Protein AF-G0MUY0-F1 (afdb_monomer_lite)

Sequence (432 aa):
MSSDSTSLAKKDTTTLPPHDIIVNINGTDFYCQRFKLFSHSRYFQQEFKLPWHLIDRTPVLSLDKVDILHRIFVTPEMFKLFLDFINGNDVINDSNVQVLLSISRQLKSDKLREACEKHFLNGSRIPLKTQLQLTEDYYLPDLMTHVRKNIAAIKDVQELAEAVPKDLKHSSSDIKDLLLQKSLELLGIRKPPASPQVEDFEPKPEHEFEGMMNEFLDQVEVQNQQGLILADQATLLHNQVMIEKCLFKELPSARVMAQEDPRMKALGEELRSVNTPVERNAVRAQIQVIQLKNVYSSITENQGPEDLTDPRASIVTAMLFFLVPIIKQGRAKPSTLGGKPIDEIYRKIVAETREVPALQIIGNQPLWMEKLKTVHESCQNLLLVREALDGGQTENPGIPDGVRQVADGANFKTLNDFVQIAREAFYGKEDH

Secondary structure (DSSP, 8-state):
-----------------S-SEEEEETTEEEEE-HHHHHHH-HHHHHHH---GGGTTTS--SS-EEEE-TTT----HHHHHHHHHHHTT-----TTTHHHHHHHHHHTT-HHHHHHHHHHHHTT--S-HHHHHHHHHHHT-HHHHHHHHHHHHH--SHHHHHHHS-S--TTS-HHHHHHHHHHHHHHTTSSPPP------SS---HHHHHHHHHHHHHHHHHTT-S-HHHHHHHHHHHHHHHIIIIIIHHH-HHHHHHHHT-HHHHHHHHHHHH--SHHHHHHHHHHHHHHHHHHHHHHHHHHH-TT-TT-HHHHHHHHHHHHHHHHHHHTTPPP-----SHHHHHHHHHHHH-PPPPTT-EETTEEHHHHHHHHHHHHHHHHHHHHHHHTTT--------TTPPPPPGGG--HHHHHHHHHHHHHHHS----

Organism: Caenorhabditis brenneri (NCBI:txid135651)

Foldseek 3Di:
DDDDDDDDPPDDPPPDDQFLAWEDEPNDTDGHQLLLLCVFFVLSVVVVVDDNVCRSVPPSPDHYYHYPPDQFDAHPVLVVLVRCVSVPHPRDALVCLVSQLSSCVRRVGPPSLVVSLVRVVVDHPPDLLVLCVCCQVRVRQSSPVVSLVVLLPDQDPVSLVSNDDPDCPPPDPVVVVSSVLSVCCNVVVDPRDPDPPPDPDDCDLVNVLLVLLVVLLVCLVVVDPQLVLNLLSLLLLLLSLCLPVPQCVVPVVLVVVLVPPPVLVVLVVVLVRDDDSLLNSLSSLLSSLSSLVSSLVSVCVVPPPPCPVPVSNVVSLVSLLSSLQSNVSNVHDRPLDDDDPSSVSSVVSNVPDDHDPSADDDPPHGPSVVSLVVSLVVLVVLVVVVCVVVVNPFPFPPQDPPRDARDPVSDDPSVRSSSVSSSSSRRTDDDD

InterPro domains:
  IPR000210 BTB/POZ domain [PF00651] (19-121)
  IPR000210 BTB/POZ domain [PS50097] (19-95)
  IPR000210 BTB/POZ domain [SM00225] (19-124)
  IPR011333 SKP1/BTB/POZ domain superfamily [G3DSA:3.30.710.10] (6-121)
  IPR011333 SKP1/BTB/POZ domain superfamily [SSF54695] (19-122)
  IPR052664 BTB and MATH domain-containing protein [PTHR22743] (19-186)

pLDDT: mean 82.34, std 15.94, range [32.44, 97.38]

Structure (mmCIF, N/CA/C/O backbone):
data_AF-G0MUY0-F1
#
_entry.id   AF-G0MUY0-F1
#
loop_
_atom_site.group_PDB
_atom_site.id
_atom_site.type_symbol
_atom_site.label_atom_id
_atom_site.label_alt_id
_atom_site.label_comp_id
_atom_site.label_asym_id
_atom_site.label_entity_id
_atom_site.label_seq_id
_atom_site.pdbx_PDB_ins_code
_atom_site.Cartn_x
_atom_site.Cartn_y
_atom_site.Cartn_z
_atom_site.occupancy
_atom_site.B_iso_or_equiv
_atom_site.auth_seq_id
_atom_site.auth_comp_id
_atom_site.auth_asym_id
_atom_site.auth_atom_id
_atom_site.pdbx_PDB_model_num
ATOM 1 N N . MET A 1 1 ? 25.031 42.666 58.700 1.00 43.16 1 MET A N 1
ATOM 2 C CA . MET A 1 1 ? 24.780 41.735 57.582 1.00 43.16 1 MET A CA 1
ATOM 3 C C . MET A 1 1 ? 24.701 40.334 58.157 1.00 43.16 1 MET A C 1
ATOM 5 O O . MET A 1 1 ? 25.727 39.718 58.384 1.00 43.16 1 MET A O 1
ATOM 9 N N . SER A 1 2 ? 23.498 39.882 58.487 1.00 33.28 2 SER A N 1
ATOM 10 C CA . SER A 1 2 ? 23.198 38.464 58.673 1.00 33.28 2 SER A CA 1
ATOM 11 C C . SER A 1 2 ? 21.714 38.328 58.379 1.00 33.28 2 SER A C 1
ATOM 13 O O . SER A 1 2 ? 20.895 39.013 58.986 1.00 33.28 2 SER A O 1
ATOM 15 N N . SER A 1 3 ? 21.427 37.613 57.306 1.00 34.62 3 SER A N 1
ATOM 16 C CA . SER A 1 3 ? 20.145 37.539 56.623 1.00 34.62 3 SER A CA 1
ATOM 17 C C . SER A 1 3 ? 19.247 36.490 57.266 1.00 34.62 3 SER A C 1
ATOM 19 O O . SER A 1 3 ? 19.556 35.298 57.212 1.00 34.62 3 SER A O 1
ATOM 21 N N . ASP A 1 4 ? 18.116 36.952 57.797 1.00 33.62 4 ASP A N 1
ATOM 22 C CA . ASP A 1 4 ? 16.925 36.145 58.050 1.00 33.62 4 ASP A CA 1
ATOM 23 C C . ASP A 1 4 ? 16.512 35.413 56.770 1.00 33.62 4 ASP A C 1
ATOM 25 O O . ASP A 1 4 ? 16.274 36.023 55.726 1.00 33.62 4 ASP A O 1
ATOM 29 N N . SER A 1 5 ? 16.439 34.087 56.850 1.00 33.44 5 SER A N 1
ATOM 30 C CA . SER A 1 5 ? 15.904 33.222 55.797 1.00 33.44 5 SER A CA 1
ATOM 31 C C . SER A 1 5 ? 14.578 32.650 56.280 1.00 33.44 5 SER A C 1
ATOM 33 O O . SER A 1 5 ? 14.508 31.590 56.897 1.00 33.44 5 SER A O 1
ATOM 35 N N . THR A 1 6 ? 13.508 33.386 55.996 1.00 35.22 6 THR A N 1
ATOM 36 C CA . THR A 1 6 ? 12.132 32.932 56.180 1.00 35.22 6 THR A CA 1
ATOM 37 C C . THR A 1 6 ? 11.629 32.313 54.878 1.00 35.22 6 THR A C 1
ATOM 39 O O . THR A 1 6 ? 11.689 32.944 53.829 1.00 35.22 6 THR A O 1
ATOM 42 N N . SER A 1 7 ? 11.033 31.122 54.991 1.00 34.84 7 SER A N 1
ATOM 43 C CA . SER A 1 7 ? 9.998 30.580 54.097 1.00 34.84 7 SER A CA 1
ATOM 44 C C . SER A 1 7 ? 10.387 30.227 52.650 1.00 34.84 7 SER A C 1
ATOM 46 O O . SER A 1 7 ? 10.446 31.090 51.781 1.00 34.84 7 SER A O 1
ATOM 48 N N . LEU A 1 8 ? 10.377 28.922 52.346 1.00 32.78 8 LEU A N 1
ATOM 49 C CA . LEU A 1 8 ? 9.540 28.411 51.251 1.00 32.78 8 LEU A CA 1
ATOM 50 C C . LEU A 1 8 ? 9.255 26.909 51.440 1.00 32.78 8 LEU A C 1
ATOM 52 O O . LEU A 1 8 ? 9.928 26.040 50.889 1.00 32.78 8 LEU A O 1
ATOM 56 N N . ALA A 1 9 ? 8.226 26.585 52.224 1.00 38.22 9 ALA A N 1
ATOM 57 C CA . ALA A 1 9 ? 7.621 25.259 52.174 1.00 38.22 9 ALA A CA 1
ATOM 58 C C . ALA A 1 9 ? 6.789 25.157 50.883 1.00 38.22 9 ALA A C 1
ATOM 60 O O . ALA A 1 9 ? 5.617 25.521 50.860 1.00 38.22 9 ALA A O 1
ATOM 61 N N . LYS A 1 10 ? 7.393 24.676 49.790 1.00 38.03 10 LYS A N 1
ATOM 62 C CA . LYS A 1 10 ? 6.637 24.181 48.632 1.00 38.03 10 LYS A CA 1
ATOM 63 C C . LYS A 1 10 ? 6.046 22.824 48.999 1.00 38.03 10 LYS A C 1
ATOM 65 O O . LYS A 1 10 ? 6.725 21.805 48.914 1.00 38.03 10 LYS A O 1
ATOM 70 N N . LYS A 1 11 ? 4.784 22.819 49.414 1.00 42.06 11 LYS A N 1
ATOM 71 C CA . LYS A 1 11 ? 3.979 21.604 49.532 1.00 42.06 11 LYS A CA 1
ATOM 72 C C . LYS A 1 11 ? 2.779 21.732 48.602 1.00 42.06 11 LYS A C 1
ATOM 74 O O . LYS A 1 11 ? 1.680 22.003 49.053 1.00 42.06 11 LYS A O 1
ATOM 79 N N . ASP A 1 12 ? 3.027 21.529 47.312 1.00 42.22 12 ASP A N 1
ATOM 80 C CA . ASP A 1 12 ? 1.985 21.274 46.318 1.00 42.22 12 ASP A CA 1
ATOM 81 C C . ASP A 1 12 ? 2.283 19.932 45.652 1.00 42.22 12 ASP A C 1
ATOM 83 O O . ASP A 1 12 ? 3.062 19.819 44.710 1.00 42.22 12 ASP A O 1
ATOM 87 N N . THR A 1 13 ? 1.676 18.887 46.203 1.00 36.56 13 THR A N 1
ATOM 88 C CA . THR A 1 13 ? 1.358 17.660 45.470 1.00 36.56 13 THR A CA 1
ATOM 89 C C . THR A 1 13 ? -0.139 17.469 45.646 1.00 36.56 13 THR A C 1
ATOM 91 O O . THR A 1 13 ? -0.607 16.801 46.565 1.00 36.56 13 THR A O 1
ATOM 94 N N . THR A 1 14 ? -0.898 18.169 44.807 1.00 40.97 14 THR A N 1
ATOM 95 C CA . THR A 1 14 ? -2.334 17.988 44.605 1.00 40.97 14 THR A CA 1
ATOM 96 C C . THR A 1 14 ? -2.570 16.547 44.165 1.00 40.97 14 THR A C 1
ATOM 98 O O . THR A 1 14 ? -2.535 16.204 42.987 1.00 40.97 14 THR A O 1
ATOM 101 N N . THR A 1 15 ? -2.759 15.665 45.141 1.00 46.75 15 THR A N 1
ATOM 102 C CA . THR A 1 15 ? -3.353 14.355 44.910 1.00 46.75 15 THR A CA 1
ATOM 103 C C . THR A 1 15 ? -4.796 14.622 44.507 1.00 46.75 15 THR A C 1
ATOM 105 O O . THR A 1 15 ? -5.590 15.120 45.304 1.00 46.75 15 THR A O 1
ATOM 108 N N . LEU A 1 16 ? -5.110 14.385 43.230 1.00 50.56 16 LEU A N 1
ATOM 109 C CA . LEU A 1 16 ? -6.491 14.382 42.753 1.00 50.56 16 LEU A CA 1
ATOM 110 C C . LEU A 1 16 ? -7.327 13.503 43.700 1.00 50.56 16 LEU A C 1
ATOM 112 O O . LEU A 1 16 ? -6.834 12.447 44.120 1.00 50.56 16 LEU A O 1
ATOM 116 N N . PRO A 1 17 ? -8.560 13.909 44.055 1.00 56.41 17 PRO A N 1
ATOM 117 C CA . PRO A 1 17 ? -9.439 13.055 44.839 1.00 56.41 17 PRO A CA 1
ATOM 118 C C . PRO A 1 17 ? -9.537 11.673 44.168 1.00 56.41 17 PRO A C 1
ATOM 120 O O . PRO A 1 17 ? -9.525 11.582 42.935 1.00 56.41 17 PRO A O 1
ATOM 123 N N . PRO A 1 18 ? -9.595 10.578 44.950 1.00 69.00 18 PRO A N 1
ATOM 124 C CA . PRO A 1 18 ? -9.521 9.226 44.398 1.00 69.00 18 PRO A CA 1
ATOM 125 C C . PRO A 1 18 ? -10.638 8.963 43.379 1.00 69.00 18 PRO A C 1
ATOM 127 O O . PRO A 1 18 ? -10.430 8.207 42.434 1.00 69.00 18 PRO A O 1
ATOM 130 N N . HIS A 1 19 ? -11.777 9.647 43.529 1.00 80.50 19 HIS A N 1
ATOM 131 C CA . HIS A 1 19 ? -12.911 9.604 42.616 1.00 80.50 19 HIS A CA 1
ATOM 132 C C . HIS A 1 19 ? -13.578 10.988 42.548 1.00 80.50 19 HIS A C 1
ATOM 134 O O . HIS A 1 19 ? -13.722 11.650 43.576 1.00 80.50 19 HIS A O 1
ATOM 140 N N . ASP A 1 20 ? -13.994 11.413 41.358 1.00 82.94 20 ASP A N 1
ATOM 141 C CA . ASP A 1 20 ? -14.612 12.721 41.064 1.00 82.94 20 ASP A CA 1
ATOM 142 C C . ASP A 1 20 ? -15.958 12.594 40.313 1.00 82.94 20 ASP A C 1
ATOM 144 O O . ASP A 1 20 ? -16.605 13.593 39.989 1.00 82.94 20 ASP A O 1
ATOM 148 N N . ILE A 1 21 ? -16.393 11.361 40.035 1.00 84.25 21 ILE A N 1
ATOM 149 C CA . ILE A 1 21 ? -17.641 11.057 39.335 1.00 84.25 21 ILE A CA 1
ATOM 150 C C . ILE A 1 21 ? -18.204 9.706 39.792 1.00 84.25 21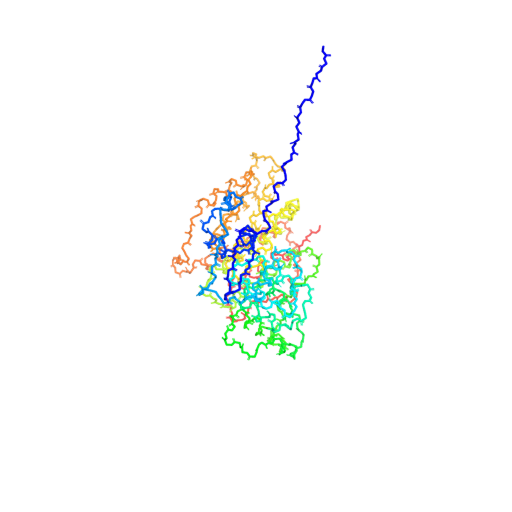 ILE A C 1
ATOM 152 O O . ILE A 1 21 ? -17.448 8.769 40.069 1.00 84.25 21 ILE A O 1
ATOM 156 N N . ILE A 1 22 ? -19.534 9.601 39.855 1.00 84.75 22 ILE A N 1
ATOM 157 C CA . ILE A 1 22 ? -20.245 8.332 40.040 1.00 84.75 22 ILE A CA 1
ATOM 158 C C . ILE A 1 22 ? -20.885 7.952 38.708 1.00 84.75 22 ILE A C 1
ATOM 160 O O . ILE A 1 22 ? -21.679 8.701 38.144 1.00 84.75 22 ILE A O 1
ATOM 164 N N . VAL A 1 23 ? -20.562 6.766 38.213 1.00 84.88 23 VAL A N 1
ATOM 165 C CA . VAL A 1 23 ? -21.194 6.189 37.028 1.00 84.88 23 VAL A CA 1
ATOM 166 C C . VAL A 1 23 ? -22.170 5.112 37.482 1.00 84.88 23 VAL A C 1
ATOM 168 O O . VAL A 1 23 ? -21.749 4.138 38.099 1.00 84.88 23 VAL A O 1
ATOM 171 N N . ASN A 1 24 ? -23.458 5.267 37.183 1.00 84.06 24 ASN A N 1
ATOM 172 C CA . ASN A 1 24 ? -24.457 4.241 37.464 1.00 84.06 24 ASN A CA 1
ATOM 173 C C . ASN A 1 24 ? -24.718 3.389 36.229 1.00 84.06 24 ASN A C 1
ATOM 175 O O . ASN A 1 24 ? -25.003 3.902 35.141 1.00 84.06 24 ASN A O 1
ATOM 179 N N . ILE A 1 25 ? -24.651 2.075 36.414 1.00 83.19 25 ILE A N 1
ATOM 180 C CA . ILE A 1 25 ? -24.933 1.090 35.376 1.00 83.19 25 ILE A CA 1
ATOM 181 C C . ILE A 1 25 ? -25.930 0.100 35.942 1.00 83.19 25 ILE A C 1
ATOM 183 O O . ILE A 1 25 ? -25.606 -0.654 36.856 1.00 83.19 25 ILE A O 1
ATOM 187 N N . ASN A 1 26 ? -27.146 0.108 35.396 1.00 80.75 26 ASN A N 1
ATOM 188 C CA . ASN A 1 26 ? -28.232 -0.785 35.805 1.00 80.75 26 ASN A CA 1
ATOM 189 C C . ASN A 1 26 ? -28.459 -0.812 37.328 1.00 80.75 26 ASN A C 1
ATOM 191 O O . ASN A 1 26 ? -28.704 -1.870 37.900 1.00 80.75 26 ASN A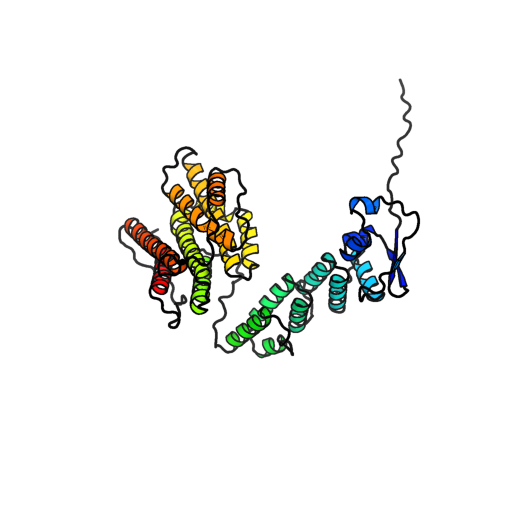 O 1
ATOM 195 N N . GLY A 1 27 ? -28.366 0.346 37.991 1.00 80.50 27 GLY A N 1
ATOM 196 C CA . GLY A 1 27 ? -28.556 0.462 39.438 1.00 80.50 27 GLY A CA 1
ATOM 197 C C . GLY A 1 27 ? -27.287 0.269 40.274 1.00 80.50 27 GLY A C 1
ATOM 198 O O . GLY A 1 27 ? -27.318 0.578 41.461 1.00 80.50 27 GLY A O 1
ATOM 199 N N . THR A 1 28 ? -26.166 -0.141 39.676 1.00 84.69 28 THR A N 1
ATOM 200 C CA . THR A 1 28 ? -24.874 -0.280 40.366 1.00 84.69 28 THR A CA 1
ATOM 201 C C . THR A 1 28 ? -24.038 0.986 40.211 1.00 84.69 28 THR A C 1
ATOM 203 O O . THR A 1 28 ? -23.737 1.395 39.090 1.00 84.69 28 THR A O 1
ATOM 206 N N . ASP A 1 29 ? -23.642 1.594 41.332 1.00 88.12 29 ASP A N 1
ATOM 207 C CA . ASP A 1 29 ? -22.811 2.802 41.364 1.00 88.12 29 ASP A CA 1
ATOM 208 C C . ASP A 1 29 ? -21.308 2.462 41.332 1.00 88.12 29 ASP A C 1
ATOM 210 O O . ASP A 1 29 ? -20.810 1.672 42.135 1.00 88.12 29 ASP A O 1
ATOM 214 N N . PHE A 1 30 ? -20.572 3.107 40.424 1.00 87.00 30 PHE A N 1
ATOM 215 C CA . PHE A 1 30 ? -19.121 3.006 40.285 1.00 87.00 30 PHE A CA 1
ATOM 216 C C . PHE A 1 30 ? -18.456 4.358 40.529 1.00 87.00 30 PHE A C 1
ATOM 218 O O . PHE A 1 30 ? -18.653 5.310 39.772 1.00 87.00 30 PHE A O 1
ATOM 225 N N . TYR A 1 31 ? -17.604 4.427 41.547 1.00 89.19 31 TYR A N 1
ATOM 226 C CA . TYR A 1 31 ? -16.794 5.606 41.842 1.00 89.19 31 TYR A CA 1
ATOM 227 C C . TYR A 1 31 ? -15.566 5.616 40.932 1.00 89.19 31 TYR A C 1
ATOM 229 O O . TYR A 1 31 ? -14.760 4.687 40.959 1.00 89.19 31 TYR A O 1
ATOM 237 N N . CYS A 1 32 ? -15.442 6.641 40.093 1.00 88.69 32 CYS A N 1
ATOM 238 C CA . CYS A 1 32 ? -14.459 6.684 39.013 1.00 88.69 32 CYS A CA 1
ATOM 239 C C . CYS A 1 32 ? -13.690 8.010 38.991 1.00 88.69 32 CYS A C 1
ATOM 241 O O . CYS A 1 32 ? -14.043 8.964 39.681 1.00 88.69 32 CYS A O 1
ATOM 243 N N . GLN A 1 33 ? -12.654 8.059 38.149 1.00 87.38 33 GLN A N 1
ATOM 244 C CA . GLN A 1 33 ? -11.963 9.291 37.770 1.00 87.38 33 GLN A CA 1
ATOM 245 C C . GLN A 1 33 ? -12.395 9.704 36.357 1.00 87.38 33 GLN A C 1
ATOM 247 O O . GLN A 1 33 ? -12.153 8.977 35.387 1.00 87.38 33 GLN A O 1
ATOM 252 N N . ARG A 1 34 ? -13.002 10.881 36.227 1.00 86.06 34 ARG A N 1
ATOM 253 C CA . ARG A 1 34 ? -13.528 11.474 34.996 1.00 86.06 34 ARG A CA 1
ATOM 254 C C . ARG A 1 34 ? -12.439 11.576 33.944 1.00 86.06 34 ARG A C 1
ATOM 256 O O . ARG A 1 34 ? -12.650 11.172 32.803 1.00 86.06 34 ARG A O 1
ATOM 263 N N . PHE A 1 35 ? -11.246 12.006 34.351 1.00 86.94 35 PHE A N 1
ATOM 264 C CA . PHE A 1 35 ? -10.075 12.056 33.483 1.00 86.94 35 PHE A CA 1
ATOM 265 C C . PHE A 1 35 ? -9.722 10.694 32.869 1.00 86.94 35 PHE A C 1
ATOM 267 O O . PHE A 1 35 ? -9.472 10.603 31.664 1.00 86.94 35 PHE A O 1
ATOM 274 N N . LYS A 1 36 ? -9.729 9.614 33.665 1.00 89.88 36 LYS A N 1
ATOM 275 C CA . LYS A 1 36 ? -9.406 8.267 33.169 1.00 89.88 36 LYS A CA 1
ATOM 276 C C . LYS A 1 36 ? -10.450 7.770 32.181 1.00 89.88 36 LYS A C 1
ATOM 278 O O . LYS A 1 36 ? -10.069 7.285 31.117 1.00 89.88 36 LYS A O 1
ATOM 283 N N . LEU A 1 37 ? -11.733 7.933 32.507 1.00 90.94 37 LEU A N 1
ATOM 284 C CA . LEU A 1 37 ? -12.840 7.574 31.617 1.00 90.94 37 LEU A CA 1
ATOM 285 C C . LEU A 1 37 ? -12.746 8.340 30.290 1.00 90.94 37 LEU A C 1
ATOM 287 O O . LEU A 1 37 ? -12.765 7.730 29.223 1.00 90.94 37 LEU A O 1
ATOM 291 N N . PHE A 1 38 ? -12.536 9.658 30.351 1.00 89.50 38 PHE A N 1
ATOM 292 C CA . PHE A 1 38 ? -12.368 10.515 29.177 1.00 89.50 38 PHE A CA 1
ATOM 293 C C . PHE A 1 38 ? -11.169 10.097 28.312 1.00 89.50 38 PHE A C 1
ATOM 295 O O . PHE A 1 38 ? -11.271 9.978 27.091 1.00 89.50 38 PHE A O 1
ATOM 302 N N . SER A 1 39 ? -10.023 9.827 28.937 1.00 89.19 39 SER A N 1
ATOM 303 C CA . SER A 1 39 ? -8.768 9.505 28.241 1.00 89.19 39 SER A CA 1
ATOM 304 C C . SER A 1 39 ? -8.747 8.119 27.586 1.00 89.19 39 SER A C 1
ATOM 306 O O . SER A 1 39 ? -7.822 7.811 26.824 1.00 89.19 39 SER A O 1
ATOM 308 N N . HIS A 1 40 ? -9.723 7.264 27.902 1.00 92.88 40 HIS A N 1
ATOM 309 C CA . HIS A 1 40 ? -9.786 5.880 27.428 1.00 92.88 40 HIS A CA 1
ATOM 310 C C . HIS A 1 40 ? -11.053 5.556 26.639 1.00 92.88 40 HIS A C 1
ATOM 312 O O . HIS A 1 40 ? -11.153 4.454 26.108 1.00 92.88 40 HIS A O 1
ATOM 318 N N . SER A 1 41 ? -12.012 6.474 26.529 1.00 92.50 41 SER A N 1
ATOM 319 C CA . SER A 1 41 ? -13.285 6.200 25.866 1.00 92.50 41 SER A CA 1
ATOM 320 C C . SER A 1 41 ? -13.861 7.458 25.235 1.00 92.50 41 SER A C 1
ATOM 322 O O . SER A 1 41 ? -14.190 8.429 25.917 1.00 92.50 41 SER A O 1
ATOM 324 N N . ARG A 1 42 ? -14.059 7.415 23.911 1.00 89.06 42 ARG A N 1
ATOM 325 C CA . ARG A 1 42 ? -14.705 8.518 23.185 1.00 89.06 42 ARG A CA 1
ATOM 326 C C . ARG A 1 42 ? -16.174 8.679 23.574 1.00 89.06 42 ARG A C 1
ATOM 328 O O . ARG A 1 42 ? -16.709 9.771 23.433 1.00 89.06 42 ARG A O 1
ATOM 335 N N . TYR A 1 43 ? -16.820 7.620 24.068 1.00 89.62 43 TYR A N 1
ATOM 336 C CA . TYR A 1 43 ? -18.161 7.719 24.643 1.00 89.62 43 TYR A CA 1
ATOM 337 C C . TYR A 1 43 ? -18.174 8.723 25.803 1.00 89.62 43 TYR A C 1
ATOM 339 O O . TYR A 1 43 ? -18.899 9.710 25.745 1.00 89.62 43 TYR A O 1
ATOM 347 N N . PHE A 1 44 ? -17.288 8.563 26.789 1.00 87.88 44 PHE A N 1
ATOM 348 C CA . PHE A 1 44 ? -17.210 9.503 27.911 1.00 87.88 44 PHE A CA 1
ATOM 349 C C . PHE A 1 44 ? -16.738 10.902 27.497 1.00 87.88 44 PHE A C 1
ATOM 351 O O . PHE A 1 44 ? -17.177 11.888 28.081 1.00 87.88 44 PHE A O 1
ATOM 358 N N . GLN A 1 45 ? -15.921 11.020 26.443 1.00 86.00 45 GLN A N 1
ATOM 359 C CA . GLN A 1 45 ? -15.600 12.330 25.859 1.00 86.00 45 GLN A CA 1
ATOM 360 C C . GLN A 1 45 ? -16.847 13.062 25.352 1.00 86.00 45 GLN A C 1
ATOM 362 O O . GLN A 1 45 ? -16.988 14.266 25.563 1.00 86.00 45 GLN A O 1
ATOM 367 N N . GLN A 1 46 ? -17.753 12.333 24.700 1.00 84.75 46 GLN A N 1
ATOM 368 C CA . GLN A 1 46 ? -19.010 12.873 24.184 1.00 84.75 46 GLN A CA 1
ATOM 369 C C . GLN A 1 46 ? -19.991 13.192 25.315 1.00 84.75 46 GLN A C 1
ATOM 371 O O . GLN A 1 46 ? -20.614 14.253 25.294 1.00 84.75 46 GLN A O 1
ATOM 376 N N . GLU A 1 47 ? -20.089 12.316 26.316 1.00 83.00 47 GLU A N 1
ATOM 377 C CA . GLU A 1 47 ? -21.010 12.494 27.441 1.00 83.00 47 GLU A CA 1
ATOM 378 C C . GLU A 1 47 ? -20.616 13.662 28.349 1.00 83.00 47 GLU A C 1
ATOM 380 O O . GLU A 1 47 ? -21.478 14.441 28.753 1.00 83.00 47 GLU A O 1
ATOM 385 N N . PHE A 1 48 ? -19.322 13.857 28.627 1.00 82.31 48 PHE A N 1
ATOM 386 C CA . PHE A 1 48 ? -18.894 14.945 29.510 1.00 82.31 48 PHE A CA 1
ATOM 387 C C . PHE A 1 48 ? -19.032 16.331 28.876 1.00 82.31 48 PHE A C 1
ATOM 389 O O . PHE A 1 48 ? -19.056 17.310 29.613 1.00 82.31 48 PHE A O 1
ATOM 396 N N . LYS A 1 49 ? -19.140 16.443 27.540 1.00 74.31 49 LYS A N 1
ATOM 397 C CA . LYS A 1 49 ? -19.304 17.715 26.797 1.00 74.31 49 LYS A CA 1
ATOM 398 C C . LYS A 1 49 ? -18.304 18.819 27.191 1.00 74.31 49 LYS A C 1
ATOM 400 O O . LYS A 1 49 ? -18.567 20.002 26.980 1.00 74.31 49 LYS A O 1
ATOM 405 N N . LEU A 1 50 ? -17.154 18.445 27.752 1.00 68.25 50 LEU A N 1
ATOM 406 C CA . LEU A 1 50 ? -16.132 19.358 28.257 1.00 68.25 50 LEU A CA 1
ATOM 407 C C . LEU A 1 50 ? -14.861 19.265 27.400 1.00 68.25 50 LEU A C 1
ATOM 409 O O . LEU A 1 50 ? -14.426 18.160 27.063 1.00 68.25 50 LEU A O 1
ATOM 413 N N . PRO A 1 51 ? -14.220 20.402 27.071 1.00 65.56 51 PRO A N 1
ATOM 414 C CA . PRO A 1 51 ? -12.879 20.412 26.502 1.00 65.56 51 PRO A CA 1
ATOM 415 C C . PRO A 1 51 ? -11.880 19.707 27.427 1.00 65.56 51 PRO A C 1
ATOM 417 O O . PRO A 1 51 ? -11.866 19.955 28.631 1.00 65.56 51 PRO A O 1
ATOM 420 N N . TRP A 1 52 ? -10.999 18.880 26.855 1.00 64.75 52 TRP A N 1
ATOM 421 C CA . TRP A 1 52 ? -10.059 18.025 27.598 1.00 64.75 52 TRP A CA 1
ATOM 422 C C . TRP A 1 52 ? -9.234 18.768 28.669 1.00 64.75 52 TRP A C 1
ATOM 424 O O . TRP A 1 52 ? -8.989 18.234 29.744 1.00 64.75 52 TRP A O 1
ATOM 434 N N . HIS A 1 53 ? -8.852 20.021 28.405 1.00 67.56 53 HIS A N 1
ATOM 435 C CA . HIS A 1 53 ? -8.023 20.849 29.289 1.00 67.56 53 HIS A CA 1
ATOM 436 C C . HIS A 1 53 ? -8.780 21.424 30.500 1.00 67.56 53 HIS A C 1
ATOM 438 O O . HIS A 1 53 ? -8.164 22.022 31.383 1.00 67.56 53 HIS A O 1
ATOM 444 N N . LEU A 1 54 ? -10.108 21.272 30.539 1.00 64.38 54 LEU A N 1
ATOM 445 C CA . LEU A 1 54 ? -10.963 21.741 31.631 1.00 64.38 54 LEU A CA 1
ATOM 446 C C . LEU A 1 54 ? -11.390 20.619 32.583 1.00 64.38 54 LEU A C 1
ATOM 448 O O . LEU A 1 54 ? -11.957 20.920 33.630 1.00 64.38 54 LEU A O 1
ATOM 452 N N . ILE A 1 55 ? -11.100 19.355 32.257 1.00 66.25 55 ILE A N 1
ATOM 453 C CA . ILE A 1 55 ? -11.577 18.184 33.012 1.00 66.25 55 ILE A CA 1
ATOM 454 C C . ILE A 1 55 ? -10.944 18.115 34.402 1.00 66.25 55 ILE A C 1
ATOM 456 O O . ILE A 1 55 ? -11.666 17.993 35.383 1.00 66.25 55 ILE A O 1
ATOM 460 N N . ASP A 1 56 ? -9.629 18.306 34.502 1.00 61.62 56 ASP A N 1
ATOM 461 C CA . ASP A 1 56 ? -8.913 18.286 35.791 1.00 61.62 56 ASP A CA 1
ATOM 462 C C . ASP A 1 56 ? -9.044 19.606 36.569 1.00 61.62 56 ASP A C 1
ATOM 464 O O . ASP A 1 56 ? -8.576 19.732 37.699 1.00 61.62 56 ASP A O 1
ATOM 468 N N . ARG A 1 57 ? -9.635 20.628 35.936 1.00 57.25 57 ARG A N 1
ATOM 469 C CA . ARG A 1 57 ? -9.739 21.996 36.466 1.00 57.25 57 ARG A CA 1
ATOM 470 C C . ARG A 1 57 ? -11.153 22.370 36.880 1.00 57.25 57 ARG A C 1
ATOM 472 O O . ARG A 1 57 ? -11.341 23.457 37.420 1.00 57.25 57 ARG A O 1
ATOM 479 N N . THR A 1 58 ? -12.142 21.520 36.610 1.00 56.41 58 THR A N 1
ATOM 480 C CA . THR A 1 58 ? -13.516 21.773 37.040 1.00 56.41 58 THR A CA 1
ATOM 481 C C . THR A 1 58 ? -13.628 21.403 38.520 1.00 56.41 58 THR A C 1
ATOM 483 O O . THR A 1 58 ? -13.483 20.227 38.853 1.00 56.41 58 THR A O 1
ATOM 486 N N . PRO A 1 59 ? -13.850 22.368 39.434 1.00 48.84 59 PRO A N 1
ATOM 487 C CA . PRO A 1 59 ? -14.031 22.052 40.842 1.00 48.84 59 PRO A CA 1
ATOM 488 C C . PRO A 1 59 ? -15.269 21.165 41.003 1.00 48.84 59 PRO A C 1
ATOM 490 O O . PRO A 1 59 ? -16.376 21.540 40.616 1.00 48.84 59 PRO A O 1
ATOM 493 N N . VAL A 1 60 ? -15.068 19.974 41.562 1.00 53.84 60 VAL A N 1
ATOM 494 C CA . VAL A 1 60 ? -16.135 19.016 41.863 1.00 53.84 60 VAL A CA 1
ATOM 495 C C . VAL A 1 60 ? -16.859 19.525 43.106 1.00 53.84 60 VAL A C 1
ATOM 497 O O . VAL A 1 60 ? -16.443 19.272 44.233 1.00 53.84 60 VAL A O 1
ATOM 500 N N . LEU A 1 61 ? -17.912 20.316 42.904 1.00 37.00 61 LEU A N 1
ATOM 501 C CA . LEU A 1 61 ? -18.751 20.834 43.992 1.00 37.00 61 LEU A CA 1
ATOM 502 C C . LEU A 1 61 ? -19.705 19.752 44.543 1.00 37.00 61 LEU A C 1
ATOM 504 O O . LEU A 1 61 ? -20.214 19.888 45.652 1.00 37.00 61 LEU A O 1
ATOM 508 N N . SER A 1 62 ? -19.930 18.681 43.773 1.00 47.31 62 SER A N 1
ATOM 509 C CA . SER A 1 62 ? -20.771 17.517 44.071 1.00 47.31 62 SER A CA 1
ATOM 510 C C . SER A 1 62 ? -20.330 16.343 43.186 1.00 47.31 62 SER A C 1
ATOM 512 O O . SER A 1 62 ? -19.872 16.572 42.068 1.00 47.31 62 SER A O 1
ATOM 514 N N . LEU A 1 63 ? -20.474 15.095 43.650 1.00 51.47 63 LEU A N 1
ATOM 515 C CA . LEU A 1 63 ? -20.286 13.923 42.786 1.00 51.47 63 LEU A CA 1
ATOM 516 C C . LEU A 1 63 ? -21.387 13.921 41.720 1.00 51.47 63 LEU A C 1
ATOM 518 O O . LEU A 1 63 ? -22.559 13.717 42.036 1.00 51.47 63 LEU A O 1
ATOM 522 N N . ASP A 1 64 ? -21.009 14.165 40.467 1.00 56.12 64 ASP A N 1
ATOM 523 C CA . ASP A 1 64 ? -21.934 14.062 39.341 1.00 56.12 64 ASP A CA 1
ATOM 524 C C . ASP A 1 64 ? -22.288 12.585 39.132 1.00 56.12 64 ASP A C 1
ATOM 526 O O . ASP A 1 64 ? -21.397 11.742 38.984 1.00 56.12 64 ASP A O 1
ATOM 530 N N . LYS A 1 65 ? -23.588 12.268 39.145 1.00 60.19 65 LYS A N 1
ATOM 531 C CA . LYS A 1 65 ? -24.099 10.933 38.825 1.00 60.19 65 LYS A CA 1
ATOM 532 C C . LYS A 1 65 ? -24.444 10.881 37.341 1.00 60.19 65 LYS A C 1
ATOM 534 O O . LYS A 1 65 ? -25.330 11.600 36.886 1.00 60.19 65 LYS A O 1
ATOM 539 N N . VAL A 1 66 ? -23.732 10.045 36.592 1.00 63.34 66 VAL A N 1
ATOM 540 C CA . VAL A 1 66 ? -24.028 9.768 35.183 1.00 63.34 66 VAL A CA 1
ATOM 541 C C . VAL A 1 66 ? -24.687 8.403 35.096 1.00 63.34 66 VAL A C 1
ATOM 543 O O . VAL A 1 66 ? -24.034 7.381 35.310 1.00 63.34 66 VAL A O 1
ATOM 546 N N . ASP A 1 67 ? -25.974 8.387 34.765 1.00 63.50 67 ASP A N 1
ATOM 547 C CA . ASP A 1 67 ? -26.677 7.154 34.434 1.00 63.50 67 ASP A CA 1
ATOM 548 C C . ASP A 1 67 ? -26.349 6.781 32.982 1.00 63.50 67 ASP A C 1
ATOM 550 O O . ASP A 1 67 ? -26.675 7.508 32.045 1.00 63.50 67 ASP A O 1
ATOM 554 N N . ILE A 1 68 ? -25.716 5.625 32.771 1.00 63.56 68 ILE A N 1
ATOM 555 C CA . ILE A 1 68 ? -25.418 5.090 31.424 1.00 63.56 68 ILE A CA 1
ATOM 556 C C . ILE A 1 68 ? -26.662 4.436 30.774 1.00 63.56 68 ILE A C 1
ATOM 558 O O . ILE A 1 68 ? -26.625 3.864 29.682 1.00 63.56 68 ILE A O 1
ATOM 562 N N . LEU A 1 69 ? -27.818 4.546 31.423 1.00 49.50 69 LEU A N 1
ATOM 563 C CA . LEU A 1 69 ? -29.018 3.801 31.076 1.00 49.50 69 LEU A CA 1
ATOM 564 C C . LEU A 1 69 ? -29.651 4.237 29.739 1.00 49.50 69 LEU A C 1
ATOM 566 O O . LEU A 1 69 ? -29.834 5.417 29.453 1.00 49.50 69 LEU A O 1
ATOM 570 N N . HIS A 1 70 ? -30.034 3.217 28.958 1.00 53.72 70 HIS A N 1
ATOM 571 C CA . HIS A 1 70 ? -30.775 3.210 27.683 1.00 53.72 70 HIS A CA 1
ATOM 572 C C . HIS A 1 70 ? -30.030 3.389 26.351 1.00 53.72 70 HIS A C 1
ATOM 574 O O . HIS A 1 70 ? -30.671 3.216 25.313 1.00 53.72 70 HIS A O 1
ATOM 580 N N . ARG A 1 71 ? -28.718 3.659 26.314 1.00 56.75 71 ARG A N 1
ATOM 581 C CA . ARG A 1 71 ? -28.008 3.838 25.022 1.00 56.75 71 ARG A CA 1
ATOM 582 C C . ARG A 1 71 ? -26.943 2.798 24.686 1.00 56.75 71 ARG A C 1
ATOM 584 O O . ARG A 1 71 ? -26.638 2.645 23.505 1.00 56.75 71 ARG A O 1
ATOM 591 N N . ILE A 1 72 ? -26.412 2.070 25.669 1.00 69.88 72 ILE A N 1
ATOM 592 C CA . ILE A 1 72 ? -25.400 1.024 25.453 1.00 69.88 72 ILE A CA 1
ATOM 593 C C . ILE A 1 72 ? -25.709 -0.241 26.267 1.00 69.88 72 ILE A C 1
ATOM 595 O O . ILE A 1 72 ? -26.292 -0.174 27.346 1.00 69.88 72 ILE A O 1
ATOM 599 N N . PHE A 1 73 ? -25.323 -1.400 25.737 1.00 79.88 73 PHE A N 1
ATOM 600 C CA . PHE A 1 73 ? -25.528 -2.731 26.321 1.00 79.88 73 PHE A CA 1
ATOM 601 C C . PHE A 1 73 ? -24.328 -3.152 27.191 1.00 79.88 73 PHE A C 1
ATOM 603 O O . PHE A 1 73 ? -23.684 -4.172 26.930 1.00 79.88 73 PHE A O 1
ATOM 610 N N . VAL A 1 74 ? -23.998 -2.343 28.203 1.00 85.62 74 VAL A N 1
ATOM 611 C CA . VAL A 1 74 ? -22.900 -2.614 29.149 1.00 85.62 74 VAL A CA 1
ATOM 612 C C . VAL A 1 74 ? -23.487 -3.027 30.498 1.00 85.62 74 VAL A C 1
ATOM 614 O O . VAL A 1 74 ? -24.252 -2.272 31.093 1.00 85.62 74 VAL A O 1
ATOM 617 N N . THR A 1 75 ? -23.137 -4.219 30.990 1.00 89.62 75 THR A N 1
ATOM 618 C CA . THR A 1 75 ? -23.517 -4.678 32.339 1.00 89.62 75 THR A CA 1
ATOM 619 C C . THR A 1 75 ? -22.526 -4.178 33.401 1.00 89.62 75 THR A C 1
ATOM 621 O O . THR A 1 75 ? -21.410 -3.772 33.056 1.00 89.62 75 THR A O 1
ATOM 624 N N . PRO A 1 76 ? -22.876 -4.217 34.700 1.00 89.94 76 PRO A N 1
ATOM 625 C CA . PRO A 1 76 ? -21.940 -3.879 35.773 1.00 89.94 76 PRO A CA 1
ATOM 626 C C . PRO A 1 76 ? -20.629 -4.682 35.719 1.00 89.94 76 PRO A C 1
ATOM 628 O O . PRO A 1 76 ? -19.552 -4.122 35.911 1.00 89.94 76 PRO A O 1
ATOM 631 N N . GLU A 1 77 ? -20.692 -5.973 35.394 1.00 92.81 77 GLU A N 1
ATOM 632 C CA . GLU A 1 77 ? -19.526 -6.863 35.305 1.00 92.81 77 GLU A CA 1
ATOM 633 C C . GLU A 1 77 ? -18.620 -6.466 34.135 1.00 92.81 77 GLU A C 1
ATOM 635 O O . GLU A 1 77 ? -17.400 -6.379 34.276 1.00 92.81 77 GLU A O 1
ATOM 640 N N . MET A 1 78 ? -19.226 -6.154 32.986 1.00 92.81 78 MET A N 1
ATOM 641 C CA . MET A 1 78 ? -18.515 -5.646 31.816 1.00 92.81 78 MET A CA 1
ATOM 642 C C . MET A 1 78 ? -17.816 -4.319 32.114 1.00 92.81 78 MET A C 1
ATOM 644 O O . MET A 1 78 ? -16.654 -4.119 31.757 1.00 92.81 78 MET A O 1
ATOM 648 N N . PHE A 1 79 ? -18.503 -3.403 32.792 1.00 93.00 79 PHE A N 1
ATOM 649 C CA . PHE A 1 79 ? -17.904 -2.124 33.142 1.00 93.00 79 PHE A CA 1
ATOM 650 C C . PHE A 1 79 ? -16.790 -2.268 34.170 1.00 93.00 79 PHE A C 1
ATOM 652 O O . PHE A 1 79 ? -15.778 -1.579 34.073 1.00 93.00 79 PHE A O 1
ATOM 659 N N . LYS A 1 80 ? -16.922 -3.198 35.117 1.00 94.88 80 LYS A N 1
ATOM 660 C CA . LYS A 1 80 ? -15.856 -3.491 36.071 1.00 94.88 80 LYS A CA 1
ATOM 661 C C . LYS A 1 80 ? -14.574 -3.937 35.359 1.00 94.88 80 LYS A C 1
ATOM 663 O O . LYS A 1 80 ? -13.516 -3.397 35.666 1.00 94.88 80 LYS A O 1
ATOM 668 N N . LEU A 1 81 ? -14.676 -4.805 34.347 1.00 95.75 81 LEU A N 1
ATOM 669 C CA . LEU A 1 81 ? -13.532 -5.187 33.505 1.00 95.75 81 LEU A CA 1
ATOM 670 C C . LEU A 1 81 ? -12.896 -3.982 32.795 1.00 95.75 81 LEU A C 1
ATOM 672 O O . LEU A 1 81 ? -11.672 -3.866 32.749 1.00 95.75 81 LEU A O 1
ATOM 676 N N . PHE A 1 82 ? -13.712 -3.058 32.277 1.00 95.56 82 PHE A N 1
ATOM 677 C CA . PHE A 1 82 ? -13.211 -1.816 31.684 1.00 95.56 82 PHE A CA 1
ATOM 678 C C . PHE A 1 82 ? -12.459 -0.954 32.701 1.00 95.56 82 PHE A C 1
ATOM 680 O O . PHE A 1 82 ? -11.378 -0.449 32.403 1.00 95.56 82 PHE A O 1
ATOM 687 N N . LEU A 1 83 ? -13.011 -0.798 33.907 1.00 94.62 83 LEU A N 1
ATOM 688 C CA . LEU A 1 83 ? -12.374 -0.038 34.978 1.00 94.62 83 LEU A CA 1
ATOM 689 C C . LEU A 1 83 ? -11.045 -0.659 35.399 1.00 94.62 83 LEU A C 1
ATOM 691 O O . LEU A 1 83 ? -10.072 0.060 35.614 1.00 94.62 83 LEU A O 1
ATOM 695 N N . ASP A 1 84 ? -10.992 -1.981 35.511 1.00 95.44 84 ASP A N 1
ATOM 696 C CA . ASP A 1 84 ? -9.765 -2.678 35.873 1.00 95.44 84 ASP A CA 1
ATOM 697 C C . ASP A 1 84 ? -8.695 -2.485 34.785 1.00 95.44 84 ASP A C 1
ATOM 699 O O . ASP A 1 84 ? -7.562 -2.127 35.110 1.00 95.44 84 ASP A O 1
ATOM 703 N N . PHE A 1 85 ? -9.075 -2.559 33.504 1.00 95.81 85 PHE A N 1
ATOM 704 C CA . PHE A 1 85 ? -8.187 -2.245 32.382 1.00 95.81 85 PHE A CA 1
ATOM 705 C C . PHE A 1 85 ? -7.639 -0.807 32.427 1.00 95.81 85 PHE A C 1
ATOM 707 O O . PHE A 1 85 ? -6.427 -0.609 32.382 1.00 95.81 85 PHE A O 1
ATOM 714 N N . ILE A 1 86 ? -8.493 0.221 32.548 1.00 94.62 86 ILE A N 1
ATOM 715 C CA . ILE A 1 86 ? -8.026 1.628 32.541 1.00 94.62 86 ILE A CA 1
ATOM 716 C C . ILE A 1 86 ? -7.230 2.004 33.799 1.00 94.62 86 ILE A C 1
ATOM 718 O O . ILE A 1 86 ? -6.550 3.031 33.821 1.00 94.62 86 ILE A O 1
ATOM 722 N N . ASN A 1 87 ? -7.330 1.196 34.856 1.00 92.69 87 ASN A N 1
ATOM 723 C CA . ASN A 1 87 ? -6.504 1.313 36.052 1.00 92.69 87 ASN A CA 1
ATOM 724 C C . ASN A 1 87 ? -5.165 0.568 35.932 1.00 92.69 87 ASN A C 1
ATOM 726 O O . ASN A 1 87 ? -4.363 0.647 36.859 1.00 92.69 87 ASN A O 1
ATOM 730 N N . GLY A 1 88 ? -4.899 -0.084 34.796 1.00 91.38 88 GLY A N 1
ATOM 731 C CA . GLY A 1 88 ? -3.636 -0.758 34.506 1.00 91.38 88 GLY A CA 1
ATOM 732 C C . GLY A 1 88 ? -3.560 -2.198 35.009 1.00 91.38 88 GLY A C 1
ATOM 733 O O . GLY A 1 88 ? -2.467 -2.758 35.034 1.00 91.38 88 GLY A O 1
ATOM 734 N N . ASN A 1 89 ? -4.682 -2.804 35.408 1.00 91.75 89 ASN A N 1
ATOM 735 C CA . ASN A 1 89 ? -4.700 -4.218 35.762 1.00 91.75 89 ASN A CA 1
ATOM 736 C C . ASN A 1 89 ? -4.623 -5.069 34.489 1.00 91.75 89 ASN A C 1
ATOM 738 O O . ASN A 1 89 ? -5.307 -4.788 33.500 1.00 91.75 89 ASN A O 1
ATOM 742 N N . ASP A 1 90 ? -3.831 -6.138 34.537 1.00 89.19 90 ASP A N 1
ATOM 743 C CA . ASP A 1 90 ? -3.784 -7.120 33.459 1.00 89.19 90 ASP A CA 1
ATOM 744 C C . ASP A 1 90 ? -5.026 -8.014 33.521 1.00 89.19 90 ASP A C 1
ATOM 746 O O . ASP A 1 90 ? -5.123 -8.941 34.328 1.00 89.19 90 ASP A O 1
ATOM 750 N N . VAL A 1 91 ? -6.028 -7.657 32.721 1.00 93.94 91 VAL A N 1
ATOM 751 C CA . VAL A 1 91 ? -7.329 -8.330 32.712 1.00 93.94 91 VAL A CA 1
ATOM 752 C C . VAL A 1 91 ? -7.594 -9.103 31.433 1.00 93.94 91 VAL A C 1
ATOM 754 O O . VAL A 1 91 ? -8.588 -9.815 31.387 1.00 93.94 91 VAL A O 1
ATOM 757 N N . ILE A 1 92 ? -6.767 -8.978 30.394 1.00 95.25 92 ILE A N 1
ATOM 758 C CA . ILE A 1 92 ? -7.078 -9.534 29.071 1.00 95.25 92 ILE A CA 1
ATOM 759 C C . ILE A 1 92 ? -6.598 -10.980 28.994 1.00 95.25 92 ILE A C 1
ATOM 761 O O . ILE A 1 92 ? -5.431 -11.271 29.222 1.00 95.25 92 ILE A O 1
ATOM 765 N N . ASN A 1 93 ? -7.500 -11.903 28.667 1.00 95.19 93 ASN A N 1
ATOM 766 C CA . ASN A 1 93 ? -7.159 -13.303 28.437 1.00 95.19 93 ASN A CA 1
ATOM 767 C C . ASN A 1 93 ? -8.150 -13.974 27.472 1.00 95.19 93 ASN A C 1
ATOM 769 O O . ASN A 1 93 ? -9.196 -13.417 27.136 1.00 95.19 93 ASN A O 1
ATOM 773 N N . ASP A 1 94 ? -7.852 -15.211 27.064 1.00 95.00 94 ASP A N 1
ATOM 774 C CA . ASP A 1 94 ? -8.668 -15.960 26.095 1.00 95.00 94 ASP A CA 1
ATOM 775 C C . ASP A 1 94 ? -10.136 -16.135 26.528 1.00 95.00 94 ASP A C 1
ATOM 777 O O . ASP A 1 94 ? -11.015 -16.243 25.676 1.00 95.00 94 ASP A O 1
ATOM 781 N N . SER A 1 95 ? -10.427 -16.134 27.835 1.00 94.94 95 SER A N 1
ATOM 782 C CA . SER A 1 95 ? -11.791 -16.327 28.345 1.00 94.94 95 SER A CA 1
ATOM 783 C C . SER A 1 95 ? -12.657 -15.065 28.297 1.00 94.94 95 SER A C 1
ATOM 785 O O . SER A 1 95 ? -13.882 -15.172 28.289 1.00 94.94 95 SER A O 1
ATOM 787 N N . ASN A 1 96 ? -12.052 -13.873 28.252 1.00 94.75 96 ASN A N 1
ATOM 788 C CA . ASN A 1 96 ? -12.787 -12.608 28.336 1.00 94.75 96 ASN A CA 1
ATOM 789 C C . ASN A 1 96 ? -12.485 -11.610 27.210 1.00 94.75 96 ASN A C 1
ATOM 791 O O . ASN A 1 96 ? -13.191 -10.607 27.099 1.00 94.75 96 ASN A O 1
ATOM 795 N N . VAL A 1 97 ? -11.511 -11.880 26.338 1.00 95.50 97 VAL A N 1
ATOM 796 C CA . VAL A 1 97 ? -11.122 -10.967 25.252 1.00 95.50 97 VAL A CA 1
ATOM 797 C C . VAL A 1 97 ? -12.291 -10.620 24.324 1.00 95.50 97 VAL A C 1
ATOM 799 O O . VAL A 1 97 ? -12.433 -9.472 23.915 1.00 95.50 97 VAL A O 1
ATOM 802 N N . GLN A 1 98 ? -13.207 -11.556 24.056 1.00 94.38 98 GLN A N 1
ATOM 803 C CA . GLN A 1 98 ? -14.399 -11.281 23.245 1.00 94.38 98 GLN A CA 1
ATOM 804 C C . GLN A 1 98 ? -15.377 -10.323 23.949 1.00 94.38 98 GLN A C 1
ATOM 806 O O . GLN A 1 98 ? -15.971 -9.450 23.313 1.00 94.38 98 GLN A O 1
ATOM 811 N N . VAL A 1 99 ? -15.522 -10.452 25.270 1.00 94.75 99 VAL A N 1
ATOM 812 C CA . VAL A 1 99 ? -16.330 -9.538 26.088 1.00 94.75 99 VAL A CA 1
ATOM 813 C C . VAL A 1 99 ? -15.692 -8.148 26.091 1.00 94.75 99 VAL A C 1
ATOM 815 O O . VAL A 1 99 ? -16.382 -7.156 25.869 1.00 94.75 99 VAL A O 1
ATOM 818 N N . LEU A 1 100 ? -14.370 -8.073 26.254 1.00 95.88 100 LEU A N 1
ATOM 819 C CA . LEU A 1 100 ? -13.601 -6.828 26.209 1.00 95.88 100 LEU A CA 1
ATOM 820 C C . LEU A 1 100 ? -13.658 -6.139 24.839 1.00 95.88 100 LEU A C 1
ATOM 822 O O . LEU A 1 100 ? -13.788 -4.918 24.783 1.00 95.88 100 LEU A O 1
ATOM 826 N N . LEU A 1 101 ? -13.653 -6.894 23.740 1.00 95.62 101 LEU A N 1
ATOM 827 C CA . LEU A 1 101 ? -13.891 -6.366 22.395 1.00 95.62 101 LEU A CA 1
ATOM 828 C C . LEU A 1 101 ? -15.307 -5.783 22.244 1.00 95.62 101 LEU A C 1
ATOM 830 O O . LEU A 1 101 ? -15.484 -4.713 21.659 1.00 95.62 101 LEU A O 1
ATOM 834 N N . SER A 1 102 ? -16.329 -6.436 22.808 1.00 94.06 102 SER A N 1
ATOM 835 C CA . SER A 1 102 ? -17.690 -5.876 22.855 1.00 94.06 102 SER 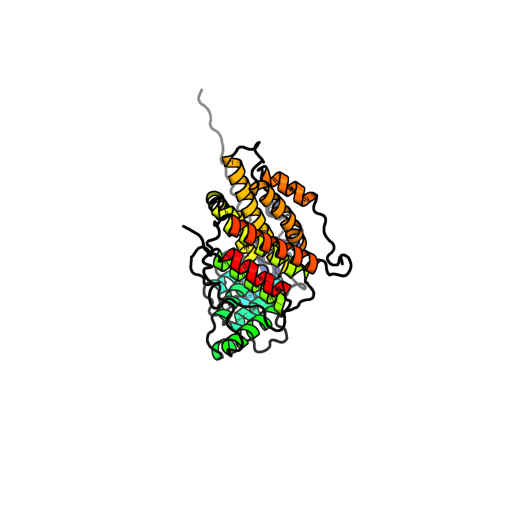A CA 1
ATOM 836 C C . SER A 1 102 ? -17.723 -4.555 23.622 1.00 94.06 102 SER A C 1
ATOM 838 O O . SER A 1 102 ? -18.253 -3.558 23.127 1.00 94.06 102 SER A O 1
ATOM 840 N N . ILE A 1 103 ? -17.078 -4.514 24.788 1.00 93.69 103 ILE A N 1
ATOM 841 C CA . ILE A 1 103 ? -16.964 -3.309 25.613 1.00 93.69 103 ILE A CA 1
ATOM 842 C C . ILE A 1 103 ? -16.232 -2.191 24.864 1.00 93.69 103 ILE A C 1
ATOM 844 O O . ILE A 1 103 ? -16.694 -1.049 24.873 1.00 93.69 103 ILE A O 1
ATOM 848 N N . SER A 1 104 ? -15.123 -2.501 24.188 1.00 94.81 104 SER A N 1
ATOM 849 C CA . SER A 1 104 ? -14.330 -1.512 23.455 1.00 94.81 104 SER A CA 1
ATOM 850 C C . SER A 1 104 ? -15.140 -0.862 22.336 1.00 94.81 104 SER A C 1
ATOM 852 O O . SER A 1 104 ? -15.089 0.360 22.188 1.00 94.81 104 SER A O 1
ATOM 854 N N . ARG A 1 105 ? -15.969 -1.632 21.617 1.00 92.12 105 ARG A N 1
ATOM 855 C CA . ARG A 1 105 ? -16.892 -1.089 20.612 1.00 92.12 105 ARG A CA 1
ATOM 856 C C . ARG A 1 105 ? -17.940 -0.177 21.248 1.00 92.12 105 ARG A C 1
ATOM 858 O O . ARG A 1 105 ? -18.149 0.938 20.774 1.00 92.12 105 ARG A O 1
ATOM 865 N N . GLN A 1 106 ? -18.588 -0.630 22.319 1.00 90.19 106 GLN A N 1
ATOM 866 C CA . GLN A 1 106 ? -19.681 0.108 22.959 1.00 90.19 106 GLN A CA 1
ATOM 867 C C . GLN A 1 106 ? -19.214 1.417 23.604 1.00 90.19 106 GLN A C 1
ATOM 869 O O . GLN A 1 106 ? -19.828 2.465 23.410 1.00 90.19 106 GLN A O 1
ATOM 874 N N . LEU A 1 107 ? -18.088 1.375 24.316 1.00 91.69 107 LEU A N 1
ATOM 875 C CA . LEU A 1 107 ? -17.480 2.542 24.953 1.00 91.69 107 LEU A CA 1
ATOM 876 C C . LEU A 1 107 ? -16.568 3.327 24.000 1.00 91.69 107 LEU A C 1
ATOM 878 O O . LEU A 1 107 ? -15.988 4.334 24.409 1.00 91.69 107 LEU A O 1
ATOM 882 N N . LYS A 1 108 ? -16.434 2.911 22.734 1.00 91.62 108 LYS A N 1
ATOM 883 C CA . LYS A 1 108 ? -15.548 3.530 21.733 1.00 91.62 108 LYS A CA 1
ATOM 884 C C . LYS A 1 108 ? -14.125 3.730 22.281 1.00 91.62 108 LYS A C 1
ATOM 886 O O . LYS A 1 108 ? -13.610 4.852 22.322 1.00 91.62 108 LYS A O 1
ATOM 891 N N . SER A 1 109 ? -13.537 2.649 22.791 1.00 94.88 109 SER A N 1
ATOM 892 C CA . SER A 1 109 ? -12.203 2.613 23.394 1.00 94.88 109 SER A CA 1
ATOM 893 C C . SER A 1 109 ? -11.192 1.972 22.444 1.00 94.88 109 SER A C 1
ATOM 895 O O . SER A 1 109 ? -11.038 0.751 22.418 1.00 94.88 109 SER A O 1
ATOM 897 N N . ASP A 1 110 ? -10.468 2.800 21.688 1.00 92.75 110 ASP A N 1
ATOM 898 C CA . ASP A 1 110 ? -9.437 2.315 20.758 1.00 92.75 110 ASP A CA 1
ATOM 899 C C . ASP A 1 110 ? -8.299 1.604 21.501 1.00 92.75 110 ASP A C 1
ATOM 901 O O . ASP A 1 110 ? -7.868 0.532 21.092 1.00 92.75 110 ASP A O 1
ATOM 905 N N . LYS A 1 111 ? -7.893 2.136 22.662 1.00 94.00 111 LYS A N 1
ATOM 906 C CA . LYS A 1 111 ? -6.849 1.539 23.509 1.00 94.00 111 LYS A CA 1
ATOM 907 C C . LYS A 1 111 ? -7.200 0.124 23.971 1.00 94.00 111 LYS A C 1
ATOM 909 O O . LYS A 1 111 ? -6.337 -0.747 23.959 1.00 94.00 111 LYS A O 1
ATOM 914 N N . LEU A 1 112 ? -8.451 -0.116 24.386 1.00 95.75 112 LEU A N 1
ATOM 915 C CA . LEU A 1 112 ? -8.878 -1.461 24.783 1.00 95.75 112 LEU A CA 1
ATOM 916 C C . LEU A 1 112 ? -8.933 -2.399 23.573 1.00 95.75 112 LEU A C 1
ATOM 918 O O . LEU A 1 112 ? -8.519 -3.551 23.680 1.00 95.75 112 LEU A O 1
ATOM 922 N N . ARG A 1 113 ? -9.407 -1.908 22.420 1.00 95.50 113 ARG A N 1
ATOM 923 C CA . ARG A 1 113 ? -9.419 -2.669 21.163 1.00 95.50 113 ARG A CA 1
ATOM 924 C C . ARG A 1 113 ? -8.005 -3.112 20.771 1.00 95.50 113 ARG A C 1
ATOM 926 O O . ARG A 1 113 ? -7.797 -4.299 20.556 1.00 95.50 113 ARG A O 1
ATOM 933 N N . GLU A 1 114 ? -7.042 -2.193 20.758 1.00 93.81 114 GLU A N 1
ATOM 934 C CA . GLU A 1 114 ? -5.629 -2.472 20.451 1.00 93.81 114 GLU A CA 1
ATOM 935 C C . GLU A 1 114 ? -4.996 -3.449 21.449 1.00 93.81 114 GLU A C 1
ATOM 937 O O . GLU A 1 114 ? -4.222 -4.324 21.065 1.00 93.81 114 GLU A O 1
ATOM 942 N N . ALA A 1 115 ? -5.325 -3.335 22.738 1.00 94.69 115 ALA A N 1
ATOM 943 C CA . ALA A 1 115 ? -4.829 -4.261 23.751 1.00 94.69 115 ALA A CA 1
ATOM 944 C C . ALA A 1 115 ? -5.392 -5.682 23.559 1.00 94.69 115 ALA A C 1
ATOM 946 O O . ALA A 1 115 ? -4.649 -6.656 23.669 1.00 94.69 115 ALA A O 1
ATOM 947 N N . CYS A 1 116 ? -6.677 -5.805 23.206 1.00 96.12 116 CYS A N 1
ATOM 948 C CA . CYS A 1 116 ? -7.276 -7.088 22.834 1.00 96.12 116 CYS A CA 1
ATOM 949 C C . CYS A 1 116 ? -6.623 -7.665 21.572 1.00 96.12 116 CYS A C 1
ATOM 951 O O . CYS A 1 116 ? -6.331 -8.852 21.521 1.00 96.12 116 CYS A O 1
ATOM 953 N N . GLU A 1 117 ? -6.362 -6.830 20.567 1.00 94.19 117 GLU A N 1
ATOM 954 C CA . GLU A 1 117 ? -5.701 -7.228 19.321 1.00 94.19 117 GLU A CA 1
ATOM 955 C C . GLU A 1 117 ? -4.286 -7.774 19.576 1.00 94.19 117 GLU A C 1
ATOM 957 O O . GLU A 1 117 ? -3.955 -8.870 19.126 1.00 94.19 117 GLU A O 1
ATOM 962 N N . LYS A 1 118 ? -3.492 -7.091 20.412 1.00 93.50 118 LYS A N 1
ATOM 963 C CA . LYS A 1 118 ? -2.170 -7.570 20.857 1.00 93.50 118 LYS A CA 1
ATOM 964 C C . LYS A 1 118 ? -2.225 -8.915 21.577 1.00 93.50 118 LYS A C 1
ATOM 966 O O . LYS A 1 118 ? -1.318 -9.723 21.403 1.00 93.50 118 LYS A O 1
ATOM 971 N N . HIS A 1 119 ? -3.270 -9.169 22.366 1.00 94.75 119 HIS A N 1
ATOM 972 C CA . HIS A 1 119 ? -3.448 -10.458 23.041 1.00 94.75 119 HIS A CA 1
ATOM 973 C C . HIS A 1 119 ? -3.529 -11.620 22.041 1.00 94.75 119 HIS A C 1
ATOM 975 O O . HIS A 1 119 ? -2.883 -12.647 22.242 1.00 94.75 119 HIS A O 1
ATOM 981 N N . PHE A 1 120 ? -4.237 -11.446 20.921 1.00 93.38 120 PHE A N 1
ATOM 982 C CA . PHE A 1 120 ? -4.272 -12.470 19.873 1.00 93.38 120 PHE A CA 1
ATOM 983 C C . PHE A 1 120 ? -2.898 -12.708 19.240 1.00 93.38 120 PHE A C 1
ATOM 985 O O . PHE A 1 120 ? -2.493 -13.858 19.074 1.00 93.38 120 PHE A O 1
ATOM 992 N N . LEU A 1 121 ? -2.165 -11.631 18.944 1.00 90.06 121 LEU A N 1
ATOM 993 C CA . LEU A 1 121 ? -0.847 -11.696 18.302 1.00 90.06 121 LEU A CA 1
ATOM 994 C C . LEU A 1 121 ? 0.232 -12.336 19.191 1.00 90.06 121 LEU A C 1
ATOM 996 O O . LEU A 1 121 ? 1.171 -12.937 18.677 1.00 90.06 121 LEU A O 1
ATOM 1000 N N . ASN A 1 122 ? 0.088 -12.248 20.515 1.00 90.00 122 ASN A N 1
ATOM 1001 C CA . ASN A 1 122 ? 1.064 -12.747 21.489 1.00 90.00 122 ASN A CA 1
ATOM 1002 C C . ASN A 1 122 ? 0.870 -14.228 21.875 1.00 90.00 122 ASN A C 1
ATOM 1004 O O . ASN A 1 122 ? 1.394 -14.672 22.896 1.00 90.00 122 ASN A O 1
ATOM 1008 N N . GLY A 1 123 ? 0.144 -15.005 21.065 1.00 80.31 123 GLY A N 1
ATOM 1009 C CA . GLY A 1 123 ? -0.002 -16.453 21.258 1.00 80.31 123 GLY A CA 1
ATOM 1010 C C . GLY A 1 123 ? -1.289 -16.877 21.967 1.00 80.31 123 GLY A C 1
ATOM 1011 O O . GLY A 1 123 ? -1.273 -17.817 22.765 1.00 80.31 123 GLY A O 1
ATOM 1012 N N . SER A 1 124 ? -2.407 -16.204 21.674 1.00 89.50 124 SER A N 1
ATOM 1013 C CA . SER A 1 124 ? -3.739 -16.664 22.087 1.00 89.50 124 SER A CA 1
ATOM 1014 C C . SER A 1 124 ? -4.008 -18.096 21.612 1.00 89.50 124 SER A C 1
ATOM 1016 O O . SER A 1 124 ? -3.637 -18.482 20.503 1.00 89.50 124 SER A O 1
ATOM 1018 N N . ARG A 1 125 ? -4.704 -18.887 22.438 1.00 92.81 125 ARG A N 1
ATOM 1019 C CA . ARG A 1 125 ? -5.131 -20.254 22.094 1.00 92.81 125 ARG A CA 1
ATOM 1020 C C . ARG A 1 125 ? -6.499 -20.290 21.417 1.00 92.81 125 ARG A C 1
ATOM 1022 O O . ARG A 1 125 ? -7.049 -21.368 21.197 1.00 92.81 125 ARG A O 1
ATOM 1029 N N . ILE A 1 126 ? -7.075 -19.128 21.113 1.00 93.06 126 ILE A N 1
ATOM 1030 C CA . ILE A 1 126 ? -8.362 -19.036 20.429 1.00 93.06 126 ILE A CA 1
ATOM 1031 C C . ILE A 1 126 ? -8.213 -19.618 19.013 1.00 93.06 126 ILE A C 1
ATOM 1033 O O . ILE A 1 126 ? -7.310 -19.197 18.288 1.00 93.06 126 ILE A O 1
ATOM 1037 N N . PRO A 1 127 ? -9.081 -20.557 18.587 1.00 92.88 127 PRO A N 1
ATOM 1038 C CA . PRO A 1 127 ? -8.971 -21.192 17.276 1.00 92.88 127 PRO A CA 1
ATOM 1039 C C . PRO A 1 127 ? -9.004 -20.192 16.117 1.00 92.88 127 PRO A C 1
ATOM 1041 O O . PRO A 1 127 ? -9.745 -19.208 16.166 1.00 92.88 127 PRO A O 1
ATOM 1044 N N . LEU A 1 128 ? -8.277 -20.492 15.035 1.00 92.25 128 LEU A N 1
ATOM 1045 C CA . LEU A 1 128 ? -8.155 -19.630 13.851 1.00 92.25 128 LEU A CA 1
ATOM 1046 C C . LEU A 1 128 ? -9.514 -19.210 13.273 1.00 92.25 128 LEU A C 1
ATOM 1048 O O . LEU A 1 128 ? -9.721 -18.044 12.954 1.00 92.25 128 LEU A O 1
ATOM 1052 N N . LYS A 1 129 ? -10.471 -20.139 13.223 1.00 92.38 129 LYS A N 1
ATOM 1053 C CA . LYS A 1 129 ? -11.862 -19.882 12.823 1.00 92.38 129 LYS A CA 1
ATOM 1054 C C . LYS A 1 129 ? -12.532 -18.784 13.649 1.00 92.38 129 LYS A C 1
ATOM 1056 O O . LYS A 1 129 ? -13.225 -17.927 13.108 1.00 92.38 129 LYS A O 1
ATOM 1061 N N . THR A 1 130 ? -12.338 -18.819 14.965 1.00 91.81 130 THR A N 1
ATOM 1062 C CA . THR A 1 130 ? -12.890 -17.816 15.877 1.00 91.81 130 THR A CA 1
ATOM 1063 C C . THR A 1 130 ? -12.161 -16.489 15.706 1.00 91.81 130 THR A C 1
ATOM 1065 O O . THR A 1 130 ? -12.812 -15.452 15.671 1.00 91.81 130 THR A O 1
ATOM 1068 N N . GLN A 1 131 ? -10.835 -16.503 15.537 1.00 92.88 131 GLN A N 1
ATOM 1069 C CA . GLN A 1 131 ? -10.071 -15.285 15.245 1.00 92.88 131 GLN A CA 1
ATOM 1070 C C . GLN A 1 131 ? -10.560 -14.615 13.952 1.00 92.88 131 GLN A C 1
ATOM 1072 O O . GLN A 1 131 ? -10.833 -13.419 13.958 1.00 92.88 131 GLN A O 1
ATOM 1077 N N . LEU A 1 132 ? -10.759 -15.389 12.881 1.00 91.38 132 LEU A N 1
ATOM 1078 C CA . LEU A 1 132 ? -11.302 -14.914 11.606 1.00 91.38 132 LEU A CA 1
ATOM 1079 C C . LEU A 1 132 ? -12.664 -14.231 11.800 1.00 91.38 132 LEU A C 1
ATOM 1081 O O . LEU A 1 132 ? -12.856 -13.099 11.365 1.00 91.38 132 LEU A O 1
ATOM 1085 N N . GLN A 1 133 ? -13.580 -14.862 12.534 1.00 89.88 133 GLN A N 1
ATOM 1086 C CA . GLN A 1 133 ? -14.886 -14.268 12.820 1.00 89.88 133 GLN A CA 1
ATOM 1087 C C . GLN A 1 133 ? -14.776 -12.965 13.629 1.00 89.88 133 GLN A C 1
ATOM 1089 O O . GLN A 1 133 ? -15.429 -11.973 13.312 1.00 89.88 133 GLN A O 1
ATOM 1094 N N . LEU A 1 134 ? -13.900 -12.926 14.637 1.00 91.44 134 LEU A N 1
ATOM 1095 C CA . LEU A 1 134 ? -13.683 -11.721 15.438 1.00 91.44 134 LEU A CA 1
ATOM 1096 C C . LEU A 1 134 ? -13.100 -10.570 14.612 1.00 91.44 134 LEU A C 1
ATOM 1098 O O . LEU A 1 134 ? -13.452 -9.416 14.861 1.00 91.44 134 LEU A O 1
ATOM 1102 N N . THR A 1 135 ? -12.245 -10.857 13.626 1.00 89.94 135 THR A N 1
ATOM 1103 C CA . THR A 1 135 ? -11.715 -9.817 12.731 1.00 89.94 135 THR A CA 1
ATOM 1104 C C . THR A 1 135 ? -12.798 -9.171 11.876 1.00 89.94 135 THR A C 1
ATOM 1106 O O . THR A 1 135 ? -12.744 -7.955 11.690 1.00 89.94 135 THR A O 1
ATOM 1109 N N . GLU A 1 136 ? -13.802 -9.934 11.424 1.00 85.62 136 GLU A N 1
ATOM 1110 C CA . GLU A 1 136 ? -14.963 -9.384 10.707 1.00 85.62 136 GLU A CA 1
ATOM 1111 C C . GLU A 1 136 ? -15.840 -8.558 11.625 1.00 85.62 136 GLU A C 1
ATOM 1113 O O . GLU A 1 136 ? -16.145 -7.406 11.322 1.00 85.62 136 GLU A O 1
ATOM 1118 N N . ASP A 1 137 ? -16.219 -9.140 12.763 1.00 88.56 137 ASP A N 1
ATOM 1119 C CA . ASP A 1 137 ? -17.154 -8.502 13.669 1.00 88.56 137 ASP A CA 1
ATOM 1120 C C . ASP A 1 137 ? -16.573 -7.165 14.147 1.00 88.56 137 ASP A C 1
ATOM 1122 O O . ASP A 1 137 ? -17.243 -6.130 14.095 1.00 88.56 137 ASP A O 1
ATOM 1126 N N . TYR A 1 138 ? -15.326 -7.165 14.631 1.00 88.12 138 TYR A N 1
ATOM 1127 C CA . TYR A 1 138 ? -14.709 -6.045 15.354 1.00 88.12 138 TYR A CA 1
ATOM 1128 C C . TYR A 1 138 ? -13.774 -5.163 14.526 1.00 88.12 138 TYR A C 1
ATOM 1130 O O . TYR A 1 138 ? -13.281 -4.177 15.073 1.00 88.12 138 TYR A O 1
ATOM 1138 N N . TYR A 1 139 ? -13.571 -5.467 13.240 1.00 86.56 139 TYR A N 1
ATOM 1139 C CA . TYR A 1 139 ? -12.658 -4.746 12.348 1.00 86.56 139 TYR A CA 1
ATOM 1140 C C . TYR A 1 139 ? -11.256 -4.595 12.965 1.00 86.56 139 TYR A C 1
ATOM 1142 O O . TYR A 1 139 ? -10.822 -3.506 13.349 1.00 86.56 139 TYR A O 1
ATOM 1150 N N . LEU A 1 140 ? -10.576 -5.733 13.122 1.00 89.50 140 LEU A N 1
ATOM 1151 C CA . LEU A 1 140 ? -9.250 -5.845 13.743 1.00 89.50 140 LEU A CA 1
ATOM 1152 C C . LEU A 1 140 ? -8.184 -6.054 12.649 1.00 89.50 140 LEU A C 1
ATOM 1154 O O . LEU A 1 140 ? -8.007 -7.191 12.203 1.00 89.50 140 LEU A O 1
ATOM 1158 N N . PRO A 1 141 ? -7.541 -4.987 12.137 1.00 85.00 141 PRO A N 1
ATOM 1159 C CA . PRO A 1 141 ? -6.692 -5.058 10.945 1.00 85.00 141 PRO A CA 1
ATOM 1160 C C . PRO A 1 141 ? -5.388 -5.845 11.150 1.00 85.00 141 PRO A C 1
ATOM 1162 O O . PRO A 1 141 ? -4.967 -6.584 10.252 1.00 85.00 141 PRO A O 1
ATOM 1165 N N . ASP A 1 142 ? -4.759 -5.741 12.320 1.00 86.75 142 ASP A N 1
ATOM 1166 C CA . ASP A 1 142 ? -3.514 -6.450 12.615 1.00 86.75 142 ASP A CA 1
ATOM 1167 C C . ASP A 1 142 ? -3.804 -7.938 12.827 1.00 86.75 142 ASP A C 1
ATOM 1169 O O . ASP A 1 142 ? -3.100 -8.800 12.289 1.00 86.75 142 ASP A O 1
ATOM 1173 N N . LEU A 1 143 ? -4.902 -8.256 13.526 1.00 90.38 143 LEU A N 1
ATOM 1174 C CA . LEU A 1 143 ? -5.362 -9.638 13.654 1.00 90.38 143 LEU A CA 1
ATOM 1175 C C . LEU A 1 143 ? -5.789 -10.215 12.298 1.00 90.38 143 LEU A C 1
ATOM 1177 O O . LEU A 1 143 ? -5.450 -11.357 12.003 1.00 90.38 143 LEU A O 1
ATOM 1181 N N . MET A 1 144 ? -6.457 -9.442 11.436 1.00 89.00 144 MET A N 1
ATOM 1182 C CA . MET A 1 144 ? -6.807 -9.876 10.076 1.00 89.00 144 MET A CA 1
ATOM 1183 C C . MET A 1 144 ? -5.552 -10.229 9.274 1.00 89.00 144 MET A C 1
ATOM 1185 O O . MET A 1 144 ? -5.505 -11.255 8.596 1.00 89.00 144 MET A O 1
ATOM 1189 N N . THR A 1 145 ? -4.501 -9.417 9.385 1.00 87.50 145 THR A N 1
ATOM 1190 C CA . THR A 1 145 ? -3.210 -9.687 8.743 1.00 87.50 145 THR A CA 1
ATOM 1191 C C . THR A 1 145 ? -2.582 -10.980 9.267 1.00 87.50 145 THR A C 1
ATOM 1193 O O . THR A 1 145 ? -2.082 -11.790 8.484 1.00 87.50 145 THR A O 1
ATOM 1196 N N . HIS A 1 146 ? -2.634 -11.212 10.580 1.00 88.31 146 HIS A N 1
ATOM 1197 C CA . HIS A 1 146 ? -2.152 -12.448 11.195 1.00 88.31 146 HIS A CA 1
ATOM 1198 C C . HIS A 1 146 ? -2.954 -13.678 10.740 1.00 88.31 146 HIS A C 1
ATOM 1200 O O . HIS A 1 146 ? -2.376 -14.671 10.301 1.00 88.31 146 HIS A O 1
ATOM 1206 N N . VAL A 1 147 ? -4.284 -13.589 10.752 1.00 90.75 147 VAL A N 1
ATOM 1207 C CA . VAL A 1 147 ? -5.189 -14.648 10.290 1.00 90.75 147 VAL A CA 1
ATOM 1208 C C . VAL A 1 147 ? -4.949 -14.977 8.813 1.00 90.75 147 VAL A C 1
ATOM 1210 O O . VAL A 1 147 ? -4.867 -16.153 8.464 1.00 90.75 147 VAL A O 1
ATOM 1213 N N . ARG A 1 148 ? -4.749 -13.968 7.952 1.00 89.62 148 ARG A N 1
ATOM 1214 C CA . ARG A 1 148 ? -4.376 -14.158 6.537 1.00 89.62 148 ARG A CA 1
ATOM 1215 C C . ARG A 1 148 ? -3.088 -14.964 6.388 1.00 89.62 148 ARG A C 1
ATOM 1217 O O . ARG A 1 148 ? -3.058 -15.909 5.604 1.00 89.62 148 ARG A O 1
ATOM 1224 N N . LYS A 1 149 ? -2.046 -14.628 7.155 1.00 88.62 149 LYS A N 1
ATOM 1225 C CA . LYS A 1 149 ? -0.778 -15.378 7.154 1.00 88.62 149 LYS A CA 1
ATOM 1226 C C . LYS A 1 149 ? -0.980 -16.828 7.589 1.00 88.62 149 LYS A C 1
ATOM 1228 O O . LYS A 1 149 ? -0.461 -17.726 6.935 1.00 88.62 149 LYS A O 1
ATOM 1233 N N . ASN A 1 150 ? -1.767 -17.055 8.639 1.00 89.94 150 ASN A N 1
ATOM 1234 C CA . ASN A 1 150 ? -2.048 -18.404 9.124 1.00 89.94 150 ASN A CA 1
ATOM 1235 C C . ASN A 1 150 ? -2.819 -19.227 8.084 1.00 89.94 150 ASN A C 1
ATOM 1237 O O . ASN A 1 150 ? -2.429 -20.355 7.817 1.00 89.94 150 ASN A O 1
ATOM 1241 N N . ILE A 1 151 ? -3.837 -18.654 7.428 1.00 91.69 151 ILE A N 1
ATOM 1242 C CA . ILE A 1 151 ? -4.572 -19.328 6.342 1.00 91.69 151 ILE A CA 1
ATOM 1243 C C . ILE A 1 151 ? -3.651 -19.633 5.153 1.00 91.69 151 ILE A C 1
ATOM 1245 O O . ILE A 1 151 ? -3.700 -20.730 4.600 1.00 91.69 151 ILE A O 1
ATOM 1249 N N . ALA A 1 152 ? -2.777 -18.699 4.773 1.00 86.94 152 ALA A N 1
ATOM 1250 C CA . ALA A 1 152 ? -1.812 -18.914 3.698 1.00 86.94 152 ALA A CA 1
ATOM 1251 C C . ALA A 1 152 ? -0.820 -20.050 4.013 1.00 86.94 152 ALA A C 1
ATOM 1253 O O . ALA A 1 152 ? -0.408 -20.767 3.102 1.00 86.94 152 ALA A O 1
ATOM 1254 N N . ALA A 1 153 ? -0.476 -20.248 5.288 1.00 88.56 153 ALA A N 1
ATOM 1255 C CA . ALA A 1 153 ? 0.442 -21.292 5.738 1.00 88.56 153 ALA A CA 1
ATOM 1256 C C . ALA A 1 153 ? -0.177 -22.701 5.800 1.00 88.56 153 ALA A C 1
ATOM 1258 O O . ALA A 1 153 ? 0.576 -23.670 5.903 1.00 88.56 153 ALA A O 1
ATOM 1259 N N . ILE A 1 154 ? -1.507 -22.827 5.708 1.00 92.69 154 ILE A N 1
ATOM 1260 C CA . ILE A 1 154 ? -2.205 -24.119 5.723 1.00 92.69 154 ILE A CA 1
ATOM 1261 C C . ILE A 1 154 ? -1.716 -24.988 4.561 1.00 92.69 154 ILE A C 1
ATOM 1263 O O . ILE A 1 154 ? -1.662 -24.542 3.414 1.00 92.69 154 ILE A O 1
ATOM 1267 N N . LYS A 1 155 ? -1.363 -26.243 4.839 1.00 89.88 155 LYS A N 1
ATOM 1268 C CA . LYS A 1 155 ? -0.874 -27.187 3.810 1.00 89.88 155 LYS A CA 1
ATOM 1269 C C . LYS A 1 155 ? -1.841 -28.324 3.527 1.00 89.88 155 LYS A C 1
ATOM 1271 O O . LYS A 1 155 ? -1.631 -29.075 2.579 1.00 89.88 155 LYS A O 1
ATOM 1276 N N . ASP A 1 156 ? -2.875 -28.443 4.346 1.00 91.62 156 ASP A N 1
ATOM 1277 C CA . ASP A 1 156 ? -3.779 -29.575 4.344 1.00 91.62 156 ASP A CA 1
ATOM 1278 C C . ASP A 1 156 ? -5.247 -29.129 4.269 1.00 91.62 156 ASP A C 1
ATOM 1280 O O . ASP A 1 156 ? -5.653 -28.109 4.831 1.00 91.62 156 ASP A O 1
ATOM 1284 N N . VAL A 1 157 ? -6.056 -29.901 3.539 1.00 91.56 157 VAL A N 1
ATOM 1285 C CA . VAL A 1 157 ? -7.473 -29.587 3.305 1.00 91.56 157 VAL A CA 1
ATOM 1286 C C . VAL A 1 157 ? -8.291 -29.706 4.593 1.00 91.56 157 VAL A C 1
ATOM 1288 O O . VAL A 1 157 ? -9.240 -28.943 4.778 1.00 91.56 157 VAL A O 1
ATOM 1291 N N . GLN A 1 158 ? -7.936 -30.625 5.494 1.00 91.25 158 GLN A N 1
ATOM 1292 C CA . GLN A 1 158 ? -8.620 -30.787 6.774 1.00 91.25 158 GLN A CA 1
ATOM 1293 C C . GLN A 1 158 ? -8.365 -29.581 7.683 1.00 91.25 158 GLN A C 1
ATOM 1295 O O . GLN A 1 158 ? -9.308 -29.048 8.265 1.00 91.25 158 GLN A O 1
ATOM 1300 N N . GLU A 1 159 ? -7.126 -29.092 7.738 1.00 91.69 159 GLU A N 1
ATOM 1301 C CA . GLU A 1 159 ? -6.774 -27.880 8.488 1.00 91.69 159 GLU A CA 1
ATOM 1302 C C . GLU A 1 159 ? -7.530 -26.647 7.954 1.00 91.69 159 GLU A C 1
ATOM 1304 O O . GLU A 1 159 ? -8.076 -25.857 8.731 1.00 91.69 159 GLU A O 1
ATOM 1309 N N . LEU A 1 160 ? -7.667 -26.519 6.626 1.00 93.25 160 LEU A N 1
ATOM 1310 C CA . LEU A 1 160 ? -8.501 -25.467 6.035 1.00 93.25 160 LEU A CA 1
ATOM 1311 C C . LEU A 1 160 ? -9.972 -25.624 6.442 1.00 93.25 160 LEU A C 1
ATOM 1313 O O . LEU A 1 160 ? -10.612 -24.644 6.819 1.00 93.25 160 LEU A O 1
ATOM 1317 N N . ALA A 1 161 ? -10.514 -26.842 6.402 1.00 90.75 161 ALA A N 1
ATOM 1318 C CA . ALA A 1 161 ? -11.899 -27.103 6.786 1.00 90.75 161 ALA A CA 1
ATOM 1319 C C . ALA A 1 161 ? -12.184 -26.736 8.255 1.00 90.75 161 ALA A C 1
ATOM 1321 O O . ALA A 1 161 ? -13.273 -26.248 8.569 1.00 90.75 161 ALA A O 1
ATOM 1322 N N . GLU A 1 162 ? -11.210 -26.917 9.150 1.00 91.25 162 GLU A N 1
ATOM 1323 C CA . GLU A 1 162 ? -11.306 -26.500 10.553 1.00 91.25 162 GLU A CA 1
ATOM 1324 C C . GLU A 1 162 ? -11.269 -24.972 10.717 1.00 91.25 162 GLU A C 1
ATOM 1326 O O . GLU A 1 162 ? -11.979 -24.423 11.569 1.00 91.25 162 GLU A O 1
ATOM 1331 N N . ALA A 1 163 ? -10.500 -24.275 9.876 1.00 90.31 163 ALA A N 1
ATOM 1332 C CA . ALA A 1 163 ? -10.412 -22.817 9.859 1.00 90.31 163 ALA A CA 1
ATOM 1333 C C . ALA A 1 163 ? -11.662 -22.133 9.270 1.00 90.31 163 ALA A C 1
ATOM 1335 O O . ALA A 1 163 ? -11.979 -21.002 9.645 1.00 90.31 163 ALA A O 1
ATOM 1336 N N . VAL A 1 164 ? -12.395 -22.803 8.375 1.00 89.31 164 VAL A N 1
ATOM 1337 C CA . VAL A 1 164 ? -13.558 -22.233 7.676 1.00 89.31 164 VAL A CA 1
ATOM 1338 C C . VAL A 1 164 ? -14.770 -22.085 8.620 1.00 89.31 164 VAL A C 1
ATOM 1340 O O . VAL A 1 164 ? -15.212 -23.056 9.254 1.00 89.31 164 VAL A O 1
ATOM 1343 N N . PRO A 1 165 ? -15.374 -20.886 8.736 1.00 84.44 165 PRO A N 1
ATOM 1344 C CA . PRO A 1 165 ? -16.640 -20.676 9.437 1.00 84.44 165 PRO A CA 1
ATOM 1345 C C . PRO A 1 165 ? -17.770 -21.558 8.889 1.00 84.44 165 PRO A C 1
ATOM 1347 O O . PRO A 1 165 ? -17.837 -21.829 7.697 1.00 84.44 165 PRO A O 1
ATOM 1350 N N . LYS A 1 166 ? -18.685 -22.020 9.759 1.00 80.69 166 LYS A N 1
ATOM 1351 C CA . LYS A 1 166 ? -19.804 -22.887 9.321 1.00 80.69 166 LYS A CA 1
ATOM 1352 C C . LYS A 1 166 ? -20.756 -22.168 8.363 1.00 80.69 166 LYS A C 1
ATOM 1354 O O . LYS A 1 166 ? -21.382 -22.814 7.532 1.00 80.69 166 LYS A O 1
ATOM 1359 N N . ASP A 1 167 ? -20.877 -20.857 8.524 1.00 79.88 167 ASP A N 1
ATOM 1360 C CA . ASP A 1 167 ? -21.681 -20.000 7.673 1.00 79.88 167 ASP A CA 1
ATOM 1361 C C . ASP A 1 167 ? -20.794 -18.875 7.146 1.00 79.88 167 ASP A C 1
ATOM 1363 O O . ASP A 1 167 ? -20.218 -18.117 7.922 1.00 79.88 167 ASP A O 1
ATOM 1367 N N . LEU A 1 168 ? -20.678 -18.801 5.823 1.00 82.12 168 LEU A N 1
ATOM 1368 C CA . LEU A 1 168 ? -19.959 -17.747 5.113 1.00 82.12 168 LEU A CA 1
ATOM 1369 C C . LEU A 1 168 ? -20.916 -16.720 4.510 1.00 82.12 168 LEU A C 1
ATOM 1371 O O . LEU A 1 168 ? -20.466 -15.756 3.899 1.00 82.12 168 LEU A O 1
ATOM 1375 N N . LYS A 1 169 ? -22.239 -16.895 4.627 1.00 82.19 169 LYS A N 1
ATOM 1376 C CA . LYS A 1 169 ? -23.229 -16.051 3.944 1.00 82.19 169 LYS A CA 1
ATOM 1377 C C . LYS A 1 169 ? -22.997 -14.571 4.230 1.00 82.19 169 LYS A C 1
ATOM 1379 O O . LYS A 1 169 ? -23.015 -13.758 3.304 1.00 82.19 169 LYS A O 1
ATOM 1384 N N . HIS A 1 170 ? -22.709 -14.260 5.487 1.00 78.62 170 HIS A N 1
ATOM 1385 C CA . HIS A 1 170 ? -22.520 -12.904 5.987 1.00 78.62 170 HIS A CA 1
ATOM 1386 C C . HIS A 1 170 ? -21.061 -12.436 6.017 1.00 78.62 170 HIS A C 1
ATOM 1388 O O . HIS A 1 170 ? -20.828 -11.271 6.323 1.00 78.62 170 HIS A O 1
ATOM 1394 N N . SER A 1 171 ? -20.105 -13.293 5.650 1.00 82.38 171 SER A N 1
ATOM 1395 C CA . SER A 1 171 ? -18.704 -12.893 5.555 1.00 82.38 171 SER A CA 1
ATOM 1396 C C . SER A 1 171 ? -18.471 -11.933 4.390 1.00 82.38 171 SER A C 1
ATOM 1398 O O . SER A 1 171 ? -19.140 -11.992 3.347 1.00 82.38 171 SER A O 1
ATOM 1400 N N . SER A 1 172 ? -17.499 -11.053 4.580 1.00 81.00 172 SER A N 1
ATOM 1401 C CA . SER A 1 172 ? -16.943 -10.143 3.587 1.00 81.00 172 SER A CA 1
ATOM 1402 C C . SER A 1 172 ? -16.467 -10.883 2.333 1.00 81.00 172 SER A C 1
ATOM 1404 O O . SER A 1 172 ? -16.142 -12.076 2.371 1.00 81.00 172 SER A O 1
ATOM 1406 N N . SER A 1 173 ? -16.430 -10.168 1.204 1.00 81.75 173 SER A N 1
ATOM 1407 C CA . SER A 1 173 ? -15.802 -10.660 -0.030 1.00 81.75 173 SER A CA 1
ATOM 1408 C C . SER A 1 173 ? -14.367 -11.098 0.235 1.00 81.75 173 SER A C 1
ATOM 1410 O O . SER A 1 173 ? -13.989 -12.191 -0.154 1.00 81.75 173 SER A O 1
ATOM 1412 N N . ASP A 1 174 ? -13.621 -10.311 1.008 1.00 80.31 174 ASP A N 1
ATOM 1413 C CA . ASP A 1 174 ? -12.205 -10.536 1.286 1.00 80.31 174 ASP A CA 1
ATOM 1414 C C . ASP A 1 174 ? -11.926 -11.909 1.907 1.00 80.31 174 ASP A C 1
ATOM 1416 O O . ASP A 1 174 ? -10.974 -12.586 1.524 1.00 80.31 174 ASP A O 1
ATOM 1420 N N . ILE A 1 175 ? -12.754 -12.345 2.860 1.00 84.62 175 ILE A N 1
ATOM 1421 C CA . ILE A 1 175 ? -12.573 -13.649 3.510 1.00 84.62 175 ILE A CA 1
ATOM 1422 C C . ILE A 1 175 ? -13.023 -14.784 2.605 1.00 84.62 175 ILE A C 1
ATOM 1424 O O . ILE A 1 175 ? -12.362 -15.822 2.551 1.00 84.62 175 ILE A O 1
ATOM 1428 N N . LYS A 1 176 ? -14.125 -14.593 1.875 1.00 88.38 176 LYS A N 1
ATOM 1429 C CA . LYS A 1 176 ? -14.578 -15.568 0.878 1.00 88.38 176 LYS A CA 1
ATOM 1430 C C . LYS A 1 176 ? -13.502 -15.792 -0.175 1.00 88.38 176 LYS A C 1
ATOM 1432 O O . LYS A 1 176 ? -13.183 -16.940 -0.463 1.00 88.38 176 LYS A O 1
ATOM 1437 N N . ASP A 1 177 ? -12.909 -14.715 -0.674 1.00 87.06 177 ASP A N 1
ATOM 1438 C CA . ASP A 1 177 ? -11.847 -14.747 -1.669 1.00 87.06 177 ASP A CA 1
ATOM 1439 C C . ASP A 1 177 ? -10.597 -15.418 -1.105 1.00 87.06 177 ASP A C 1
ATOM 1441 O O . ASP A 1 177 ? -10.048 -16.305 -1.750 1.00 87.06 177 ASP A O 1
ATOM 1445 N N . LEU A 1 178 ? -10.185 -15.077 0.119 1.00 87.69 178 LEU A N 1
ATOM 1446 C CA . LEU A 1 178 ? -9.046 -15.706 0.791 1.00 87.69 178 LEU A CA 1
ATOM 1447 C C . LEU A 1 178 ? -9.227 -17.226 0.946 1.00 87.69 178 LEU A C 1
ATOM 1449 O O . LEU A 1 178 ? -8.344 -18.001 0.575 1.00 87.69 178 LEU A O 1
ATOM 1453 N N . LEU A 1 179 ? -10.371 -17.660 1.484 1.00 91.56 179 LEU A N 1
ATOM 1454 C CA . LEU A 1 179 ? -10.671 -19.078 1.699 1.00 91.56 179 LEU A CA 1
ATOM 1455 C C . LEU A 1 179 ? -10.811 -19.825 0.368 1.00 91.56 179 LEU A C 1
ATOM 1457 O O . LEU A 1 179 ? -10.303 -20.938 0.230 1.00 91.56 179 LEU A O 1
ATOM 1461 N N . LEU A 1 180 ? -11.453 -19.206 -0.627 1.00 91.06 180 LEU A N 1
ATOM 1462 C CA . LEU A 1 180 ? -11.596 -19.769 -1.965 1.00 91.06 180 LEU A CA 1
ATOM 1463 C C . LEU A 1 180 ? -10.232 -19.927 -2.636 1.00 91.06 180 LEU A C 1
ATOM 1465 O O . LEU A 1 180 ? -9.912 -21.017 -3.102 1.00 91.06 180 LEU A O 1
ATOM 1469 N N . GLN A 1 181 ? -9.405 -18.882 -2.642 1.00 89.25 181 GLN A N 1
ATOM 1470 C CA . GLN A 1 181 ? -8.052 -18.932 -3.193 1.00 89.25 181 GLN A CA 1
ATOM 1471 C C . GLN A 1 181 ? -7.243 -20.060 -2.564 1.00 89.25 181 GLN A C 1
ATOM 1473 O O . GLN A 1 181 ? -6.661 -20.864 -3.294 1.00 89.25 181 GLN A O 1
ATOM 1478 N N . LYS A 1 182 ? -7.274 -20.175 -1.231 1.00 91.44 182 LYS A N 1
ATOM 1479 C CA . LYS A 1 182 ? -6.551 -21.240 -0.542 1.00 91.44 182 LYS A CA 1
ATOM 1480 C C . LYS A 1 182 ? -7.106 -22.628 -0.864 1.00 91.44 182 LYS A C 1
ATOM 1482 O O . LYS A 1 182 ? -6.336 -23.564 -1.051 1.00 91.44 182 LYS A O 1
ATOM 1487 N N . SER A 1 183 ? -8.425 -22.770 -0.998 1.00 93.00 183 SER A N 1
ATOM 1488 C CA . SER A 1 183 ? -9.035 -24.042 -1.403 1.00 93.00 183 SER A CA 1
ATOM 1489 C C . SER A 1 183 ? -8.614 -24.468 -2.815 1.00 93.00 183 SER A C 1
ATOM 1491 O O . SER A 1 183 ? -8.274 -25.628 -3.027 1.00 93.00 183 SER A O 1
ATOM 1493 N N . LEU A 1 184 ? -8.555 -23.532 -3.768 1.00 91.38 184 LEU A N 1
ATOM 1494 C CA . LEU A 1 184 ? -8.113 -23.800 -5.140 1.00 91.38 184 LEU A CA 1
ATOM 1495 C C . LEU A 1 184 ? -6.627 -24.171 -5.199 1.00 91.38 184 LEU A C 1
ATOM 1497 O O . LEU A 1 184 ? -6.240 -25.008 -6.013 1.00 91.38 184 LEU A O 1
ATOM 1501 N N . GLU A 1 185 ? -5.812 -23.565 -4.335 1.00 88.31 185 GLU A N 1
ATOM 1502 C CA . GLU A 1 185 ? -4.397 -23.901 -4.177 1.00 88.31 185 GLU A CA 1
ATOM 1503 C C . GLU A 1 185 ? -4.210 -25.335 -3.672 1.00 88.31 185 GLU A C 1
ATOM 1505 O O . GLU A 1 185 ? -3.497 -26.119 -4.295 1.00 88.31 185 GLU A O 1
ATOM 1510 N N . LEU A 1 186 ? -4.900 -25.710 -2.589 1.00 91.00 186 LEU A N 1
ATOM 1511 C CA . LEU A 1 186 ? -4.808 -27.058 -2.015 1.00 91.00 186 LEU A CA 1
ATOM 1512 C C . LEU A 1 186 ? -5.355 -28.144 -2.954 1.00 91.00 186 LEU A C 1
ATOM 1514 O O . LEU A 1 186 ? -4.900 -29.284 -2.910 1.00 91.00 186 LEU A O 1
ATOM 1518 N N . LEU A 1 187 ? -6.303 -27.793 -3.826 1.00 90.94 187 LEU A N 1
ATOM 1519 C CA . LEU A 1 187 ? -6.814 -28.678 -4.877 1.00 90.94 187 LEU A CA 1
ATOM 1520 C C . LEU A 1 187 ? -5.899 -28.754 -6.114 1.00 90.94 187 LEU A C 1
ATOM 1522 O O . LEU A 1 187 ? -6.210 -29.486 -7.051 1.00 90.94 187 LEU A O 1
ATOM 1526 N N . GLY A 1 188 ? -4.798 -27.995 -6.154 1.00 86.19 188 GLY A N 1
ATOM 1527 C CA . GLY A 1 188 ? -3.875 -27.950 -7.292 1.00 86.19 188 GLY A CA 1
ATOM 1528 C C . GLY A 1 188 ? -4.436 -27.255 -8.538 1.00 86.19 188 GLY A C 1
ATOM 1529 O O . GLY A 1 188 ? -3.836 -27.340 -9.607 1.00 86.19 188 GLY A O 1
ATOM 1530 N N . ILE A 1 189 ? -5.575 -26.563 -8.418 1.00 85.75 189 ILE A N 1
ATOM 1531 C CA . ILE A 1 189 ? -6.218 -25.818 -9.514 1.00 85.75 189 ILE A CA 1
ATOM 1532 C C . ILE A 1 189 ? -5.471 -24.504 -9.773 1.00 85.75 189 ILE A C 1
ATOM 1534 O O . ILE A 1 189 ? -5.398 -24.034 -10.908 1.00 85.75 189 ILE A O 1
ATOM 1538 N N . ARG A 1 190 ? -4.891 -23.911 -8.724 1.00 73.31 190 ARG A N 1
ATOM 1539 C CA . ARG A 1 190 ? -4.097 -22.681 -8.789 1.00 73.31 190 ARG A CA 1
ATOM 1540 C C . ARG A 1 190 ? -2.736 -22.916 -8.136 1.00 73.31 190 ARG A C 1
ATOM 1542 O O . ARG A 1 190 ? -2.659 -23.565 -7.099 1.00 73.31 190 ARG A O 1
ATOM 1549 N N . LYS A 1 191 ? -1.654 -22.375 -8.706 1.00 64.44 191 LYS A N 1
ATOM 1550 C CA . LYS A 1 191 ? -0.370 -22.307 -7.988 1.00 64.44 191 LYS A CA 1
ATOM 1551 C C . LYS A 1 191 ? -0.481 -21.283 -6.849 1.00 64.44 191 LYS A C 1
ATOM 1553 O O . LYS A 1 191 ? -1.154 -20.268 -7.053 1.00 64.44 191 LYS A O 1
ATOM 1558 N N . PRO A 1 192 ? 0.165 -21.514 -5.689 1.00 57.25 192 PRO A N 1
ATOM 1559 C CA . PRO A 1 192 ? 0.202 -20.524 -4.622 1.00 57.25 192 PRO A CA 1
ATOM 1560 C C . PRO A 1 192 ? 0.647 -19.175 -5.200 1.00 57.25 192 PRO A C 1
ATOM 1562 O O . PRO A 1 192 ? 1.579 -19.166 -6.016 1.00 57.25 192 PRO A O 1
ATOM 1565 N N . PRO A 1 193 ? 0.020 -18.043 -4.826 1.00 53.25 193 PRO A N 1
ATOM 1566 C CA . PRO A 1 193 ? 0.641 -16.752 -5.084 1.00 53.25 193 PRO A CA 1
ATOM 1567 C C . PRO A 1 193 ? 2.051 -16.827 -4.499 1.00 53.25 193 PRO A C 1
ATOM 1569 O O . PRO A 1 193 ? 2.203 -17.305 -3.370 1.00 53.25 193 PRO A O 1
ATOM 1572 N N . ALA A 1 194 ? 3.065 -16.458 -5.291 1.00 44.47 194 ALA A N 1
ATOM 1573 C CA . ALA A 1 194 ? 4.457 -16.491 -4.858 1.00 44.47 194 ALA A CA 1
ATOM 1574 C C . ALA A 1 194 ? 4.513 -15.854 -3.471 1.00 44.47 194 ALA A C 1
ATOM 1576 O O . ALA A 1 194 ? 4.181 -14.678 -3.311 1.00 44.47 194 ALA A O 1
ATOM 1577 N N . SER A 1 195 ? 4.770 -16.674 -2.449 1.00 40.84 195 SER A N 1
ATOM 1578 C CA . SER A 1 195 ? 4.729 -16.189 -1.080 1.00 40.84 195 SER A CA 1
ATOM 1579 C C . SER A 1 195 ? 5.720 -15.032 -0.994 1.00 40.84 195 SER A C 1
ATOM 1581 O O . SER A 1 195 ? 6.817 -15.169 -1.543 1.00 40.84 195 SER A O 1
ATOM 1583 N N . PRO A 1 196 ? 5.397 -13.916 -0.321 1.00 37.66 196 PRO A N 1
ATOM 1584 C CA . PRO A 1 196 ? 6.440 -13.020 0.131 1.00 37.66 196 PRO A CA 1
ATOM 1585 C C . PRO A 1 196 ? 7.268 -13.843 1.114 1.00 37.66 196 PRO A C 1
ATOM 1587 O O . PRO A 1 196 ? 6.882 -14.022 2.271 1.00 37.66 196 PRO A O 1
ATOM 1590 N N . GLN A 1 197 ? 8.336 -14.463 0.614 1.00 32.44 197 GLN A N 1
ATOM 1591 C CA . GLN A 1 197 ? 9.313 -15.114 1.456 1.00 32.44 197 GLN A CA 1
ATOM 1592 C C . GLN A 1 197 ? 9.830 -14.023 2.381 1.00 32.44 197 GLN A C 1
ATOM 1594 O O . GLN A 1 197 ? 10.462 -13.063 1.950 1.00 32.44 197 GLN A O 1
ATOM 1599 N N . VAL A 1 198 ? 9.473 -14.146 3.656 1.00 39.94 198 VAL A N 1
ATOM 1600 C CA . VAL A 1 198 ? 10.150 -13.445 4.738 1.00 39.94 198 VAL A CA 1
ATOM 1601 C C . VAL A 1 198 ? 11.475 -14.176 4.911 1.00 39.94 198 VAL A C 1
ATOM 1603 O O . VAL A 1 198 ? 11.650 -14.978 5.820 1.00 39.94 198 VAL A O 1
ATOM 1606 N N . GLU A 1 199 ? 12.369 -13.979 3.954 1.00 35.19 199 GLU A N 1
ATOM 1607 C CA . GLU A 1 199 ? 13.789 -14.031 4.232 1.00 35.19 199 GLU A CA 1
ATOM 1608 C C . GLU A 1 199 ? 14.213 -12.570 4.406 1.00 35.19 199 GLU A C 1
ATOM 1610 O O . GLU A 1 199 ? 13.802 -11.712 3.626 1.00 35.19 199 GLU A O 1
ATOM 1615 N N . ASP A 1 200 ? 14.980 -12.280 5.457 1.00 34.62 200 ASP A N 1
ATOM 1616 C CA . ASP A 1 200 ? 15.591 -10.976 5.759 1.00 34.62 200 ASP A CA 1
ATOM 1617 C C . ASP A 1 200 ? 16.652 -10.577 4.706 1.00 34.62 200 ASP A C 1
ATOM 1619 O O . ASP A 1 200 ? 17.769 -10.176 5.025 1.00 34.62 200 ASP A O 1
ATOM 1623 N N . PHE A 1 201 ? 16.324 -10.711 3.425 1.00 39.72 201 PHE A N 1
ATOM 1624 C CA . PHE A 1 201 ? 17.103 -10.199 2.317 1.00 39.72 201 PHE A CA 1
ATOM 1625 C C . PHE A 1 201 ? 16.434 -8.919 1.851 1.00 39.72 201 PHE A C 1
ATOM 1627 O O . PHE A 1 201 ? 15.218 -8.873 1.653 1.00 39.72 201 PHE A O 1
ATOM 1634 N N . GLU A 1 202 ? 17.232 -7.868 1.672 1.00 51.25 202 GLU A N 1
ATOM 1635 C CA . GLU A 1 202 ? 16.814 -6.723 0.872 1.00 51.25 202 GLU A CA 1
ATOM 1636 C C . GLU A 1 202 ? 16.078 -7.232 -0.377 1.00 51.25 202 GLU A C 1
ATOM 1638 O O . GLU A 1 202 ? 16.605 -8.119 -1.062 1.00 51.25 202 GLU A O 1
ATOM 1643 N N . PRO A 1 203 ? 14.858 -6.741 -0.660 1.00 57.62 203 PRO A N 1
ATOM 1644 C CA . PRO A 1 203 ? 14.124 -7.176 -1.834 1.00 57.62 203 PRO A CA 1
ATOM 1645 C C . PRO A 1 203 ? 14.991 -6.880 -3.052 1.00 57.62 203 PRO A C 1
ATOM 1647 O O . PRO A 1 203 ? 15.253 -5.720 -3.371 1.00 57.62 203 PRO A O 1
ATOM 1650 N N . LYS A 1 204 ? 15.490 -7.937 -3.700 1.00 81.38 204 LYS A N 1
ATOM 1651 C CA . LYS A 1 204 ? 16.297 -7.758 -4.902 1.00 81.38 204 LYS A CA 1
ATOM 1652 C C . LYS A 1 204 ? 15.433 -7.069 -5.968 1.00 81.38 204 LYS A C 1
ATOM 1654 O O . LYS A 1 204 ? 14.244 -7.404 -6.059 1.00 81.38 204 LYS A O 1
ATOM 1659 N N . PRO A 1 205 ? 15.989 -6.153 -6.779 1.00 86.06 205 PRO A N 1
ATOM 1660 C CA . PRO A 1 205 ? 15.233 -5.432 -7.804 1.00 86.06 205 PRO A CA 1
ATOM 1661 C C . PRO A 1 205 ? 14.410 -6.349 -8.721 1.00 86.06 205 PRO A C 1
ATOM 1663 O O . PRO A 1 205 ? 13.319 -5.982 -9.150 1.00 86.06 205 PRO A O 1
ATOM 1666 N N . GLU A 1 206 ? 14.891 -7.570 -8.983 1.00 89.19 206 GLU A N 1
ATOM 1667 C CA . GLU A 1 206 ? 14.196 -8.578 -9.788 1.00 89.19 206 GLU A CA 1
ATOM 1668 C C . GLU A 1 206 ? 12.874 -9.029 -9.157 1.00 89.19 206 GLU A C 1
ATOM 1670 O O . GLU A 1 206 ? 11.888 -9.232 -9.865 1.00 89.19 206 GLU A O 1
ATOM 1675 N N . HIS A 1 207 ? 12.831 -9.181 -7.830 1.00 88.69 207 HIS A N 1
ATOM 1676 C CA . HIS A 1 207 ? 11.619 -9.594 -7.123 1.00 88.69 207 HIS A CA 1
ATOM 1677 C C . HIS A 1 207 ? 10.566 -8.489 -7.126 1.00 88.69 207 HIS A C 1
ATOM 1679 O O . HIS A 1 207 ? 9.380 -8.777 -7.286 1.00 88.69 207 HIS A O 1
ATOM 1685 N N . GLU A 1 208 ? 10.986 -7.232 -6.975 1.00 90.31 208 GLU A N 1
ATOM 1686 C CA . GLU A 1 208 ? 10.077 -6.091 -7.073 1.00 90.31 208 GLU A CA 1
ATOM 1687 C C . GLU A 1 208 ? 9.512 -5.965 -8.492 1.00 90.31 208 GLU A C 1
ATOM 1689 O O . GLU A 1 208 ? 8.294 -5.865 -8.664 1.00 90.31 208 GLU A O 1
ATOM 1694 N N . PHE A 1 209 ? 10.378 -6.056 -9.505 1.00 94.31 209 PHE A N 1
ATOM 1695 C CA . PHE A 1 209 ? 9.980 -6.000 -10.907 1.00 94.31 209 PHE A CA 1
ATOM 1696 C C . PHE A 1 209 ? 8.996 -7.118 -11.278 1.00 94.31 209 PHE A C 1
ATOM 1698 O O . PHE A 1 209 ? 7.919 -6.831 -11.802 1.00 94.31 209 PHE A O 1
ATOM 1705 N N . GLU A 1 210 ? 9.295 -8.382 -10.959 1.00 93.88 210 GLU A N 1
ATOM 1706 C CA . GLU A 1 210 ? 8.368 -9.482 -11.260 1.00 93.88 210 GLU A CA 1
ATOM 1707 C C . GLU A 1 210 ? 7.108 -9.438 -10.390 1.00 93.88 210 GLU A C 1
ATOM 1709 O O . GLU A 1 210 ? 6.036 -9.836 -10.843 1.00 93.88 210 GLU A O 1
ATOM 1714 N N . GLY A 1 211 ? 7.177 -8.904 -9.168 1.00 91.88 211 GLY A N 1
ATOM 1715 C CA . GLY A 1 211 ? 5.987 -8.614 -8.367 1.00 91.88 211 GLY A CA 1
ATOM 1716 C C . GLY A 1 211 ? 5.049 -7.640 -9.086 1.00 91.88 211 GLY A C 1
ATOM 1717 O O . GLY A 1 211 ? 3.860 -7.919 -9.248 1.00 91.88 211 GLY A O 1
ATOM 1718 N N . MET A 1 212 ? 5.593 -6.533 -9.599 1.00 94.56 212 MET A N 1
ATOM 1719 C CA . MET A 1 212 ? 4.843 -5.564 -10.405 1.00 94.56 212 MET A CA 1
ATOM 1720 C C . MET A 1 212 ? 4.323 -6.170 -11.715 1.00 94.56 212 MET A C 1
ATOM 1722 O O . MET A 1 212 ? 3.186 -5.901 -12.101 1.00 94.56 212 MET A O 1
ATOM 1726 N N . MET A 1 213 ? 5.126 -7.004 -12.381 1.00 95.56 213 MET A N 1
ATOM 1727 C CA . MET A 1 213 ? 4.748 -7.664 -13.631 1.00 95.56 213 MET A CA 1
ATOM 1728 C C . MET A 1 213 ? 3.593 -8.643 -13.417 1.00 95.56 213 MET A C 1
ATOM 1730 O O . MET A 1 213 ? 2.632 -8.653 -14.181 1.00 95.56 213 MET A O 1
ATOM 1734 N N . ASN A 1 214 ? 3.633 -9.434 -12.347 1.00 93.12 214 ASN A N 1
ATOM 1735 C CA . ASN A 1 214 ? 2.553 -10.359 -12.023 1.00 93.12 214 ASN A CA 1
ATOM 1736 C C . ASN A 1 214 ? 1.247 -9.629 -11.701 1.00 93.12 214 ASN A C 1
ATOM 1738 O O . ASN A 1 214 ? 0.191 -10.064 -12.152 1.00 93.12 214 ASN A O 1
ATOM 1742 N N . GLU A 1 215 ? 1.312 -8.497 -10.998 1.00 91.25 215 GLU A N 1
ATOM 1743 C CA . GLU A 1 215 ? 0.130 -7.665 -10.760 1.00 91.25 215 GLU A CA 1
ATOM 1744 C C . GLU A 1 215 ? -0.424 -7.032 -12.039 1.00 91.25 215 GLU A C 1
ATOM 1746 O O . GLU A 1 215 ? -1.640 -6.889 -12.174 1.00 91.25 215 GLU A O 1
ATOM 1751 N N . PHE A 1 216 ? 0.447 -6.646 -12.973 1.00 92.94 216 PHE A N 1
ATOM 1752 C CA . PHE A 1 216 ? 0.035 -6.193 -14.298 1.00 92.94 216 PHE A CA 1
ATOM 1753 C C . PHE A 1 216 ? -0.692 -7.316 -15.048 1.00 92.94 216 PHE A C 1
ATOM 1755 O O . PHE A 1 216 ? -1.799 -7.110 -15.537 1.00 92.94 216 PHE A O 1
ATOM 1762 N N . LEU A 1 217 ? -0.125 -8.526 -15.063 1.00 91.69 217 LEU A N 1
ATOM 1763 C CA . LEU A 1 217 ? -0.732 -9.702 -15.696 1.00 91.69 217 LEU A CA 1
ATOM 1764 C C . LEU A 1 217 ? -2.074 -10.087 -15.053 1.00 91.69 217 LEU A C 1
ATOM 1766 O O . LEU A 1 217 ? -3.019 -10.407 -15.771 1.00 91.69 217 LEU A O 1
ATOM 1770 N N . ASP A 1 218 ? -2.200 -9.979 -13.728 1.00 89.00 218 ASP A N 1
ATOM 1771 C CA . ASP A 1 218 ? -3.481 -10.164 -13.037 1.00 89.00 218 ASP A CA 1
ATOM 1772 C C . ASP A 1 218 ? -4.539 -9.164 -13.529 1.00 89.00 218 ASP A C 1
ATOM 1774 O O . ASP A 1 218 ? -5.683 -9.546 -13.775 1.00 89.00 218 ASP A O 1
ATOM 1778 N N . GLN A 1 219 ? -4.178 -7.890 -13.725 1.00 87.75 219 GLN A N 1
ATOM 1779 C CA . GLN A 1 219 ? -5.117 -6.895 -14.259 1.00 87.75 219 GLN A CA 1
ATOM 1780 C C . GLN A 1 219 ? -5.476 -7.144 -15.728 1.00 87.75 219 GLN A C 1
ATOM 1782 O O . GLN A 1 219 ? -6.624 -6.917 -16.116 1.00 87.75 219 GLN A O 1
ATOM 1787 N N . VAL A 1 220 ? -4.530 -7.638 -16.534 1.00 86.69 220 VAL A N 1
ATOM 1788 C CA . VAL A 1 220 ? -4.787 -8.054 -17.923 1.00 86.69 220 VAL A CA 1
ATOM 1789 C C . VAL A 1 220 ? -5.825 -9.178 -17.973 1.00 86.69 220 VAL A C 1
ATOM 1791 O O . VAL A 1 220 ? -6.772 -9.111 -18.757 1.00 86.69 220 VAL A O 1
ATOM 1794 N N . GLU A 1 221 ? -5.679 -10.195 -17.122 1.00 83.06 221 GLU A N 1
ATOM 1795 C CA . GLU A 1 221 ? -6.552 -11.375 -17.107 1.00 83.06 221 GLU A CA 1
ATOM 1796 C C . GLU A 1 221 ? -7.959 -11.080 -16.592 1.00 83.06 221 GLU A C 1
ATOM 1798 O O . GLU A 1 221 ? -8.934 -11.620 -17.114 1.00 83.06 221 GLU A O 1
ATOM 1803 N N . VAL A 1 222 ? -8.089 -10.197 -15.599 1.00 77.00 222 VAL A N 1
ATOM 1804 C CA . VAL A 1 222 ? -9.400 -9.830 -15.043 1.00 77.00 222 VAL A CA 1
ATOM 1805 C C . VAL A 1 222 ? -10.206 -8.957 -16.026 1.00 77.00 222 VAL A C 1
ATOM 1807 O O . VAL A 1 222 ? -11.389 -8.723 -15.787 1.00 77.00 222 VAL A O 1
ATOM 1810 N N . GLN A 1 223 ? -9.606 -8.515 -17.151 1.00 59.66 223 GLN A N 1
ATOM 1811 C CA . GLN A 1 223 ? -10.226 -7.709 -18.223 1.00 59.66 223 GLN A CA 1
ATOM 1812 C C . GLN A 1 223 ? -11.136 -6.599 -17.683 1.00 59.66 223 GLN A C 1
ATOM 1814 O O . GLN A 1 223 ? -12.194 -6.292 -18.243 1.00 59.66 223 GLN A O 1
ATOM 1819 N N . ASN A 1 224 ? -10.767 -6.019 -16.540 1.00 51.47 224 ASN A N 1
ATOM 1820 C CA . ASN A 1 224 ? -11.683 -5.127 -15.866 1.00 51.47 224 ASN A CA 1
ATOM 1821 C C . ASN A 1 224 ? -11.792 -3.844 -16.690 1.00 51.47 224 ASN A C 1
ATOM 1823 O O . ASN A 1 224 ? -10.825 -3.403 -17.312 1.00 51.47 224 ASN A O 1
ATOM 1827 N N . GLN A 1 225 ? -12.965 -3.219 -16.678 1.00 54.16 225 GLN A N 1
ATOM 1828 C CA . GLN A 1 225 ? -13.330 -2.026 -17.460 1.00 54.16 225 GLN A CA 1
ATOM 1829 C C . GLN A 1 225 ? -12.503 -0.761 -17.103 1.00 54.16 225 GLN A C 1
ATOM 1831 O O . GLN A 1 225 ? -12.896 0.365 -17.397 1.00 54.16 225 GLN A O 1
ATOM 1836 N N . GLN A 1 226 ? -11.351 -0.932 -16.454 1.00 72.31 226 GLN A N 1
ATOM 1837 C CA . GLN A 1 226 ? -10.475 0.067 -15.864 1.00 72.31 226 GLN A CA 1
ATOM 1838 C C . GLN A 1 226 ? -9.124 0.104 -16.590 1.00 72.31 226 GLN A C 1
ATOM 1840 O O . GLN A 1 226 ? -8.073 0.094 -15.955 1.00 72.31 226 GLN A O 1
ATOM 1845 N N . GLY A 1 227 ? -9.132 0.177 -17.925 1.00 85.19 227 GLY A N 1
ATOM 1846 C CA . GLY A 1 227 ? -7.900 0.190 -18.727 1.00 85.19 227 GLY A CA 1
ATOM 1847 C C . GLY A 1 227 ? -6.882 1.266 -18.312 1.00 85.19 227 GLY A C 1
ATOM 1848 O O . GLY A 1 227 ? -5.685 1.088 -18.507 1.00 85.19 227 GLY A O 1
ATOM 1849 N N . LEU A 1 228 ? -7.321 2.352 -17.660 1.00 87.38 228 LEU A N 1
ATOM 1850 C CA . LEU A 1 228 ? -6.423 3.358 -17.079 1.00 87.38 228 LEU A CA 1
ATOM 1851 C C . LEU A 1 228 ? -5.506 2.799 -15.983 1.00 87.38 228 LEU A C 1
ATOM 1853 O O . LEU A 1 228 ? -4.339 3.169 -15.953 1.00 87.38 228 LEU A O 1
ATOM 1857 N N . ILE A 1 229 ? -5.988 1.882 -15.138 1.00 90.25 229 ILE A N 1
ATOM 1858 C CA . ILE A 1 229 ? -5.155 1.225 -14.117 1.00 90.25 229 ILE A CA 1
ATOM 1859 C C . ILE A 1 229 ? -4.049 0.423 -14.792 1.00 90.25 229 ILE A C 1
ATOM 1861 O O . ILE A 1 229 ? -2.902 0.479 -14.355 1.00 90.25 229 ILE A O 1
ATOM 1865 N N . LEU A 1 230 ? -4.389 -0.278 -15.875 1.00 91.19 230 LEU A N 1
ATOM 1866 C CA . LEU A 1 230 ? -3.440 -1.069 -16.647 1.00 91.19 230 LEU A CA 1
ATOM 1867 C C . LEU A 1 230 ? -2.371 -0.182 -17.301 1.00 91.19 230 LEU A C 1
ATOM 1869 O O . LEU A 1 230 ? -1.182 -0.479 -17.221 1.00 91.19 230 LEU A O 1
ATOM 1873 N N . ALA A 1 231 ? -2.778 0.941 -17.898 1.00 91.88 231 ALA A N 1
ATOM 1874 C CA . ALA A 1 231 ? -1.848 1.914 -18.470 1.00 91.88 231 ALA A CA 1
ATOM 1875 C C . ALA A 1 231 ? -0.937 2.556 -17.404 1.00 91.88 231 ALA A C 1
ATOM 1877 O O . ALA A 1 231 ? 0.254 2.769 -17.643 1.00 91.88 231 ALA A O 1
ATOM 1878 N N . ASP A 1 232 ? -1.474 2.835 -16.216 1.00 93.88 232 ASP A N 1
ATOM 1879 C CA . ASP A 1 232 ? -0.698 3.366 -15.097 1.00 93.88 232 ASP A CA 1
ATOM 1880 C C . ASP A 1 232 ? 0.294 2.308 -14.564 1.00 93.88 232 ASP A C 1
ATOM 1882 O O . ASP A 1 232 ? 1.456 2.631 -14.331 1.00 93.88 232 ASP A O 1
ATOM 1886 N N . GLN A 1 233 ? -0.096 1.031 -14.461 1.00 94.94 233 GLN A N 1
ATOM 1887 C CA . GLN A 1 233 ? 0.820 -0.068 -14.112 1.00 94.94 233 GLN A CA 1
ATOM 1888 C C . GLN A 1 233 ? 1.931 -0.258 -15.150 1.00 94.94 233 GLN A C 1
ATOM 1890 O O . GLN A 1 233 ? 3.085 -0.437 -14.767 1.00 94.94 233 GLN A O 1
ATOM 1895 N N . ALA A 1 234 ? 1.614 -0.167 -16.447 1.00 95.19 234 ALA A N 1
ATOM 1896 C CA . ALA A 1 234 ? 2.619 -0.204 -17.508 1.00 95.19 234 ALA A CA 1
ATOM 1897 C C . ALA A 1 234 ? 3.623 0.952 -17.368 1.00 95.19 234 ALA A C 1
ATOM 1899 O O . ALA A 1 234 ? 4.830 0.742 -17.471 1.00 95.19 234 ALA A O 1
ATOM 1900 N N . THR A 1 235 ? 3.132 2.160 -17.064 1.00 95.56 235 THR A N 1
ATOM 1901 C CA . THR A 1 235 ? 3.973 3.344 -16.812 1.00 95.56 235 THR A CA 1
ATOM 1902 C C . THR A 1 235 ? 4.909 3.116 -15.623 1.00 95.56 235 THR A C 1
ATOM 1904 O O . THR A 1 235 ? 6.103 3.397 -15.711 1.00 95.56 235 THR A O 1
ATOM 1907 N N . LEU A 1 236 ? 4.389 2.570 -14.519 1.00 97.00 236 LEU A N 1
ATOM 1908 C CA . LEU A 1 236 ? 5.182 2.258 -13.328 1.00 97.00 236 LEU A CA 1
ATOM 1909 C C . LEU A 1 236 ? 6.240 1.186 -13.612 1.00 97.00 236 LEU A C 1
ATOM 1911 O O . LEU A 1 236 ? 7.374 1.336 -13.166 1.00 97.00 236 LEU A O 1
ATOM 1915 N N . LEU A 1 237 ? 5.899 0.138 -14.369 1.00 96.31 237 LEU A N 1
ATOM 1916 C CA . LEU A 1 237 ? 6.840 -0.902 -14.797 1.00 96.31 237 LEU A CA 1
ATOM 1917 C C . LEU A 1 237 ? 7.963 -0.325 -15.660 1.00 96.31 237 LEU A C 1
ATOM 1919 O O . LEU A 1 237 ? 9.130 -0.540 -15.353 1.00 96.31 237 LEU A O 1
ATOM 1923 N N . HIS A 1 238 ? 7.628 0.461 -16.687 1.00 95.00 238 HIS A N 1
ATOM 1924 C CA . HIS A 1 238 ? 8.622 1.157 -17.509 1.00 95.00 238 HIS A CA 1
ATOM 1925 C C . HIS A 1 238 ? 9.555 2.016 -16.648 1.00 95.00 238 HIS A C 1
ATOM 1927 O O . HIS A 1 238 ? 10.776 1.936 -16.772 1.00 95.00 238 HIS A O 1
ATOM 1933 N N . ASN A 1 239 ? 8.992 2.805 -15.731 1.00 95.38 239 ASN A N 1
ATOM 1934 C CA . ASN A 1 239 ? 9.782 3.652 -14.847 1.00 95.38 239 ASN A CA 1
ATOM 1935 C C . ASN A 1 239 ? 10.678 2.843 -13.908 1.00 95.38 239 ASN A C 1
ATOM 1937 O O . ASN A 1 239 ? 11.795 3.276 -13.641 1.00 95.38 239 ASN A O 1
ATOM 1941 N N . GLN A 1 240 ? 10.229 1.672 -13.449 1.00 96.06 240 GLN A N 1
ATOM 1942 C CA . GLN A 1 240 ? 11.047 0.778 -12.633 1.00 96.06 240 GLN A CA 1
ATOM 1943 C C . GLN A 1 240 ? 12.273 0.292 -13.411 1.00 96.06 240 GLN A C 1
ATOM 1945 O O . GLN A 1 240 ? 13.383 0.341 -12.889 1.00 96.06 240 GLN A O 1
ATOM 1950 N N . VAL A 1 241 ? 12.094 -0.108 -14.676 1.00 93.62 241 VAL A N 1
ATOM 1951 C CA . VAL A 1 241 ? 13.216 -0.489 -15.549 1.00 93.62 241 VAL A CA 1
ATOM 1952 C C . VAL A 1 241 ? 14.181 0.688 -15.724 1.00 93.62 241 VAL A C 1
ATOM 1954 O O . VAL A 1 241 ? 15.382 0.523 -15.526 1.00 93.62 241 VAL A O 1
ATOM 1957 N N . MET A 1 242 ? 13.668 1.887 -16.019 1.00 92.69 242 MET A N 1
ATOM 1958 C CA . MET A 1 242 ? 14.484 3.101 -16.170 1.00 92.69 242 MET A CA 1
ATOM 1959 C C . MET A 1 242 ? 15.286 3.436 -14.906 1.00 92.69 242 MET A C 1
ATOM 1961 O O . MET A 1 242 ? 16.475 3.748 -14.984 1.00 92.69 242 MET A O 1
ATOM 1965 N N . ILE A 1 243 ? 14.643 3.389 -13.738 1.00 94.12 243 ILE A N 1
ATOM 1966 C CA . ILE A 1 243 ? 15.282 3.703 -12.459 1.00 94.12 243 ILE A CA 1
ATOM 1967 C C . ILE A 1 243 ? 16.376 2.680 -12.164 1.00 94.12 243 ILE A C 1
ATOM 1969 O O . ILE A 1 243 ? 17.515 3.073 -11.931 1.00 94.12 243 ILE A O 1
ATOM 1973 N N . GLU A 1 244 ? 16.066 1.387 -12.227 1.00 93.19 244 GLU A N 1
ATOM 1974 C CA . GLU A 1 244 ? 17.000 0.343 -11.805 1.00 93.19 244 GLU A CA 1
ATOM 1975 C C . GLU A 1 244 ? 18.146 0.126 -12.793 1.00 93.19 244 GLU A C 1
ATOM 1977 O O . GLU A 1 244 ? 19.304 0.018 -12.385 1.00 93.19 244 GLU A O 1
ATOM 1982 N N . LYS A 1 245 ? 17.839 0.065 -14.092 1.00 89.50 245 LYS A N 1
ATOM 1983 C CA . LYS A 1 245 ? 18.800 -0.365 -15.115 1.00 89.50 245 LYS A CA 1
ATOM 1984 C C . LYS A 1 245 ? 19.522 0.787 -15.800 1.00 89.50 245 LYS A C 1
ATOM 1986 O O . LYS A 1 245 ? 20.600 0.561 -16.342 1.00 89.50 245 LYS A O 1
ATOM 1991 N N . CYS A 1 246 ? 18.991 2.009 -15.733 1.00 88.88 246 CYS A N 1
ATOM 1992 C CA . CYS A 1 246 ? 19.653 3.185 -16.301 1.00 88.88 246 CYS A CA 1
ATOM 1993 C C . CYS A 1 246 ? 20.131 4.150 -15.219 1.00 88.88 246 CYS A C 1
ATOM 1995 O O . CYS A 1 246 ? 21.306 4.488 -15.176 1.00 88.88 246 CYS A O 1
ATOM 1997 N N . LEU A 1 247 ? 19.251 4.605 -14.327 1.00 92.19 247 LEU A N 1
ATOM 1998 C CA . LEU A 1 247 ? 19.614 5.683 -13.403 1.00 92.19 247 LEU A CA 1
ATOM 1999 C C . LEU A 1 247 ? 20.483 5.187 -12.242 1.00 92.19 247 LEU A C 1
ATOM 2001 O O . LEU A 1 247 ? 21.559 5.731 -12.021 1.00 92.19 247 LEU A O 1
ATOM 2005 N N . PHE A 1 248 ? 20.064 4.149 -11.520 1.00 93.19 248 PHE A N 1
ATOM 2006 C CA . PHE A 1 248 ? 20.818 3.605 -10.386 1.00 93.19 248 PHE A CA 1
ATOM 2007 C C . PHE A 1 248 ? 22.073 2.844 -10.795 1.00 93.19 248 PHE A C 1
ATOM 2009 O O . PHE A 1 248 ? 23.041 2.852 -10.037 1.00 93.19 248 PHE A O 1
ATOM 2016 N N . LYS A 1 249 ? 22.084 2.237 -11.986 1.00 88.94 249 LYS A N 1
ATOM 2017 C CA . LYS A 1 249 ? 23.299 1.640 -12.553 1.00 88.94 249 LYS A CA 1
ATOM 2018 C C . LYS A 1 249 ? 24.396 2.696 -12.730 1.00 88.94 249 LYS A C 1
ATOM 2020 O O . LYS A 1 249 ? 25.509 2.507 -12.253 1.00 88.94 249 LYS A O 1
ATOM 2025 N N . GLU A 1 250 ? 24.058 3.826 -13.346 1.00 88.69 250 GLU A N 1
ATOM 2026 C CA . GLU A 1 250 ? 24.999 4.924 -13.610 1.00 88.69 250 GLU A CA 1
ATOM 2027 C C . GLU A 1 250 ? 25.273 5.801 -12.375 1.00 88.69 250 GLU A C 1
ATOM 2029 O O . GLU A 1 250 ? 26.272 6.518 -12.321 1.00 88.69 250 GLU A O 1
ATOM 2034 N N . LEU A 1 251 ? 24.381 5.779 -11.378 1.00 92.44 251 LEU A N 1
ATOM 2035 C CA . LEU A 1 251 ? 24.480 6.566 -10.145 1.00 92.44 251 LEU A CA 1
ATOM 2036 C C . LEU A 1 251 ? 24.243 5.688 -8.901 1.00 92.44 251 LEU A C 1
ATOM 2038 O O . LEU A 1 251 ? 23.215 5.834 -8.230 1.00 92.44 251 LEU A O 1
ATOM 2042 N N . PRO A 1 252 ? 25.199 4.818 -8.520 1.00 92.19 252 PRO A N 1
ATOM 2043 C CA . PRO A 1 252 ? 25.037 3.935 -7.361 1.00 92.19 252 PRO A CA 1
ATOM 2044 C C . PRO A 1 252 ? 24.793 4.689 -6.047 1.00 92.19 252 PRO A C 1
ATOM 2046 O O . PRO A 1 252 ? 24.046 4.223 -5.189 1.00 92.19 252 PRO A O 1
ATOM 2049 N N . SER A 1 253 ? 25.363 5.891 -5.895 1.00 92.81 253 SER A N 1
ATOM 2050 C CA . SER A 1 253 ? 25.125 6.742 -4.721 1.00 92.81 253 SER A CA 1
ATOM 2051 C C . SER A 1 253 ? 23.655 7.144 -4.579 1.00 92.81 253 SER A C 1
ATOM 2053 O O . SER A 1 253 ? 23.138 7.184 -3.465 1.00 92.81 253 SER A O 1
ATOM 2055 N N . ALA A 1 254 ? 22.948 7.371 -5.692 1.00 94.31 254 ALA A N 1
ATOM 2056 C CA . ALA A 1 254 ? 21.524 7.683 -5.670 1.00 94.31 254 ALA A CA 1
ATOM 2057 C C . ALA A 1 254 ? 20.681 6.505 -5.166 1.00 94.31 254 ALA A C 1
ATOM 2059 O O . ALA A 1 254 ? 19.682 6.730 -4.481 1.00 94.31 254 ALA A O 1
ATOM 2060 N N . ARG A 1 255 ? 21.091 5.263 -5.470 1.00 94.25 255 ARG A N 1
ATOM 2061 C CA . ARG A 1 255 ? 20.438 4.054 -4.948 1.00 94.25 255 ARG A CA 1
ATOM 2062 C C . ARG A 1 255 ? 20.551 3.998 -3.429 1.00 94.25 255 ARG A C 1
ATOM 2064 O O . ARG A 1 255 ? 19.531 3.850 -2.764 1.00 94.25 255 ARG A O 1
ATOM 2071 N N . VAL A 1 256 ? 21.755 4.201 -2.892 1.00 92.56 256 VAL A N 1
ATOM 2072 C CA . VAL A 1 256 ? 21.991 4.222 -1.437 1.00 92.56 256 VAL A CA 1
ATOM 2073 C C . VAL A 1 256 ? 21.153 5.317 -0.771 1.00 92.56 256 VAL A C 1
ATOM 2075 O O . VAL A 1 256 ? 20.408 5.041 0.164 1.00 92.56 256 VAL A O 1
ATOM 2078 N N . MET A 1 257 ? 21.169 6.539 -1.317 1.00 92.62 257 MET A N 1
ATOM 2079 C CA . MET A 1 257 ? 20.348 7.646 -0.806 1.00 92.62 257 MET A CA 1
ATOM 2080 C C . MET A 1 257 ? 18.849 7.330 -0.822 1.00 92.62 257 MET A C 1
ATOM 2082 O O . MET A 1 257 ? 18.123 7.737 0.082 1.00 92.62 257 MET A O 1
ATOM 2086 N N . ALA A 1 258 ? 18.368 6.629 -1.853 1.00 93.00 258 ALA A N 1
ATOM 2087 C CA . ALA A 1 258 ? 16.982 6.197 -1.918 1.00 93.00 258 ALA A CA 1
ATOM 2088 C C . ALA A 1 258 ? 16.671 5.140 -0.856 1.00 93.00 258 ALA A C 1
ATOM 2090 O O . ALA A 1 258 ? 15.684 5.294 -0.150 1.00 93.00 258 ALA A O 1
ATOM 2091 N N . GLN A 1 259 ? 17.511 4.118 -0.693 1.00 90.50 259 GLN A N 1
ATOM 2092 C CA . GLN A 1 259 ? 17.315 3.071 0.316 1.00 90.50 259 GLN A CA 1
ATOM 2093 C C . GLN A 1 259 ? 17.313 3.623 1.751 1.00 90.50 259 GLN A C 1
ATOM 2095 O O . GLN A 1 259 ? 16.533 3.168 2.585 1.00 90.50 259 GLN A O 1
ATOM 2100 N N . GLU A 1 260 ? 18.140 4.633 2.027 1.00 91.62 260 GLU A N 1
ATOM 2101 C CA . GLU A 1 260 ? 18.243 5.277 3.342 1.00 91.62 260 GLU A CA 1
ATOM 2102 C C . GLU A 1 260 ? 17.162 6.343 3.603 1.00 91.62 260 GLU A C 1
ATOM 2104 O O . GLU A 1 260 ? 17.043 6.844 4.725 1.00 91.62 260 GLU A O 1
ATOM 2109 N N . ASP A 1 261 ? 16.346 6.703 2.605 1.00 92.44 261 ASP A N 1
ATOM 2110 C CA . ASP A 1 261 ? 15.312 7.722 2.776 1.00 92.44 261 ASP A CA 1
ATOM 2111 C C . ASP A 1 261 ? 14.215 7.220 3.738 1.00 92.44 261 ASP A C 1
ATOM 2113 O O . ASP A 1 261 ? 13.513 6.247 3.438 1.00 92.44 261 ASP A O 1
ATOM 2117 N N . PRO A 1 262 ? 13.978 7.890 4.884 1.00 90.69 262 PRO A N 1
ATOM 2118 C CA . PRO A 1 262 ? 13.041 7.405 5.900 1.00 90.69 262 PRO A CA 1
ATOM 2119 C C . PRO A 1 262 ? 11.600 7.288 5.384 1.00 90.69 262 PRO A C 1
ATOM 2121 O O . PRO A 1 262 ? 10.799 6.526 5.931 1.00 90.69 262 PRO A O 1
ATOM 2124 N N . ARG A 1 263 ? 11.255 8.020 4.318 1.00 92.56 263 ARG A N 1
ATOM 2125 C CA . ARG A 1 263 ? 9.932 7.958 3.686 1.00 92.56 263 ARG A CA 1
ATOM 2126 C C . ARG A 1 263 ? 9.711 6.645 2.938 1.00 92.56 263 ARG A C 1
ATOM 2128 O O . ARG A 1 263 ? 8.567 6.212 2.841 1.00 92.56 263 ARG A O 1
ATOM 2135 N N . MET A 1 264 ? 10.771 5.995 2.452 1.00 92.44 264 MET A N 1
ATOM 2136 C CA . MET A 1 264 ? 10.668 4.715 1.742 1.00 92.44 264 MET A CA 1
ATOM 2137 C C . MET A 1 264 ? 10.123 3.616 2.646 1.00 92.44 264 MET A C 1
ATOM 2139 O O . MET A 1 264 ? 9.253 2.857 2.229 1.00 92.44 264 MET A O 1
ATOM 2143 N N . LYS A 1 265 ? 10.546 3.581 3.917 1.00 87.94 265 LYS A N 1
ATOM 2144 C CA . LYS A 1 265 ? 10.006 2.629 4.895 1.00 87.94 265 LYS A CA 1
ATOM 2145 C C . LYS A 1 265 ? 8.507 2.839 5.124 1.00 87.94 265 LYS A C 1
ATOM 2147 O O . LYS A 1 265 ? 7.744 1.877 5.063 1.00 87.94 265 LYS A O 1
ATOM 2152 N N . ALA A 1 266 ? 8.092 4.087 5.345 1.00 89.50 266 ALA A N 1
ATOM 2153 C CA . ALA A 1 266 ? 6.686 4.427 5.563 1.00 89.50 266 ALA A CA 1
ATOM 2154 C C . ALA A 1 266 ? 5.818 4.067 4.345 1.00 89.50 266 ALA A C 1
ATOM 2156 O O . ALA A 1 266 ? 4.774 3.440 4.499 1.00 89.50 266 ALA A O 1
ATOM 2157 N N . LEU A 1 267 ? 6.278 4.384 3.131 1.00 92.44 267 LEU A N 1
ATOM 2158 C CA . LEU A 1 267 ? 5.568 4.022 1.902 1.00 92.44 267 LEU A CA 1
ATOM 2159 C C . LEU A 1 267 ? 5.579 2.514 1.635 1.00 92.44 267 LEU A C 1
ATOM 2161 O O . LEU A 1 267 ? 4.609 1.997 1.096 1.00 92.44 267 LEU A O 1
ATOM 2165 N N . GLY A 1 268 ? 6.625 1.788 2.032 1.00 90.56 268 GLY A N 1
ATOM 2166 C CA . GLY A 1 268 ? 6.653 0.326 1.962 1.00 90.56 268 GLY A CA 1
ATOM 2167 C C . GLY A 1 268 ? 5.656 -0.332 2.924 1.00 90.56 268 GLY A C 1
ATOM 2168 O O . GLY A 1 268 ? 5.044 -1.349 2.600 1.00 90.56 268 GLY A O 1
ATOM 2169 N N . GLU A 1 269 ? 5.449 0.244 4.109 1.00 87.06 269 GLU A N 1
ATOM 2170 C CA . GLU A 1 269 ? 4.372 -0.153 5.026 1.00 87.06 269 GLU A CA 1
ATOM 2171 C C . GLU A 1 269 ? 2.993 0.181 4.445 1.00 87.06 269 GLU A C 1
ATOM 2173 O O . GLU A 1 269 ? 2.126 -0.694 4.409 1.00 87.06 269 GLU A O 1
ATOM 2178 N N . GLU A 1 270 ? 2.818 1.385 3.893 1.00 90.62 270 GLU A N 1
ATOM 2179 C CA . GLU A 1 270 ? 1.585 1.795 3.213 1.00 90.62 270 GLU A CA 1
ATOM 2180 C C . GLU A 1 270 ? 1.253 0.849 2.046 1.00 90.62 270 GLU A C 1
ATOM 2182 O O . GLU A 1 270 ? 0.144 0.317 1.977 1.00 90.62 270 GLU A O 1
ATOM 2187 N N . LEU A 1 271 ? 2.238 0.528 1.200 1.00 92.31 271 LEU A N 1
ATOM 2188 C CA . LEU A 1 271 ? 2.097 -0.370 0.051 1.00 92.31 271 LEU A CA 1
ATOM 2189 C C . LEU A 1 271 ? 1.607 -1.771 0.450 1.00 92.31 271 LEU A C 1
ATOM 2191 O O . LEU A 1 271 ? 0.868 -2.407 -0.300 1.00 92.31 271 LEU A O 1
ATOM 2195 N N . ARG A 1 272 ? 1.986 -2.247 1.641 1.00 88.12 272 ARG A N 1
ATOM 2196 C CA . ARG A 1 272 ? 1.529 -3.535 2.186 1.00 88.12 272 ARG A CA 1
ATOM 2197 C C . ARG A 1 272 ? 0.101 -3.493 2.732 1.00 88.12 272 ARG A C 1
ATOM 2199 O O . ARG A 1 272 ? -0.520 -4.544 2.861 1.00 88.12 272 ARG A O 1
ATOM 2206 N N . SER A 1 273 ? -0.409 -2.308 3.057 1.00 84.94 273 SER A N 1
ATOM 2207 C CA . SER A 1 273 ? -1.742 -2.106 3.645 1.00 84.94 273 SER A CA 1
ATOM 2208 C C . SER A 1 273 ? -2.829 -1.727 2.634 1.00 84.94 273 SER A C 1
ATOM 2210 O O . SER A 1 273 ? -4.013 -1.920 2.913 1.00 84.94 273 SER A O 1
ATOM 2212 N N . VAL A 1 274 ? -2.454 -1.210 1.458 1.00 90.31 274 VAL A N 1
ATOM 2213 C CA . VAL A 1 274 ? -3.404 -0.824 0.403 1.00 90.31 274 VAL A CA 1
ATOM 2214 C C . VAL A 1 274 ? -4.038 -2.038 -0.279 1.00 90.31 274 VAL A C 1
ATOM 2216 O O . VAL A 1 274 ? -3.366 -2.955 -0.765 1.00 90.31 274 VAL A O 1
ATOM 2219 N N . ASN A 1 275 ? -5.369 -2.015 -0.365 1.00 86.25 275 ASN A N 1
ATOM 2220 C CA . ASN A 1 275 ? -6.156 -3.138 -0.879 1.00 86.25 275 ASN A CA 1
ATOM 2221 C C . ASN A 1 275 ? -6.645 -2.920 -2.316 1.00 86.25 275 ASN A C 1
ATOM 2223 O O . ASN A 1 275 ? -7.002 -3.887 -2.985 1.00 86.25 275 ASN A O 1
ATOM 2227 N N . THR A 1 276 ? -6.629 -1.682 -2.824 1.00 88.75 276 THR A N 1
ATOM 2228 C CA . THR A 1 276 ? -7.081 -1.389 -4.190 1.00 88.75 276 THR A CA 1
ATOM 2229 C C . THR A 1 276 ? -5.905 -1.207 -5.162 1.00 88.75 276 THR A C 1
ATOM 2231 O O . THR A 1 276 ? -4.865 -0.666 -4.775 1.00 88.75 276 THR A O 1
ATOM 2234 N N . PRO A 1 277 ? -6.046 -1.602 -6.444 1.00 90.31 277 PRO A N 1
ATOM 2235 C CA . PRO A 1 277 ? -5.002 -1.376 -7.448 1.00 90.31 277 PRO A CA 1
ATOM 2236 C C . PRO A 1 277 ? -4.670 0.108 -7.664 1.00 90.31 277 PRO A C 1
ATOM 2238 O O . PRO A 1 277 ? -3.512 0.456 -7.870 1.00 90.31 277 PRO A O 1
ATOM 2241 N N . VAL A 1 278 ? -5.669 0.996 -7.573 1.00 91.69 278 VAL A N 1
ATOM 2242 C CA . VAL A 1 278 ? -5.483 2.445 -7.766 1.00 91.69 278 VAL A CA 1
ATOM 2243 C C . VAL A 1 278 ? -4.634 3.047 -6.644 1.00 91.69 278 VAL A C 1
ATOM 2245 O O . VAL A 1 278 ? -3.681 3.775 -6.917 1.00 91.69 278 VAL A O 1
ATOM 2248 N N . GLU A 1 279 ? -4.942 2.727 -5.383 1.00 92.69 279 GLU A N 1
ATOM 2249 C CA . GLU A 1 279 ? -4.147 3.187 -4.236 1.00 92.69 279 GLU A CA 1
ATOM 2250 C C . GLU A 1 279 ? -2.733 2.603 -4.290 1.00 92.69 279 GLU A C 1
ATOM 2252 O O . GLU A 1 279 ? -1.762 3.331 -4.106 1.00 92.69 279 GLU A O 1
ATOM 2257 N N . ARG A 1 280 ? -2.595 1.317 -4.639 1.00 93.94 280 ARG A N 1
ATOM 2258 C CA . ARG A 1 280 ? -1.287 0.671 -4.804 1.00 93.94 280 ARG A CA 1
ATOM 2259 C C . ARG A 1 280 ? -0.426 1.350 -5.863 1.00 93.94 280 ARG A C 1
ATOM 2261 O O . ARG A 1 280 ? 0.744 1.627 -5.604 1.00 93.94 280 ARG A O 1
ATOM 2268 N N . ASN A 1 281 ? -1.005 1.674 -7.018 1.00 95.12 281 ASN A N 1
ATOM 2269 C CA . ASN A 1 281 ? -0.318 2.427 -8.065 1.00 95.12 281 ASN A CA 1
ATOM 2270 C C . ASN A 1 281 ? 0.115 3.813 -7.570 1.00 95.12 281 ASN A C 1
ATOM 2272 O O . ASN A 1 281 ? 1.235 4.236 -7.848 1.00 95.12 281 ASN A O 1
ATOM 2276 N N . ALA A 1 282 ? -0.730 4.508 -6.804 1.00 95.75 282 ALA A N 1
ATOM 2277 C CA . ALA A 1 282 ? -0.390 5.814 -6.248 1.00 95.75 282 ALA A CA 1
ATOM 2278 C C . ALA A 1 282 ? 0.748 5.743 -5.216 1.00 95.75 282 ALA A C 1
ATOM 2280 O O . ALA A 1 282 ? 1.627 6.606 -5.226 1.00 95.75 282 ALA A O 1
ATOM 2281 N N . VAL A 1 283 ? 0.780 4.715 -4.362 1.00 95.69 283 VAL A N 1
ATOM 2282 C CA . VAL A 1 283 ? 1.887 4.500 -3.413 1.00 95.69 283 VAL A CA 1
ATOM 2283 C C . VAL A 1 283 ? 3.185 4.170 -4.155 1.00 95.69 283 VAL A C 1
ATOM 2285 O O . VAL A 1 283 ? 4.211 4.792 -3.885 1.00 95.69 283 VAL A O 1
ATOM 2288 N N . ARG A 1 284 ? 3.152 3.279 -5.158 1.00 96.56 284 ARG A N 1
ATOM 2289 C CA . ARG A 1 284 ? 4.325 2.993 -6.009 1.00 96.56 284 ARG A CA 1
ATOM 2290 C C . ARG A 1 284 ? 4.826 4.224 -6.753 1.00 96.56 284 ARG A C 1
ATOM 2292 O O . ARG A 1 284 ? 6.027 4.466 -6.802 1.00 96.56 284 ARG A O 1
ATOM 2299 N N . ALA A 1 285 ? 3.918 5.038 -7.282 1.00 97.06 285 ALA A N 1
ATOM 2300 C CA . ALA A 1 285 ? 4.284 6.293 -7.921 1.00 97.06 285 ALA A CA 1
ATOM 2301 C C . ALA A 1 285 ? 5.000 7.236 -6.940 1.00 97.06 285 ALA A C 1
ATOM 2303 O O . ALA A 1 285 ? 5.977 7.878 -7.314 1.00 97.06 285 ALA A O 1
ATOM 2304 N N . GLN A 1 286 ? 4.573 7.299 -5.674 1.00 96.56 286 GLN A N 1
ATOM 2305 C CA . GLN A 1 286 ? 5.276 8.079 -4.650 1.00 96.56 286 GLN A CA 1
ATOM 2306 C C . GLN A 1 286 ? 6.663 7.524 -4.311 1.00 96.56 286 GLN A C 1
ATOM 2308 O O . GLN A 1 286 ? 7.594 8.311 -4.135 1.00 96.56 286 GLN A O 1
ATOM 2313 N N . ILE A 1 287 ? 6.810 6.198 -4.254 1.00 96.19 287 ILE A N 1
ATOM 2314 C CA . ILE A 1 287 ? 8.109 5.531 -4.083 1.00 96.19 287 ILE A CA 1
ATOM 2315 C C . ILE A 1 287 ? 9.058 5.947 -5.216 1.00 96.19 287 ILE A C 1
ATOM 2317 O O . ILE A 1 287 ? 10.143 6.468 -4.955 1.00 96.19 287 ILE A O 1
ATOM 2321 N N . GLN A 1 288 ? 8.605 5.847 -6.469 1.00 97.38 288 GLN A N 1
ATOM 2322 C CA . GLN A 1 288 ? 9.395 6.247 -7.636 1.00 97.38 288 GLN A CA 1
ATOM 2323 C C . GLN A 1 288 ? 9.711 7.748 -7.651 1.00 97.38 288 GLN A C 1
ATOM 2325 O O . GLN A 1 288 ? 10.820 8.135 -8.008 1.00 97.38 288 GLN A O 1
ATOM 2330 N N . VAL A 1 289 ? 8.798 8.616 -7.195 1.00 97.31 289 VAL A N 1
ATOM 2331 C CA . VAL A 1 289 ? 9.089 10.051 -7.019 1.00 97.31 289 VAL A CA 1
ATOM 2332 C C . VAL A 1 289 ? 10.257 10.267 -6.054 1.00 97.31 289 VAL A C 1
ATOM 2334 O O . VAL A 1 289 ? 11.105 11.118 -6.314 1.00 97.31 289 VAL A O 1
ATOM 2337 N N . ILE A 1 290 ? 10.327 9.526 -4.946 1.00 96.06 290 ILE A N 1
ATOM 2338 C CA . ILE A 1 290 ? 11.428 9.659 -3.980 1.00 96.06 290 ILE A CA 1
ATOM 2339 C C . ILE A 1 290 ? 12.741 9.166 -4.584 1.00 96.06 290 ILE A C 1
ATOM 2341 O O . ILE A 1 290 ? 13.742 9.878 -4.503 1.00 96.06 290 ILE A O 1
ATOM 2345 N N . GLN A 1 291 ? 12.728 8.005 -5.245 1.00 96.56 291 GLN A N 1
ATOM 2346 C CA . GLN A 1 291 ? 13.894 7.481 -5.960 1.00 96.56 291 GLN A CA 1
ATOM 2347 C C . GLN A 1 291 ? 14.422 8.510 -6.971 1.00 96.56 291 GLN A C 1
ATOM 2349 O O . GLN A 1 291 ? 15.593 8.881 -6.927 1.00 96.56 291 GLN A O 1
ATOM 2354 N N . LEU A 1 292 ? 13.540 9.071 -7.803 1.00 97.00 292 LEU A N 1
ATOM 2355 C CA . LEU A 1 292 ? 13.875 10.092 -8.798 1.00 97.00 292 LEU A CA 1
ATOM 2356 C C . LEU A 1 292 ? 14.412 11.389 -8.177 1.00 97.00 292 LEU A C 1
ATOM 2358 O O . LEU A 1 292 ? 15.364 11.972 -8.694 1.00 97.00 292 LEU A O 1
ATOM 2362 N N . LYS A 1 293 ? 13.859 11.838 -7.045 1.00 96.00 293 LYS A N 1
ATOM 2363 C CA . LYS A 1 293 ? 14.390 12.996 -6.306 1.00 96.00 293 LYS A CA 1
ATOM 2364 C C . LYS A 1 293 ? 15.812 12.759 -5.796 1.00 96.00 293 LYS A C 1
ATOM 2366 O O . LYS A 1 293 ? 16.628 13.685 -5.818 1.00 96.00 293 LYS A O 1
ATOM 2371 N N . ASN A 1 294 ? 16.115 11.542 -5.351 1.00 95.81 294 ASN A N 1
ATOM 2372 C CA . ASN A 1 294 ? 17.455 11.168 -4.900 1.00 95.81 294 ASN A CA 1
ATOM 2373 C C . ASN A 1 294 ? 18.434 11.028 -6.073 1.00 95.81 294 ASN A C 1
ATOM 2375 O O . ASN A 1 294 ? 19.551 11.533 -5.975 1.00 95.81 294 ASN A O 1
ATOM 2379 N N . VAL A 1 295 ? 17.993 10.493 -7.219 1.00 95.38 295 VAL A N 1
ATOM 2380 C CA . VAL A 1 295 ? 18.762 10.529 -8.479 1.00 95.38 295 VAL A CA 1
ATOM 2381 C C . VAL A 1 295 ? 19.105 11.963 -8.867 1.00 95.38 295 VAL A C 1
ATOM 2383 O O . VAL A 1 295 ? 20.274 12.278 -9.073 1.00 95.38 295 VAL A O 1
ATOM 2386 N N . TYR A 1 296 ? 18.114 12.855 -8.909 1.00 94.81 296 TYR A N 1
ATOM 2387 C CA . TYR A 1 296 ? 18.347 14.256 -9.253 1.00 94.81 296 TYR A CA 1
ATOM 2388 C C . TYR A 1 296 ? 19.323 14.932 -8.289 1.00 94.81 296 TYR A C 1
ATOM 2390 O O . TYR A 1 296 ? 20.226 15.643 -8.721 1.00 94.81 296 TYR A O 1
ATOM 2398 N N . SER A 1 297 ? 19.155 14.693 -6.984 1.00 93.56 297 SER A N 1
ATOM 2399 C CA . SER A 1 297 ? 20.056 15.237 -5.963 1.00 93.56 297 SER A CA 1
ATOM 2400 C C . SER A 1 297 ? 21.497 14.802 -6.227 1.00 93.56 297 SER A C 1
ATOM 2402 O O . SER A 1 297 ? 22.373 15.658 -6.289 1.00 93.56 297 SER A O 1
ATOM 2404 N N . SER A 1 298 ? 21.714 13.508 -6.483 1.00 93.25 298 SER A N 1
ATOM 2405 C CA . SER A 1 298 ? 23.033 12.946 -6.794 1.00 93.25 298 SER A CA 1
ATOM 2406 C C . SER A 1 298 ? 23.658 13.564 -8.054 1.00 93.25 298 SER A C 1
ATOM 2408 O O . SER A 1 298 ? 24.844 13.884 -8.056 1.00 93.25 298 SER A O 1
ATOM 2410 N N . ILE A 1 299 ? 22.871 13.824 -9.107 1.00 91.81 299 ILE A N 1
ATOM 2411 C CA . ILE A 1 299 ? 23.358 14.530 -10.309 1.00 91.81 299 ILE A CA 1
ATOM 2412 C C . ILE A 1 299 ? 23.842 15.940 -9.937 1.00 91.81 299 ILE A C 1
ATOM 2414 O O . ILE A 1 299 ? 24.975 16.313 -10.239 1.00 91.81 299 ILE A O 1
ATOM 2418 N N . THR A 1 300 ? 23.013 16.707 -9.223 1.00 89.44 300 THR A N 1
ATOM 2419 C CA . THR A 1 300 ? 23.322 18.108 -8.888 1.00 89.44 300 THR A CA 1
ATOM 2420 C C . THR A 1 300 ? 24.437 18.277 -7.859 1.00 89.44 300 THR A C 1
ATOM 2422 O O . THR A 1 300 ? 25.165 19.266 -7.908 1.00 89.44 300 THR A O 1
ATOM 2425 N N . GLU A 1 301 ? 24.600 17.328 -6.935 1.00 87.00 301 GLU A N 1
ATOM 2426 C CA . GLU A 1 301 ? 25.678 17.348 -5.941 1.00 87.00 301 GLU A CA 1
ATOM 2427 C C . GLU A 1 301 ? 27.054 17.159 -6.606 1.00 87.00 301 GLU A C 1
ATOM 2429 O O . GLU A 1 301 ? 28.038 17.729 -6.138 1.00 87.00 301 GLU A O 1
ATOM 2434 N N . ASN A 1 302 ? 27.117 16.445 -7.737 1.00 77.00 302 ASN A N 1
ATOM 2435 C CA . ASN A 1 302 ? 28.358 16.199 -8.475 1.00 77.00 302 ASN A CA 1
ATOM 2436 C C . ASN A 1 302 ? 28.738 17.313 -9.469 1.00 77.00 302 ASN A C 1
ATOM 2438 O O . ASN A 1 302 ? 29.916 17.456 -9.790 1.00 77.00 302 ASN A O 1
ATOM 2442 N N . GLN A 1 303 ? 27.769 18.084 -9.974 1.00 72.00 303 GLN A N 1
ATOM 2443 C CA . GLN A 1 303 ? 27.975 19.060 -11.063 1.00 72.00 303 GLN A CA 1
ATOM 2444 C C . GLN A 1 303 ? 27.769 20.527 -10.638 1.00 72.00 303 GLN A C 1
ATOM 2446 O O . GLN A 1 303 ? 28.132 21.443 -11.371 1.00 72.00 303 GLN A O 1
ATOM 2451 N N . GLY A 1 304 ? 27.244 20.769 -9.431 1.00 64.94 304 GLY A N 1
ATOM 2452 C CA . GLY A 1 304 ? 26.844 22.098 -8.968 1.00 64.94 304 GLY A CA 1
ATOM 2453 C C . GLY A 1 304 ? 25.448 22.500 -9.479 1.00 64.94 304 GLY A C 1
ATOM 2454 O O . GLY A 1 304 ? 24.970 21.984 -10.487 1.00 64.94 304 GLY A O 1
ATOM 2455 N N . PRO A 1 305 ? 24.744 23.418 -8.789 1.00 59.53 305 PRO A N 1
ATOM 2456 C CA . PRO A 1 305 ? 23.330 23.709 -9.054 1.00 59.53 305 PRO A CA 1
ATOM 2457 C C . PRO A 1 305 ? 23.047 24.448 -10.374 1.00 59.53 305 PRO A C 1
ATOM 2459 O O . PRO A 1 305 ? 21.883 24.544 -10.760 1.00 59.53 305 PRO A O 1
ATOM 2462 N N . GLU A 1 306 ? 24.068 24.983 -11.050 1.00 58.66 306 GLU A N 1
ATOM 2463 C CA . GLU A 1 306 ? 23.903 25.810 -12.257 1.00 58.66 306 GLU A CA 1
ATOM 2464 C C . GLU A 1 306 ? 24.096 25.042 -13.579 1.00 58.66 306 GLU A C 1
ATOM 2466 O O . GLU A 1 306 ? 23.734 25.567 -14.631 1.00 58.66 306 GLU A O 1
ATOM 2471 N N . ASP A 1 307 ? 24.587 23.796 -13.549 1.00 58.31 307 ASP A N 1
ATOM 2472 C CA . ASP A 1 307 ? 24.838 22.998 -14.757 1.00 58.31 307 ASP A CA 1
ATOM 2473 C C . ASP A 1 307 ? 23.743 21.938 -14.980 1.00 58.31 307 ASP A C 1
ATOM 2475 O O . ASP A 1 307 ? 23.921 20.741 -14.776 1.00 58.31 307 ASP A O 1
ATOM 2479 N N . LEU A 1 308 ? 22.551 22.390 -15.390 1.00 65.62 308 LEU A N 1
ATOM 2480 C CA . LEU A 1 308 ? 21.403 21.529 -15.738 1.00 65.62 308 LEU A CA 1
ATOM 2481 C C . LEU A 1 308 ? 21.540 20.849 -17.115 1.00 65.62 308 LEU A C 1
ATOM 2483 O O . LEU A 1 308 ? 20.538 20.452 -17.713 1.00 65.62 308 LEU A O 1
ATOM 2487 N N . THR A 1 309 ? 22.754 20.744 -17.659 1.00 80.81 309 THR A N 1
ATOM 2488 C CA . THR A 1 309 ? 22.979 20.176 -18.995 1.00 80.81 309 THR A CA 1
ATOM 2489 C C . THR A 1 309 ? 22.958 18.648 -19.014 1.00 80.81 309 THR A C 1
ATOM 2491 O O . THR A 1 309 ? 22.870 18.059 -20.093 1.00 80.81 309 THR A O 1
ATOM 2494 N N . ASP A 1 310 ? 22.971 17.991 -17.847 1.00 84.44 310 ASP A N 1
ATOM 2495 C CA . ASP A 1 310 ? 22.927 16.534 -17.773 1.00 84.44 310 ASP A CA 1
ATOM 2496 C C . ASP A 1 310 ? 21.590 15.987 -18.314 1.00 84.44 310 ASP A C 1
ATOM 2498 O O . ASP A 1 310 ? 20.517 16.272 -17.758 1.00 84.44 310 ASP A O 1
ATOM 2502 N N . PRO A 1 311 ? 21.610 15.156 -19.374 1.00 87.69 311 PRO A N 1
ATOM 2503 C CA . PRO A 1 311 ? 20.392 14.612 -19.968 1.00 87.69 311 PRO A CA 1
ATOM 2504 C C . PRO A 1 311 ? 19.567 13.788 -18.968 1.00 87.69 311 PRO A C 1
ATOM 2506 O O . PRO A 1 311 ? 18.340 13.728 -19.082 1.00 87.69 311 PRO A O 1
ATOM 2509 N N . ARG A 1 312 ? 20.195 13.211 -17.934 1.00 89.38 312 ARG A N 1
ATOM 2510 C CA . ARG A 1 312 ? 19.509 12.437 -16.889 1.00 89.38 312 ARG A CA 1
ATOM 2511 C C . ARG A 1 312 ? 18.602 13.311 -16.028 1.00 89.38 312 ARG A C 1
ATOM 2513 O O . ARG A 1 312 ? 17.525 12.860 -15.646 1.00 89.38 312 ARG A O 1
ATOM 2520 N N . ALA A 1 313 ? 18.967 14.569 -15.773 1.00 91.06 313 ALA A N 1
ATOM 2521 C CA . ALA A 1 313 ? 18.116 15.503 -15.029 1.00 91.06 313 ALA A CA 1
ATOM 2522 C C . ALA A 1 313 ? 16.812 15.808 -15.790 1.00 91.06 313 ALA A C 1
ATOM 2524 O O . ALA A 1 313 ? 15.730 15.899 -15.194 1.00 91.06 313 ALA A O 1
ATOM 2525 N N . SER A 1 314 ? 16.901 15.893 -17.122 1.00 90.12 314 SER A N 1
ATOM 2526 C CA . SER A 1 314 ? 15.739 16.056 -18.002 1.00 90.12 314 SER A CA 1
ATOM 2527 C C . SER A 1 314 ? 14.857 14.806 -18.006 1.00 90.12 314 SER A C 1
ATOM 2529 O O . SER A 1 314 ? 13.637 14.921 -17.873 1.00 90.12 314 SER A O 1
ATOM 2531 N N . ILE A 1 315 ? 15.465 13.614 -18.066 1.00 91.06 315 ILE A N 1
ATOM 2532 C CA . ILE A 1 315 ? 14.754 12.328 -17.960 1.00 91.06 315 ILE A CA 1
ATOM 2533 C C . ILE A 1 315 ? 14.002 12.235 -16.629 1.00 91.06 315 ILE A C 1
ATOM 2535 O O . ILE A 1 315 ? 12.804 11.956 -16.622 1.00 91.06 315 ILE A O 1
ATOM 2539 N N . VAL A 1 316 ? 14.662 12.543 -15.509 1.00 93.81 316 VAL A N 1
ATOM 2540 C CA . VAL A 1 316 ? 14.033 12.552 -14.182 1.00 93.81 316 VAL A CA 1
ATOM 2541 C C . VAL A 1 316 ? 12.826 13.491 -14.147 1.00 93.81 316 VAL A C 1
ATOM 2543 O O . VAL A 1 316 ? 11.751 13.106 -13.688 1.00 93.81 316 VAL A O 1
ATOM 2546 N N . THR A 1 317 ? 12.972 14.710 -14.667 1.00 93.19 317 THR A N 1
ATOM 2547 C CA . THR A 1 317 ? 11.886 15.701 -14.684 1.00 93.19 317 THR A CA 1
ATOM 2548 C C . THR A 1 317 ? 10.700 15.229 -15.533 1.00 93.19 317 THR A C 1
ATOM 2550 O O . THR A 1 317 ? 9.549 15.363 -15.111 1.00 93.19 317 THR A O 1
ATOM 2553 N N . ALA A 1 318 ? 10.967 14.617 -16.691 1.00 92.00 318 ALA A N 1
ATOM 2554 C CA . ALA A 1 318 ? 9.936 14.023 -17.539 1.00 92.00 318 ALA A CA 1
ATOM 2555 C C . ALA A 1 318 ? 9.208 12.870 -16.827 1.00 92.00 318 ALA A C 1
ATOM 2557 O O . ALA A 1 318 ? 7.980 12.822 -16.831 1.00 92.00 318 ALA A O 1
ATOM 2558 N N . MET A 1 319 ? 9.934 11.981 -16.144 1.00 94.75 319 MET A N 1
ATOM 2559 C CA . MET A 1 319 ? 9.332 10.879 -15.383 1.00 94.75 319 MET A CA 1
ATOM 2560 C C . MET A 1 319 ? 8.445 11.384 -14.238 1.00 94.75 319 MET A C 1
ATOM 2562 O O . MET A 1 319 ? 7.333 10.885 -14.056 1.00 94.75 319 MET A O 1
ATOM 2566 N N . LEU A 1 320 ? 8.877 12.418 -13.505 1.00 95.38 320 LEU A N 1
ATOM 2567 C CA . LEU A 1 320 ? 8.065 13.041 -12.453 1.00 95.38 320 LEU A CA 1
ATOM 2568 C C . LEU A 1 320 ? 6.728 13.571 -12.992 1.00 95.38 320 LEU A C 1
ATOM 2570 O O . LEU A 1 320 ? 5.706 13.436 -12.317 1.00 95.38 320 LEU A O 1
ATOM 2574 N N . PHE A 1 321 ? 6.712 14.123 -14.208 1.00 93.44 321 PHE A N 1
ATOM 2575 C CA . PHE A 1 321 ? 5.489 14.592 -14.861 1.00 93.44 321 PHE A CA 1
ATOM 2576 C C . PHE A 1 321 ? 4.470 13.462 -15.079 1.00 93.44 321 PHE A C 1
ATOM 2578 O O . PHE A 1 321 ? 3.281 13.652 -14.822 1.00 93.44 321 PHE A O 1
ATOM 2585 N N . PHE A 1 322 ? 4.921 12.266 -15.468 1.00 92.12 322 PHE A N 1
ATOM 2586 C CA . PHE A 1 322 ? 4.040 11.110 -15.676 1.00 92.12 322 PHE A CA 1
ATOM 2587 C C . PHE A 1 322 ? 3.526 10.476 -14.375 1.00 92.12 322 PHE A C 1
ATOM 2589 O O . PHE A 1 322 ? 2.449 9.879 -14.373 1.00 92.12 322 PHE A O 1
ATOM 2596 N N . LEU A 1 323 ? 4.245 10.627 -13.259 1.00 95.06 323 LEU A N 1
ATOM 2597 C CA . LEU A 1 323 ? 3.855 10.040 -11.972 1.00 95.06 323 LEU A CA 1
ATOM 2598 C C . LEU A 1 323 ? 2.752 10.827 -11.252 1.00 95.06 323 LEU A C 1
ATOM 2600 O O . LEU A 1 323 ? 1.914 10.233 -10.571 1.00 95.06 323 LEU A O 1
ATOM 2604 N N . VAL A 1 324 ? 2.696 12.154 -11.410 1.00 94.69 324 VAL A N 1
ATOM 2605 C CA . VAL A 1 324 ? 1.707 12.991 -10.704 1.00 94.69 324 VAL A CA 1
ATOM 2606 C C . VAL A 1 324 ? 0.251 12.605 -11.014 1.00 94.69 324 VAL A C 1
ATOM 2608 O O . VAL A 1 324 ? -0.530 12.495 -10.061 1.00 94.69 324 VAL A O 1
ATOM 2611 N N . PRO A 1 325 ? -0.159 12.361 -12.276 1.00 92.81 325 PRO A N 1
ATOM 2612 C CA . PRO A 1 325 ? -1.506 11.880 -12.575 1.00 92.81 325 PRO A CA 1
ATOM 2613 C C . PRO A 1 325 ? -1.866 10.570 -11.862 1.00 92.81 325 PRO A C 1
ATOM 2615 O O . PRO A 1 325 ? -2.999 10.427 -11.408 1.00 92.81 325 PRO A O 1
ATOM 2618 N N . ILE A 1 326 ? -0.917 9.636 -11.729 1.00 93.75 326 ILE A N 1
ATOM 2619 C CA . ILE A 1 326 ? -1.127 8.342 -11.056 1.00 93.75 326 ILE A CA 1
ATOM 2620 C C . ILE A 1 326 ? -1.371 8.563 -9.556 1.00 93.75 326 ILE A C 1
ATOM 2622 O O . ILE A 1 326 ? -2.317 8.026 -8.982 1.00 93.75 326 ILE A O 1
ATOM 2626 N N . ILE A 1 327 ? -0.573 9.433 -8.928 1.00 94.12 327 ILE A N 1
ATOM 2627 C CA . ILE A 1 327 ? -0.709 9.774 -7.503 1.00 94.12 327 ILE A CA 1
ATOM 2628 C C . ILE A 1 327 ? -2.073 10.416 -7.217 1.00 94.12 327 ILE A C 1
ATOM 2630 O O . ILE A 1 327 ? -2.755 10.031 -6.265 1.00 94.12 327 ILE A O 1
ATOM 2634 N N . LYS A 1 328 ? -2.498 11.371 -8.058 1.00 91.31 328 LYS A N 1
ATOM 2635 C CA . LYS A 1 328 ? -3.790 12.060 -7.895 1.00 91.31 328 LYS A CA 1
ATOM 2636 C C . LYS A 1 328 ? -4.977 11.103 -8.036 1.00 91.31 328 LYS A C 1
ATOM 2638 O O . LYS A 1 328 ? -5.938 11.227 -7.279 1.00 91.31 328 LYS A O 1
ATOM 2643 N N . GLN A 1 329 ? -4.903 10.125 -8.943 1.00 88.12 329 GLN A N 1
ATOM 2644 C CA . GLN A 1 329 ? -5.965 9.128 -9.124 1.00 88.12 329 GLN A CA 1
ATOM 2645 C C . GLN A 1 329 ? -6.211 8.285 -7.864 1.00 88.12 329 GLN A C 1
ATOM 2647 O O . GLN A 1 329 ? -7.365 8.055 -7.505 1.00 88.12 329 GLN A O 1
ATOM 2652 N N . GLY A 1 330 ? -5.156 7.893 -7.144 1.00 86.69 330 GLY A N 1
ATOM 2653 C CA . GLY A 1 330 ? -5.284 7.173 -5.869 1.00 86.69 330 GLY A CA 1
ATOM 2654 C C . GLY A 1 330 ? -5.677 8.041 -4.678 1.00 86.69 330 GLY A C 1
ATOM 2655 O O . GLY A 1 330 ? -5.663 7.552 -3.555 1.00 86.69 330 GLY A O 1
ATOM 2656 N N . ARG A 1 331 ? -6.004 9.328 -4.892 1.00 82.75 331 ARG A N 1
ATOM 2657 C CA . ARG A 1 331 ? -6.318 10.316 -3.840 1.00 82.75 331 ARG A CA 1
ATOM 2658 C C . ARG A 1 331 ? -5.217 10.471 -2.788 1.00 82.75 331 ARG A C 1
ATOM 2660 O O . ARG A 1 331 ? -5.446 11.057 -1.727 1.00 82.75 331 ARG A O 1
ATOM 2667 N N . ALA A 1 332 ? -4.020 9.981 -3.085 1.00 80.75 332 ALA A N 1
ATOM 2668 C CA . ALA A 1 332 ? -2.871 10.143 -2.228 1.00 80.75 332 ALA A CA 1
ATOM 2669 C C . ALA A 1 332 ? -2.352 11.579 -2.360 1.00 80.75 332 ALA A C 1
ATOM 2671 O O . ALA A 1 332 ? -2.381 12.182 -3.436 1.00 80.75 332 ALA A O 1
ATOM 2672 N N . LYS A 1 333 ? -1.885 12.157 -1.252 1.00 85.12 333 LYS A N 1
ATOM 2673 C CA . LYS A 1 333 ? -1.283 13.493 -1.283 1.00 85.12 333 LYS A CA 1
ATOM 2674 C C . LYS A 1 333 ? 0.134 13.375 -1.848 1.00 85.12 333 LYS A C 1
ATOM 2676 O O . LYS A 1 333 ? 0.938 12.671 -1.243 1.00 85.12 333 LYS A O 1
ATOM 2681 N N . PRO A 1 334 ? 0.477 14.066 -2.953 1.00 83.88 334 PRO A N 1
ATOM 2682 C CA . PRO A 1 334 ? 1.839 14.049 -3.471 1.00 83.88 334 PRO A CA 1
ATOM 2683 C C . PRO A 1 334 ? 2.847 14.492 -2.406 1.00 83.88 334 PRO A C 1
ATOM 2685 O O . PRO A 1 334 ? 2.644 15.504 -1.735 1.00 83.88 334 PRO A O 1
ATOM 2688 N N . SER A 1 335 ? 3.958 13.765 -2.283 1.00 81.88 335 SER A N 1
ATOM 2689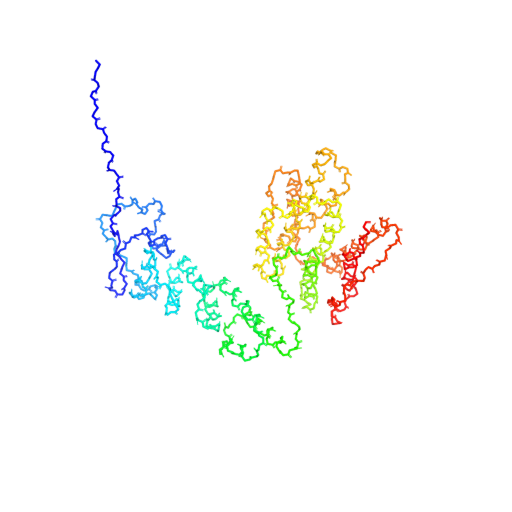 C CA . SER A 1 335 ? 5.048 14.125 -1.371 1.00 81.88 335 SER A CA 1
ATOM 2690 C C . SER A 1 335 ? 5.790 15.374 -1.867 1.00 81.88 335 SER A C 1
ATOM 2692 O O . SER A 1 335 ? 6.755 15.307 -2.632 1.00 81.88 335 SER A O 1
ATOM 2694 N N . THR A 1 336 ? 5.320 16.552 -1.457 1.00 82.94 336 THR A N 1
ATOM 2695 C CA . THR A 1 336 ? 5.914 17.861 -1.796 1.00 82.94 336 THR A CA 1
ATOM 2696 C C . THR A 1 336 ? 6.882 18.387 -0.733 1.00 82.94 336 THR A C 1
ATOM 2698 O O . THR A 1 336 ? 7.339 19.529 -0.830 1.00 82.94 336 THR A O 1
ATOM 2701 N N . LEU A 1 337 ? 7.161 17.582 0.297 1.00 78.19 337 LEU A N 1
ATOM 2702 C CA . LEU A 1 337 ? 8.074 17.926 1.383 1.00 78.19 337 LEU A CA 1
ATOM 2703 C C . LEU A 1 337 ? 9.526 17.895 0.899 1.00 78.19 337 LEU A C 1
ATOM 2705 O O . LEU A 1 337 ? 9.928 16.951 0.218 1.00 78.19 337 LEU A O 1
ATOM 2709 N N . GLY A 1 338 ? 10.292 18.905 1.311 1.00 84.00 338 GLY A N 1
ATOM 2710 C CA . GLY A 1 338 ? 11.714 19.046 1.013 1.00 84.00 338 GLY A CA 1
ATOM 2711 C C . GLY A 1 338 ? 12.078 20.450 0.520 1.00 84.00 338 GLY A C 1
ATOM 2712 O O . GLY A 1 338 ? 11.229 21.196 0.014 1.00 84.00 338 GLY A O 1
ATOM 2713 N N . GLY A 1 339 ? 13.340 20.822 0.736 1.00 87.88 339 GLY A N 1
ATOM 2714 C CA . GLY A 1 339 ? 13.914 22.119 0.369 1.00 87.88 339 GLY A CA 1
ATOM 2715 C C . GLY A 1 339 ? 14.923 22.050 -0.778 1.00 87.88 339 GLY A C 1
ATOM 2716 O O . GLY A 1 339 ? 15.635 23.025 -0.993 1.00 87.88 339 GLY A O 1
ATOM 2717 N N . LYS A 1 340 ? 15.033 20.916 -1.483 1.00 89.50 340 LYS A N 1
ATOM 2718 C CA . LYS A 1 340 ? 15.978 20.763 -2.597 1.00 89.50 340 LYS A CA 1
ATOM 2719 C C . LYS A 1 340 ? 15.394 21.365 -3.890 1.00 89.50 340 LYS A C 1
ATOM 2721 O O . LYS A 1 340 ? 14.169 21.427 -4.017 1.00 89.50 340 LYS A O 1
ATOM 2726 N N . PRO A 1 341 ? 16.221 21.739 -4.890 1.00 90.62 341 PRO A N 1
ATOM 2727 C CA . PRO A 1 341 ? 15.734 22.257 -6.177 1.00 90.62 341 PRO A CA 1
ATOM 2728 C C . PRO A 1 341 ? 14.710 21.338 -6.862 1.00 90.62 341 PRO A C 1
ATOM 2730 O O . PRO A 1 341 ? 13.691 21.796 -7.379 1.00 90.62 341 PRO A O 1
ATOM 2733 N N . ILE A 1 342 ? 14.915 20.020 -6.781 1.00 93.50 342 ILE A N 1
ATOM 2734 C CA . ILE A 1 342 ? 13.975 19.036 -7.332 1.00 93.50 342 ILE A CA 1
ATOM 2735 C C . ILE A 1 342 ? 12.597 19.069 -6.661 1.00 93.50 342 ILE A C 1
ATOM 2737 O O . ILE A 1 342 ? 11.592 18.760 -7.299 1.00 93.50 342 ILE A O 1
ATOM 2741 N N . ASP A 1 343 ? 12.507 19.481 -5.394 1.00 93.44 343 ASP A N 1
ATOM 2742 C CA . ASP A 1 343 ? 11.220 19.627 -4.714 1.00 93.44 343 ASP A CA 1
ATOM 2743 C C . ASP A 1 343 ? 10.431 20.821 -5.257 1.00 93.44 343 ASP A C 1
ATOM 2745 O O . ASP A 1 343 ? 9.203 20.768 -5.307 1.00 93.44 343 ASP A O 1
ATOM 2749 N N . GLU A 1 344 ? 11.110 21.886 -5.690 1.00 93.69 344 GLU A N 1
ATOM 2750 C CA . GLU A 1 344 ? 10.471 23.034 -6.335 1.00 93.69 344 GLU A CA 1
ATOM 2751 C C . GLU A 1 344 ? 9.962 22.683 -7.733 1.00 93.69 344 GLU A C 1
ATOM 2753 O O . GLU A 1 344 ? 8.797 22.946 -8.040 1.00 93.69 344 GLU A O 1
ATOM 2758 N N . ILE A 1 345 ? 10.783 21.988 -8.525 1.00 93.75 345 ILE A N 1
ATOM 2759 C CA . ILE A 1 345 ? 10.375 21.436 -9.823 1.00 93.75 345 ILE A CA 1
ATOM 2760 C C . ILE A 1 345 ? 9.158 20.523 -9.639 1.00 93.75 345 ILE A C 1
ATOM 2762 O O . ILE A 1 345 ? 8.138 20.696 -10.306 1.00 93.75 345 ILE A O 1
ATOM 2766 N N . TYR A 1 346 ? 9.212 19.597 -8.678 1.00 95.50 346 TYR A N 1
ATOM 2767 C CA . TYR A 1 346 ? 8.107 18.682 -8.412 1.00 95.50 346 TYR A CA 1
ATOM 2768 C C . TYR A 1 346 ? 6.835 19.409 -7.952 1.00 95.50 346 TYR A C 1
ATOM 2770 O O . TYR A 1 346 ? 5.744 19.092 -8.422 1.00 95.50 346 TYR A O 1
ATOM 2778 N N . ARG A 1 347 ? 6.941 20.426 -7.083 1.00 95.38 347 ARG A N 1
ATOM 2779 C CA . ARG A 1 347 ? 5.792 21.262 -6.685 1.00 95.38 347 ARG A CA 1
ATOM 2780 C C . ARG A 1 347 ? 5.161 21.967 -7.881 1.00 95.38 347 ARG A C 1
ATOM 2782 O O . ARG A 1 347 ? 3.934 21.992 -7.975 1.00 95.38 347 ARG A O 1
ATOM 2789 N N . LYS A 1 348 ? 5.977 22.495 -8.797 1.00 95.31 348 LYS A N 1
ATOM 2790 C CA . LYS A 1 348 ? 5.501 23.126 -10.032 1.00 95.31 348 LYS A CA 1
ATOM 2791 C C . LYS A 1 348 ? 4.739 22.126 -10.904 1.00 95.31 348 LYS A C 1
ATOM 2793 O O . LYS A 1 348 ? 3.600 22.399 -11.267 1.00 95.31 348 LYS A O 1
ATOM 2798 N N . ILE A 1 349 ? 5.299 20.934 -11.123 1.00 94.62 349 ILE A N 1
ATOM 2799 C CA . ILE A 1 349 ? 4.625 19.848 -11.853 1.00 94.62 349 ILE A CA 1
ATOM 2800 C C . ILE A 1 349 ? 3.280 19.503 -11.192 1.00 94.62 349 ILE A C 1
ATOM 2802 O O . ILE A 1 349 ? 2.255 19.422 -11.870 1.00 94.62 349 ILE A O 1
ATOM 2806 N N . VAL A 1 350 ? 3.248 19.337 -9.865 1.00 93.94 350 VAL A N 1
ATOM 2807 C CA . VAL A 1 350 ? 2.019 19.016 -9.117 1.00 93.94 350 VAL A CA 1
ATOM 2808 C C . VAL A 1 350 ? 0.946 20.099 -9.275 1.00 93.94 350 VAL A C 1
ATOM 2810 O O . VAL A 1 350 ? -0.238 19.760 -9.405 1.00 93.94 350 VAL A O 1
ATOM 2813 N N . ALA A 1 351 ? 1.348 21.373 -9.275 1.00 93.06 351 ALA A N 1
ATOM 2814 C CA . ALA A 1 351 ? 0.457 22.518 -9.444 1.00 93.06 351 ALA A CA 1
ATOM 2815 C C . ALA A 1 351 ? -0.080 22.648 -10.880 1.00 93.06 351 ALA A C 1
ATOM 2817 O O . ALA A 1 351 ? -1.253 22.965 -11.067 1.00 93.06 351 ALA A O 1
ATOM 2818 N N . GLU A 1 352 ? 0.751 22.374 -11.886 1.00 93.06 352 GLU A N 1
ATOM 2819 C CA . GLU A 1 352 ? 0.395 22.494 -13.306 1.00 93.06 352 GLU A CA 1
ATOM 2820 C C . GLU A 1 352 ? -0.415 21.297 -13.824 1.00 93.06 352 GLU A C 1
ATOM 2822 O O . GLU A 1 352 ? -1.238 21.441 -14.732 1.00 93.06 352 GLU A O 1
ATOM 2827 N N . THR A 1 353 ? -0.231 20.117 -13.228 1.00 89.44 353 THR A N 1
ATOM 2828 C CA . THR A 1 353 ? -0.938 18.899 -13.636 1.00 89.44 353 THR A CA 1
ATOM 2829 C C . THR A 1 353 ? -2.421 19.000 -13.282 1.00 89.44 353 THR A C 1
ATOM 2831 O O . THR A 1 353 ? -2.803 18.898 -12.113 1.00 89.44 353 THR A O 1
ATOM 2834 N N . ARG A 1 354 ? -3.283 19.161 -14.287 1.00 83.75 354 ARG A N 1
ATOM 2835 C CA . ARG A 1 354 ? -4.744 19.132 -14.110 1.00 83.75 354 ARG A CA 1
ATOM 2836 C C . ARG A 1 354 ? -5.234 17.701 -13.894 1.00 83.75 354 ARG A C 1
ATOM 2838 O O . ARG A 1 354 ? -4.636 16.755 -14.401 1.00 83.75 354 ARG A O 1
ATOM 2845 N N . GLU A 1 355 ? -6.327 17.541 -13.151 1.00 72.19 355 GLU A N 1
ATOM 2846 C CA . GLU A 1 355 ? -7.011 16.247 -13.071 1.00 72.19 355 GLU A CA 1
ATOM 2847 C C . GLU A 1 355 ? -7.559 15.893 -14.455 1.00 72.19 355 GLU A C 1
ATOM 2849 O O . GLU A 1 355 ? -8.341 16.649 -15.035 1.00 72.19 355 GLU A O 1
ATOM 2854 N N . VAL A 1 356 ? -7.110 14.764 -15.004 1.00 63.75 356 VAL A N 1
ATOM 2855 C CA . VAL A 1 356 ? -7.634 14.237 -16.264 1.00 63.75 356 VAL A CA 1
ATOM 2856 C C . VAL A 1 356 ? -8.915 13.464 -15.936 1.00 63.75 356 VAL A C 1
ATOM 2858 O O . VAL A 1 356 ? -8.854 12.512 -15.156 1.00 63.75 356 VAL A O 1
ATOM 2861 N N . PRO A 1 357 ? -10.082 13.842 -16.488 1.00 61.66 357 PRO A N 1
ATOM 2862 C CA . PRO A 1 357 ? -11.317 13.092 -16.294 1.00 61.66 357 PRO A CA 1
ATOM 2863 C C . PRO A 1 357 ? -11.158 11.638 -16.759 1.00 61.66 357 PRO A C 1
ATOM 2865 O O . PRO A 1 357 ? -10.661 11.387 -17.855 1.00 61.66 357 PRO A O 1
ATOM 2868 N N . ALA A 1 358 ? -11.641 10.686 -15.957 1.00 56.25 358 ALA A N 1
ATOM 2869 C CA . ALA A 1 358 ? -11.440 9.240 -16.137 1.00 56.25 358 ALA A CA 1
ATOM 2870 C C . ALA A 1 358 ? -12.025 8.626 -17.433 1.00 56.25 358 ALA A C 1
ATOM 2872 O O . ALA A 1 358 ? -11.848 7.437 -17.679 1.00 56.25 358 ALA A O 1
ATOM 2873 N N . LEU A 1 359 ? -12.730 9.401 -18.264 1.00 52.84 359 LEU A N 1
ATOM 2874 C CA . LEU A 1 359 ? -13.456 8.923 -19.448 1.00 52.84 359 LEU A CA 1
ATOM 2875 C C . LEU A 1 359 ? -13.243 9.823 -20.675 1.00 52.84 359 LEU A C 1
ATOM 2877 O O . LEU A 1 359 ? -14.184 10.115 -21.411 1.00 52.84 359 LEU A O 1
ATOM 2881 N N . GLN A 1 360 ? -12.020 10.297 -20.906 1.00 60.47 360 GLN A N 1
ATOM 2882 C CA . GLN A 1 360 ? -11.711 10.951 -22.178 1.00 60.47 360 GLN A CA 1
ATOM 2883 C C . GLN A 1 360 ? -11.419 9.890 -23.245 1.00 60.47 360 GLN A C 1
ATOM 2885 O O . GLN A 1 360 ? -10.520 9.068 -23.099 1.00 60.47 360 GLN A O 1
ATOM 2890 N N . ILE A 1 361 ? -12.215 9.889 -24.311 1.00 63.12 361 ILE A N 1
ATOM 2891 C CA . ILE A 1 361 ? -11.885 9.207 -25.562 1.00 63.12 361 ILE A CA 1
ATOM 2892 C C . ILE A 1 361 ? -11.116 10.232 -26.399 1.00 63.12 361 ILE A C 1
ATOM 2894 O O . ILE A 1 361 ? -11.628 11.329 -26.632 1.00 63.12 361 ILE A O 1
ATOM 2898 N N . ILE A 1 362 ? -9.896 9.903 -26.828 1.00 59.75 362 ILE A N 1
ATOM 2899 C CA . ILE A 1 362 ? -9.141 10.727 -27.778 1.00 59.75 362 ILE A CA 1
ATOM 2900 C C . ILE A 1 362 ? -9.375 10.126 -29.168 1.00 59.75 362 ILE A C 1
ATOM 2902 O O . ILE A 1 362 ? -8.904 9.039 -29.502 1.00 59.75 362 ILE A O 1
ATOM 2906 N N . GLY A 1 363 ? -10.194 10.804 -29.975 1.00 76.25 363 GLY A N 1
ATOM 2907 C CA . GLY A 1 363 ? -10.624 10.295 -31.279 1.00 76.25 363 GLY A CA 1
ATOM 2908 C C . GLY A 1 363 ? -11.513 9.052 -31.157 1.00 76.25 363 GLY A C 1
ATOM 2909 O O . GLY A 1 363 ? -12.564 9.108 -30.528 1.00 76.25 363 GLY A O 1
ATOM 2910 N N . ASN A 1 364 ? -11.093 7.939 -31.769 1.00 76.94 364 ASN A N 1
ATOM 2911 C CA . ASN A 1 364 ? -11.830 6.665 -31.764 1.00 76.94 364 ASN A CA 1
ATOM 2912 C C . ASN A 1 364 ? -11.223 5.611 -30.821 1.00 76.94 364 ASN A C 1
ATOM 2914 O O . ASN A 1 364 ? -11.704 4.478 -30.802 1.00 76.94 364 ASN A O 1
ATOM 2918 N N . GLN A 1 365 ? -10.160 5.939 -30.075 1.00 78.62 365 GLN A N 1
ATOM 2919 C CA . GLN A 1 365 ? -9.499 4.988 -29.181 1.00 78.62 365 GLN A CA 1
ATOM 2920 C C . GLN A 1 365 ? -9.640 5.386 -27.706 1.00 78.62 365 GLN A C 1
ATOM 2922 O O . GLN A 1 365 ? -9.641 6.574 -27.371 1.00 78.62 365 GLN A O 1
ATOM 2927 N N . PRO A 1 366 ? -9.763 4.403 -26.795 1.00 82.94 366 PRO A N 1
ATOM 2928 C CA . PRO A 1 366 ? -9.698 4.675 -25.366 1.00 82.94 366 PRO A CA 1
ATOM 2929 C C . PRO A 1 366 ? -8.345 5.298 -24.985 1.00 82.94 366 PRO A C 1
ATOM 2931 O O . PRO A 1 366 ? -7.305 4.767 -25.367 1.00 82.94 366 PRO A O 1
ATOM 2934 N N . LEU A 1 367 ? -8.344 6.358 -24.167 1.00 83.81 367 LEU A N 1
ATOM 2935 C CA . LEU A 1 367 ? -7.124 7.045 -23.699 1.00 83.81 367 LEU A CA 1
ATOM 2936 C C . LEU A 1 367 ? -6.070 6.094 -23.112 1.00 83.81 367 LEU A C 1
ATOM 2938 O O . LEU A 1 367 ? -4.870 6.313 -23.247 1.00 83.81 367 LEU A O 1
ATOM 2942 N N . TRP A 1 368 ? -6.505 5.025 -22.447 1.00 87.31 368 TRP A N 1
ATOM 2943 C CA . TRP A 1 368 ? -5.583 4.064 -21.855 1.00 87.31 368 TRP A CA 1
ATOM 2944 C C . TRP A 1 368 ? -4.785 3.265 -22.894 1.00 87.31 368 TRP A C 1
ATOM 2946 O O . TRP A 1 368 ? -3.633 2.934 -22.632 1.00 87.31 368 TRP A O 1
ATOM 2956 N N . MET A 1 369 ? -5.358 2.997 -24.072 1.00 86.62 369 MET A N 1
ATOM 2957 C CA . MET A 1 369 ? -4.648 2.334 -25.170 1.00 86.62 369 MET A CA 1
ATOM 2958 C C . MET A 1 369 ? -3.574 3.247 -25.751 1.00 86.62 369 MET A C 1
ATOM 2960 O O . MET A 1 369 ? -2.473 2.789 -26.039 1.00 86.62 369 MET A O 1
ATOM 2964 N N . GLU A 1 370 ? -3.876 4.539 -25.885 1.00 87.81 370 GLU A N 1
ATOM 2965 C CA . GLU A 1 370 ? -2.902 5.535 -26.329 1.00 87.81 370 GLU A CA 1
ATOM 2966 C C . GLU A 1 370 ? -1.747 5.647 -25.332 1.00 87.81 370 GLU A C 1
ATOM 2968 O O . GLU A 1 370 ? -0.592 5.509 -25.725 1.00 87.81 370 GLU A O 1
ATOM 2973 N N . LYS A 1 371 ? -2.052 5.766 -24.031 1.00 89.25 371 LYS A N 1
ATOM 2974 C CA . LYS A 1 371 ? -1.037 5.735 -22.968 1.00 89.25 371 LYS A CA 1
ATOM 2975 C C . LYS A 1 371 ? -0.174 4.474 -23.038 1.00 89.25 371 LYS A C 1
ATOM 2977 O O . LYS A 1 371 ? 1.048 4.569 -22.998 1.00 89.25 371 LYS A O 1
ATOM 2982 N N . LEU A 1 372 ? -0.796 3.299 -23.149 1.00 89.81 372 LEU A N 1
ATOM 2983 C CA . LEU A 1 372 ? -0.080 2.028 -23.234 1.00 89.81 372 LEU A CA 1
ATOM 2984 C C . LEU A 1 372 ? 0.831 1.982 -24.468 1.00 89.81 372 LEU A C 1
ATOM 2986 O O . LEU A 1 372 ? 1.964 1.523 -24.366 1.00 89.81 372 LEU A O 1
ATOM 2990 N N . LYS A 1 373 ? 0.370 2.499 -25.612 1.00 89.94 373 LYS A N 1
ATOM 2991 C CA . LYS A 1 373 ? 1.175 2.605 -26.834 1.00 89.94 373 LYS A CA 1
ATOM 2992 C C . LYS A 1 373 ? 2.382 3.519 -26.632 1.00 89.94 373 LYS A C 1
ATOM 2994 O O . LYS A 1 373 ? 3.483 3.130 -26.996 1.00 89.94 373 LYS A O 1
ATOM 2999 N N . THR A 1 374 ? 2.196 4.681 -26.004 1.00 90.44 374 THR A N 1
ATOM 3000 C CA . THR A 1 374 ? 3.299 5.598 -25.675 1.00 90.44 374 THR A CA 1
ATOM 3001 C C . THR A 1 374 ? 4.332 4.932 -24.769 1.00 90.44 374 THR A C 1
ATOM 3003 O O . THR A 1 374 ? 5.529 5.041 -25.018 1.00 90.44 374 THR A O 1
ATOM 3006 N N . VAL A 1 375 ? 3.887 4.208 -23.737 1.00 89.75 375 VAL A N 1
ATOM 3007 C CA . VAL A 1 375 ? 4.793 3.473 -22.842 1.00 89.75 375 VAL A CA 1
ATOM 3008 C C . VAL A 1 375 ? 5.525 2.362 -23.597 1.00 89.75 375 VAL A C 1
ATOM 3010 O O . VAL A 1 375 ? 6.734 2.220 -23.450 1.00 89.75 375 VAL A O 1
ATOM 3013 N N . HIS A 1 376 ? 4.822 1.610 -24.443 1.00 89.50 376 HIS A N 1
ATOM 3014 C CA . HIS A 1 376 ? 5.409 0.567 -25.280 1.00 89.50 376 HIS A CA 1
ATOM 3015 C C . HIS A 1 376 ? 6.489 1.118 -26.230 1.00 89.50 376 HIS A C 1
ATOM 3017 O O . HIS A 1 376 ? 7.591 0.576 -26.277 1.00 89.50 376 HIS A O 1
ATOM 3023 N N . GLU A 1 377 ? 6.213 2.221 -26.930 1.00 90.31 377 GLU A N 1
ATOM 3024 C CA . GLU A 1 377 ? 7.187 2.915 -27.788 1.00 90.31 377 GLU A CA 1
ATOM 3025 C C . GLU A 1 377 ? 8.396 3.412 -26.978 1.00 90.31 377 GLU A C 1
ATOM 3027 O O . GLU A 1 377 ? 9.539 3.291 -27.416 1.00 90.31 377 GLU A O 1
ATOM 3032 N N . SER A 1 378 ? 8.168 3.919 -25.762 1.00 88.25 378 SER A N 1
ATOM 3033 C CA . SER A 1 378 ? 9.245 4.321 -24.849 1.00 88.25 378 SER A CA 1
ATOM 3034 C C . SER A 1 378 ? 10.125 3.133 -24.439 1.00 88.25 378 SER A C 1
ATOM 3036 O O . SER A 1 378 ? 11.350 3.236 -24.492 1.00 88.25 378 SER A O 1
ATOM 3038 N N . CYS A 1 379 ? 9.531 1.979 -24.113 1.00 85.81 379 CYS A N 1
ATOM 3039 C CA . CYS A 1 379 ? 10.272 0.747 -23.827 1.00 85.81 379 CYS A CA 1
ATOM 3040 C C . CYS A 1 379 ? 11.104 0.272 -25.034 1.00 85.81 379 CYS A C 1
ATOM 3042 O O . CYS A 1 379 ? 12.232 -0.180 -24.858 1.00 85.81 379 CYS A O 1
ATOM 3044 N N . GLN A 1 380 ? 10.582 0.387 -26.258 1.00 87.38 380 GLN A N 1
ATOM 3045 C CA . GLN A 1 380 ? 11.342 0.056 -27.472 1.00 87.38 380 GLN A CA 1
ATOM 3046 C C . GLN A 1 380 ? 12.545 0.979 -27.654 1.00 87.38 380 GLN A C 1
ATOM 3048 O O . GLN A 1 380 ? 13.651 0.514 -27.914 1.00 87.38 380 GLN A O 1
ATOM 3053 N N . ASN A 1 381 ? 12.348 2.286 -27.470 1.00 86.31 381 ASN A N 1
ATOM 3054 C CA . ASN A 1 381 ? 13.441 3.251 -27.541 1.00 86.31 381 ASN A CA 1
ATOM 3055 C C . ASN A 1 381 ? 14.507 2.980 -26.474 1.00 86.31 381 ASN A C 1
ATOM 3057 O O . ASN A 1 381 ? 15.692 3.146 -26.747 1.00 86.31 381 ASN A O 1
ATOM 3061 N N . LEU A 1 382 ? 14.102 2.524 -25.285 1.00 82.50 382 LEU A N 1
ATOM 3062 C CA . LEU A 1 382 ? 15.031 2.119 -24.235 1.00 82.50 382 LEU A CA 1
ATOM 3063 C C . LEU A 1 382 ? 15.933 0.962 -24.681 1.00 82.50 382 LEU A C 1
ATOM 3065 O O . LEU A 1 382 ? 17.144 1.029 -24.473 1.00 82.50 382 LEU A O 1
ATOM 3069 N N . LEU A 1 383 ? 15.362 -0.067 -25.317 1.00 82.44 383 LEU A N 1
ATOM 3070 C CA . LEU A 1 383 ? 16.144 -1.169 -25.883 1.00 82.44 383 LEU A CA 1
ATOM 3071 C C . LEU A 1 383 ? 17.131 -0.669 -26.942 1.00 82.44 383 LEU A C 1
ATOM 3073 O O . LEU A 1 383 ? 18.299 -1.032 -26.889 1.00 82.44 383 LEU A O 1
ATOM 3077 N N . LEU A 1 384 ? 16.704 0.223 -27.841 1.00 82.75 384 LEU A N 1
ATOM 3078 C CA . LEU A 1 384 ? 17.582 0.777 -28.880 1.00 82.75 384 LEU A CA 1
ATOM 3079 C C . LEU A 1 384 ? 18.741 1.598 -28.301 1.00 82.75 384 LEU A C 1
ATOM 3081 O O . LEU A 1 384 ? 19.878 1.478 -28.753 1.00 82.75 384 LEU A O 1
ATOM 3085 N N . VAL A 1 385 ? 18.466 2.442 -27.300 1.00 77.81 385 VAL A N 1
ATOM 3086 C CA . VAL A 1 385 ? 19.510 3.219 -26.612 1.00 77.81 385 VAL A CA 1
ATOM 3087 C C . VAL A 1 385 ? 20.498 2.279 -25.938 1.00 77.81 385 VAL A C 1
ATOM 3089 O O . VAL A 1 385 ? 21.704 2.487 -26.030 1.00 77.81 385 VAL A O 1
ATOM 3092 N N . ARG A 1 386 ? 19.996 1.222 -25.302 1.00 74.00 386 ARG A N 1
ATOM 3093 C CA . ARG A 1 386 ? 20.829 0.209 -24.671 1.00 74.00 386 ARG A CA 1
ATOM 3094 C C . ARG A 1 386 ? 21.711 -0.525 -25.681 1.00 74.00 386 ARG A C 1
ATOM 3096 O O . ARG A 1 386 ? 22.915 -0.588 -25.481 1.00 74.00 386 ARG A O 1
ATOM 3103 N N . GLU A 1 387 ? 21.146 -1.022 -26.777 1.00 75.75 387 GLU A N 1
ATOM 3104 C CA . GLU A 1 387 ? 21.901 -1.701 -27.839 1.00 75.75 387 GLU A CA 1
ATOM 3105 C C . GLU A 1 387 ? 23.016 -0.816 -28.414 1.00 75.75 387 GLU A C 1
ATOM 3107 O O . GLU A 1 387 ? 24.107 -1.303 -28.714 1.00 75.75 387 GLU A O 1
ATOM 3112 N N . ALA A 1 388 ? 22.758 0.491 -28.534 1.00 75.88 388 ALA A N 1
ATOM 3113 C CA . ALA A 1 388 ? 23.750 1.462 -28.981 1.00 75.88 388 ALA A CA 1
ATOM 3114 C C . ALA A 1 388 ? 24.879 1.687 -27.957 1.00 75.88 388 ALA A C 1
ATOM 3116 O O . ALA A 1 388 ? 26.017 1.929 -28.361 1.00 75.88 388 ALA A O 1
ATOM 3117 N N . LEU A 1 389 ? 24.580 1.617 -26.656 1.00 66.62 389 LEU A N 1
ATOM 3118 C CA . LEU A 1 389 ? 25.565 1.765 -25.578 1.00 66.62 389 LEU A CA 1
ATOM 3119 C C . LEU A 1 389 ? 26.400 0.492 -25.374 1.00 66.62 389 LEU A C 1
ATOM 3121 O O . LEU A 1 389 ? 27.608 0.593 -25.172 1.00 66.62 389 LEU A O 1
ATOM 3125 N N . ASP A 1 390 ? 25.787 -0.685 -25.508 1.00 67.06 390 ASP A N 1
ATOM 3126 C CA . ASP A 1 390 ? 26.409 -1.998 -25.266 1.00 67.06 390 ASP A CA 1
ATOM 3127 C C . ASP A 1 390 ? 27.232 -2.508 -26.482 1.00 67.06 390 ASP A C 1
ATOM 3129 O O . ASP A 1 390 ? 27.624 -3.672 -26.559 1.00 67.06 390 ASP A O 1
ATOM 3133 N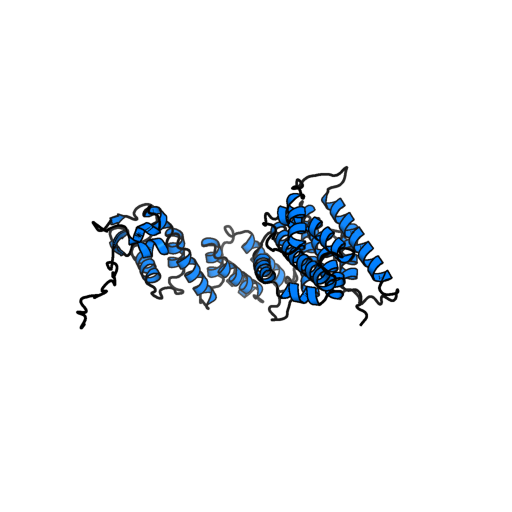 N . GLY A 1 391 ? 27.498 -1.657 -27.484 1.00 68.38 391 GLY A N 1
ATOM 3134 C CA . GLY A 1 391 ? 28.419 -1.968 -28.588 1.00 68.38 391 GLY A CA 1
ATOM 3135 C C . GLY A 1 391 ? 27.999 -3.135 -29.498 1.00 68.38 391 GLY A C 1
ATOM 3136 O O . GLY A 1 391 ? 28.827 -3.652 -30.249 1.00 68.38 391 GLY A O 1
ATOM 3137 N N . GLY A 1 392 ? 26.727 -3.549 -29.461 1.00 60.50 392 GLY A N 1
ATOM 3138 C CA . GLY A 1 392 ? 26.162 -4.576 -30.342 1.00 60.50 392 GLY A CA 1
ATOM 3139 C C . GLY A 1 392 ? 26.485 -6.036 -29.989 1.00 60.50 392 GLY A C 1
ATOM 3140 O O . GLY A 1 392 ? 26.171 -6.913 -30.793 1.00 60.50 392 GLY A O 1
ATOM 3141 N N . GLN A 1 393 ? 27.079 -6.332 -28.824 1.00 53.94 393 GLN A N 1
ATOM 3142 C CA . GLN A 1 393 ? 27.257 -7.712 -28.336 1.00 53.94 393 GLN A CA 1
ATOM 3143 C C . GLN A 1 393 ? 26.308 -8.037 -27.178 1.00 53.94 393 GLN A C 1
ATOM 3145 O O . GLN A 1 393 ? 26.719 -8.332 -26.063 1.00 53.94 393 GLN A O 1
ATOM 3150 N N . THR A 1 394 ? 25.003 -8.033 -27.442 1.00 51.81 394 THR A N 1
ATOM 3151 C CA . THR A 1 394 ? 24.011 -8.494 -26.468 1.00 51.81 394 THR A CA 1
ATOM 3152 C C . THR A 1 394 ? 23.867 -10.016 -26.541 1.00 51.81 394 THR A C 1
ATOM 3154 O O . THR A 1 394 ? 22.988 -10.561 -27.208 1.00 51.81 394 THR A O 1
ATOM 3157 N N . GLU A 1 395 ? 24.716 -10.754 -25.822 1.00 55.06 395 GLU A N 1
ATOM 3158 C CA . GLU A 1 395 ? 24.328 -12.109 -25.419 1.00 55.06 395 GLU A CA 1
ATOM 3159 C C . GLU A 1 395 ? 23.184 -11.988 -24.410 1.00 55.06 395 GLU A C 1
ATOM 3161 O O . GLU A 1 395 ? 23.411 -11.733 -23.231 1.00 55.06 395 GLU A O 1
ATOM 3166 N N . ASN A 1 396 ? 21.944 -12.123 -24.877 1.00 55.84 396 ASN A N 1
ATOM 3167 C CA . ASN A 1 396 ? 20.760 -11.976 -24.040 1.00 55.84 396 ASN A CA 1
ATOM 3168 C C . ASN A 1 396 ? 20.750 -13.105 -22.985 1.00 55.84 396 ASN A C 1
ATOM 3170 O O . ASN A 1 396 ? 20.575 -14.269 -23.362 1.00 55.84 396 ASN A O 1
ATOM 3174 N N . PRO A 1 397 ? 20.968 -12.831 -21.683 1.00 58.34 397 PRO A N 1
ATOM 3175 C CA . PRO A 1 397 ? 20.727 -13.822 -20.654 1.00 58.34 397 PRO A CA 1
ATOM 3176 C C . PRO A 1 397 ? 19.217 -14.017 -20.695 1.00 58.34 397 PRO A C 1
ATOM 3178 O O . PRO A 1 397 ? 18.454 -13.091 -20.426 1.00 58.34 397 PRO A O 1
ATOM 3181 N N . GLY A 1 398 ? 18.792 -15.172 -21.203 1.00 73.56 398 GLY A N 1
ATOM 3182 C CA . GLY A 1 398 ? 17.382 -15.427 -21.457 1.00 73.56 398 GLY A CA 1
ATOM 3183 C C . GLY A 1 398 ? 16.547 -15.027 -20.246 1.00 73.56 398 GLY A C 1
ATOM 3184 O O . GLY A 1 398 ? 16.953 -15.268 -19.106 1.00 73.56 398 GLY A O 1
ATOM 3185 N N . ILE A 1 399 ? 15.406 -14.383 -20.508 1.00 84.12 399 ILE A N 1
ATOM 3186 C CA . ILE A 1 399 ? 14.379 -14.129 -19.496 1.00 84.12 399 ILE A CA 1
ATOM 3187 C C . ILE A 1 399 ? 14.251 -15.402 -18.645 1.00 84.12 399 ILE A C 1
ATOM 3189 O O . ILE A 1 399 ? 14.130 -16.477 -19.240 1.00 84.12 399 ILE A O 1
ATOM 3193 N N . PRO A 1 400 ? 14.305 -15.313 -17.301 1.00 83.88 400 PRO A N 1
ATOM 3194 C CA . PRO A 1 400 ? 14.339 -16.497 -16.456 1.00 83.88 400 PRO A CA 1
ATOM 3195 C C . PRO A 1 400 ? 13.240 -17.500 -16.816 1.00 83.88 400 PRO A C 1
ATOM 3197 O O . PRO A 1 400 ? 12.083 -17.128 -17.038 1.00 83.88 400 PRO A O 1
ATOM 3200 N N . ASP A 1 401 ? 13.596 -18.783 -16.850 1.00 80.25 401 ASP A N 1
ATOM 3201 C CA . ASP A 1 401 ? 12.623 -19.836 -17.114 1.00 80.25 401 ASP A CA 1
ATOM 3202 C C . ASP A 1 401 ? 11.499 -19.802 -16.070 1.00 80.25 401 ASP A C 1
ATOM 3204 O O . ASP A 1 401 ? 11.722 -19.648 -14.867 1.00 80.25 401 ASP A O 1
ATOM 3208 N N . GLY A 1 402 ? 10.262 -19.979 -16.534 1.00 83.56 402 GLY A N 1
ATOM 3209 C CA . GLY A 1 402 ? 9.095 -20.062 -15.658 1.00 83.56 402 GLY A CA 1
ATOM 3210 C C . GLY A 1 402 ? 8.487 -18.724 -15.235 1.00 83.56 402 GLY A C 1
ATOM 3211 O O . GLY A 1 402 ? 7.545 -18.742 -14.438 1.00 83.56 402 GLY A O 1
ATOM 3212 N N . VAL A 1 403 ? 8.940 -17.585 -15.780 1.00 88.31 403 VAL A N 1
ATOM 3213 C CA . VAL A 1 403 ? 8.184 -16.330 -15.632 1.00 88.31 403 VAL A CA 1
ATOM 3214 C C . VAL A 1 403 ? 6.792 -16.460 -16.256 1.00 88.31 403 VAL A C 1
ATOM 3216 O O . VAL A 1 403 ? 6.594 -17.098 -17.295 1.00 88.31 403 VAL A O 1
ATOM 3219 N N . ARG A 1 404 ? 5.793 -15.857 -15.608 1.00 89.75 404 ARG A N 1
ATOM 3220 C CA . ARG A 1 404 ? 4.396 -15.923 -16.052 1.00 89.75 404 ARG A CA 1
ATOM 3221 C C . ARG A 1 404 ? 4.215 -15.191 -17.380 1.00 89.75 404 ARG A C 1
ATOM 3223 O O . ARG A 1 404 ? 4.658 -14.054 -17.510 1.00 89.75 404 ARG A O 1
ATOM 3230 N N . GLN A 1 405 ? 3.518 -15.805 -18.329 1.00 89.56 405 GLN A N 1
ATOM 3231 C CA . GLN A 1 405 ? 3.154 -15.190 -19.608 1.00 89.56 405 GLN A CA 1
ATOM 3232 C C . GLN A 1 405 ? 1.730 -14.625 -19.566 1.00 89.56 405 GLN A C 1
ATOM 3234 O O . GLN A 1 405 ? 0.946 -14.970 -18.681 1.00 89.56 405 GLN A O 1
ATOM 3239 N N . VAL A 1 406 ? 1.393 -13.759 -20.521 1.00 86.88 406 VAL A N 1
ATOM 3240 C CA . VAL A 1 406 ? 0.009 -13.311 -20.722 1.00 86.88 406 VAL A CA 1
ATOM 3241 C C . VAL A 1 406 ? -0.847 -14.522 -21.095 1.00 86.88 406 VAL A C 1
ATOM 3243 O O . VAL A 1 406 ? -0.466 -15.311 -21.959 1.00 86.88 406 VAL A O 1
ATOM 3246 N N . ALA A 1 407 ? -2.000 -14.683 -20.447 1.00 84.56 407 ALA A N 1
ATOM 3247 C CA . ALA A 1 407 ? -2.906 -15.784 -20.747 1.00 84.56 407 ALA A CA 1
ATOM 3248 C C . ALA A 1 407 ? -3.462 -15.694 -22.181 1.00 84.56 407 ALA A C 1
ATOM 3250 O O . ALA A 1 407 ? -3.828 -14.613 -22.647 1.00 84.56 407 ALA A O 1
ATOM 3251 N N . ASP A 1 408 ? -3.642 -16.844 -22.839 1.00 81.38 408 ASP A N 1
ATOM 3252 C CA . ASP A 1 408 ? -4.170 -16.937 -24.213 1.00 81.38 408 ASP A CA 1
ATOM 3253 C C . ASP A 1 408 ? -5.523 -16.221 -24.396 1.00 81.38 408 ASP A C 1
ATOM 3255 O O . ASP A 1 408 ? -5.825 -15.697 -25.469 1.00 81.38 408 ASP A O 1
ATOM 3259 N N . GLY A 1 409 ? -6.337 -16.157 -23.335 1.00 73.44 409 GLY A N 1
ATOM 3260 C CA . GLY A 1 409 ? -7.641 -15.482 -23.329 1.00 73.44 409 GLY A CA 1
ATOM 3261 C C . GLY A 1 409 ? -7.585 -13.948 -23.298 1.00 73.44 409 GLY A C 1
ATOM 3262 O O . GLY A 1 409 ? -8.596 -13.299 -23.558 1.00 73.44 409 GLY A O 1
ATOM 3263 N N . ALA A 1 410 ? -6.423 -13.356 -23.008 1.00 68.69 410 ALA A N 1
ATOM 3264 C CA . ALA A 1 410 ? -6.199 -11.910 -22.953 1.00 68.69 410 ALA A CA 1
ATOM 3265 C C . ALA A 1 410 ? -5.205 -11.436 -24.032 1.00 68.69 410 ALA A C 1
ATOM 3267 O O . ALA A 1 410 ? -4.515 -10.429 -23.866 1.00 68.69 410 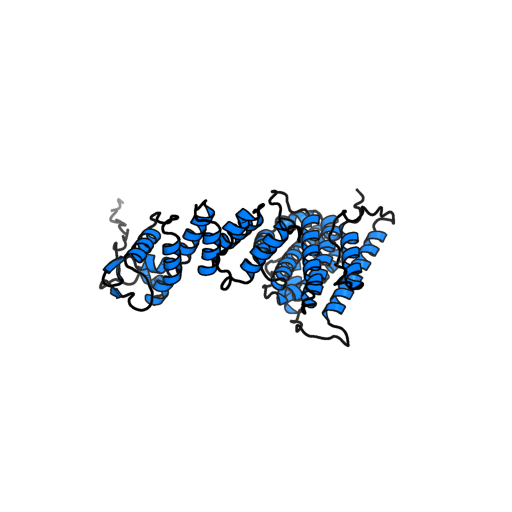ALA A O 1
ATOM 3268 N N . ASN A 1 411 ? -5.127 -12.180 -25.140 1.00 67.94 411 ASN A N 1
ATOM 3269 C CA . ASN A 1 411 ? -4.142 -12.009 -26.202 1.00 67.94 411 ASN A CA 1
ATOM 3270 C C . ASN A 1 411 ? -4.373 -10.730 -27.031 1.00 67.94 411 ASN A C 1
ATOM 3272 O O . ASN A 1 411 ? -4.915 -10.753 -28.138 1.00 67.94 411 ASN A O 1
ATOM 3276 N N . PHE A 1 412 ? -3.932 -9.596 -26.490 1.00 81.88 412 PHE A N 1
ATOM 3277 C CA . PHE A 1 412 ? -3.695 -8.375 -27.247 1.00 81.88 412 PHE A CA 1
ATOM 3278 C C . PHE A 1 412 ? -2.214 -8.309 -27.598 1.00 81.88 412 PHE A C 1
ATOM 3280 O O . PHE A 1 412 ? -1.369 -8.252 -26.706 1.00 81.88 412 PHE A O 1
ATOM 3287 N N . LYS A 1 413 ? -1.901 -8.245 -28.896 1.00 86.38 413 LYS A N 1
ATOM 3288 C CA . LYS A 1 413 ? -0.519 -8.161 -29.390 1.00 86.38 413 LYS A CA 1
ATOM 3289 C C . LYS A 1 413 ? 0.307 -7.104 -28.639 1.00 86.38 413 LYS A C 1
ATOM 3291 O O . LYS A 1 413 ? 1.387 -7.405 -28.160 1.00 86.38 413 LYS A O 1
ATOM 3296 N N . THR A 1 414 ? -0.247 -5.908 -28.438 1.00 85.50 414 THR A N 1
ATOM 3297 C CA . THR A 1 414 ? 0.427 -4.813 -27.721 1.00 85.50 414 THR A CA 1
ATOM 3298 C C . THR A 1 414 ? 0.792 -5.154 -26.272 1.00 85.50 414 THR A C 1
ATOM 3300 O O . THR A 1 414 ? 1.827 -4.700 -25.797 1.00 85.50 414 THR A O 1
ATOM 3303 N N . LEU A 1 415 ? -0.022 -5.948 -25.563 1.00 88.88 415 LEU A N 1
ATOM 3304 C CA . LEU A 1 415 ? 0.273 -6.354 -24.183 1.00 88.88 415 LEU A CA 1
ATOM 3305 C C . LEU A 1 415 ? 1.382 -7.402 -24.139 1.00 88.88 415 LEU A C 1
ATOM 3307 O O . LEU A 1 415 ? 2.288 -7.277 -23.321 1.00 88.88 415 LEU A O 1
ATOM 3311 N N . ASN A 1 416 ? 1.339 -8.388 -25.038 1.00 90.06 416 ASN A N 1
ATOM 3312 C CA . ASN A 1 416 ? 2.411 -9.377 -25.170 1.00 90.06 416 ASN A CA 1
ATOM 3313 C C . ASN A 1 416 ? 3.738 -8.704 -25.503 1.00 90.06 416 ASN A C 1
ATOM 3315 O O . ASN A 1 416 ? 4.735 -8.944 -24.825 1.00 90.06 416 ASN A O 1
ATOM 3319 N N . ASP A 1 417 ? 3.722 -7.819 -26.501 1.00 90.75 417 ASP A N 1
ATOM 3320 C CA . ASP A 1 417 ? 4.913 -7.099 -26.927 1.00 90.75 417 ASP A CA 1
ATOM 3321 C C . ASP A 1 417 ? 5.448 -6.234 -25.772 1.00 90.75 417 ASP A C 1
ATOM 3323 O O . ASP A 1 417 ? 6.643 -6.240 -25.503 1.00 90.75 417 ASP A O 1
ATOM 3327 N N . PHE A 1 418 ? 4.577 -5.535 -25.029 1.00 92.25 418 PHE A N 1
ATOM 3328 C CA . PHE A 1 418 ? 4.986 -4.768 -23.848 1.00 92.25 418 PHE A CA 1
ATOM 3329 C C . PHE A 1 418 ? 5.636 -5.642 -22.763 1.00 92.25 418 PHE A C 1
ATOM 3331 O O . PHE A 1 418 ? 6.718 -5.300 -22.293 1.00 92.25 418 PHE A O 1
ATOM 3338 N N . VAL A 1 419 ? 5.010 -6.759 -22.374 1.00 93.44 419 VAL A N 1
ATOM 3339 C CA . VAL A 1 419 ? 5.536 -7.663 -21.333 1.00 93.44 419 VAL A CA 1
ATOM 3340 C C . VAL A 1 419 ? 6.902 -8.215 -21.730 1.00 93.44 419 VAL A C 1
ATOM 3342 O O . VAL A 1 419 ? 7.824 -8.221 -20.913 1.00 93.44 419 VAL A O 1
ATOM 3345 N N . GLN A 1 420 ? 7.036 -8.642 -22.986 1.00 92.44 420 GLN A N 1
ATOM 3346 C CA . GLN A 1 420 ? 8.283 -9.168 -23.524 1.00 92.44 420 GLN A CA 1
ATOM 3347 C C . GLN A 1 420 ? 9.386 -8.105 -23.496 1.00 92.44 420 GLN A C 1
ATOM 3349 O O . GLN A 1 420 ? 10.428 -8.322 -22.885 1.00 92.44 420 GLN A O 1
ATOM 3354 N N . ILE A 1 421 ? 9.127 -6.928 -24.071 1.00 91.25 421 ILE A N 1
ATOM 3355 C CA . ILE A 1 421 ? 10.098 -5.829 -24.159 1.00 91.25 421 ILE A CA 1
ATOM 3356 C C . ILE A 1 421 ? 10.503 -5.342 -22.765 1.00 91.25 421 ILE A C 1
ATOM 3358 O O . ILE A 1 421 ? 11.681 -5.101 -22.517 1.00 91.25 421 ILE A O 1
ATOM 3362 N N . ALA A 1 422 ? 9.554 -5.203 -21.834 1.00 92.25 422 ALA A N 1
ATOM 3363 C CA . ALA A 1 422 ? 9.856 -4.777 -20.471 1.00 92.25 422 ALA A CA 1
ATOM 3364 C C . ALA A 1 422 ? 10.787 -5.773 -19.761 1.00 92.25 422 ALA A C 1
ATOM 3366 O O . ALA A 1 422 ? 11.724 -5.357 -19.080 1.00 92.25 422 ALA A O 1
ATOM 3367 N N . ARG A 1 423 ? 10.566 -7.082 -19.944 1.00 93.19 423 ARG A N 1
ATOM 3368 C CA . ARG A 1 423 ? 11.438 -8.132 -19.398 1.00 93.19 423 ARG A CA 1
ATOM 3369 C C . ARG A 1 423 ? 12.797 -8.180 -20.075 1.00 93.19 423 ARG A C 1
ATOM 3371 O O . ARG A 1 423 ? 13.790 -8.316 -19.374 1.00 93.19 423 ARG A O 1
ATOM 3378 N N . GLU A 1 424 ? 12.865 -8.036 -21.393 1.00 90.44 424 GLU A N 1
ATOM 3379 C CA . GLU A 1 424 ? 14.137 -7.945 -22.124 1.00 90.44 424 GLU A CA 1
ATOM 3380 C C . GLU A 1 424 ? 14.954 -6.739 -21.651 1.00 90.44 424 GLU A C 1
ATOM 3382 O O . GLU A 1 424 ? 16.144 -6.857 -21.355 1.00 90.44 424 GLU A O 1
ATOM 3387 N N . ALA A 1 425 ? 14.299 -5.588 -21.490 1.00 89.19 425 ALA A N 1
ATOM 3388 C CA . ALA A 1 425 ? 14.942 -4.379 -21.000 1.00 89.19 425 ALA A CA 1
ATOM 3389 C C . ALA A 1 425 ? 15.449 -4.548 -19.561 1.00 89.19 425 ALA A C 1
ATOM 3391 O O . ALA A 1 425 ? 16.543 -4.083 -19.242 1.00 89.19 425 ALA A O 1
ATOM 3392 N N . PHE A 1 426 ? 14.695 -5.243 -18.706 1.00 90.75 426 PHE A N 1
ATOM 3393 C CA . PHE A 1 426 ? 15.075 -5.467 -17.315 1.00 90.75 426 PHE A CA 1
ATOM 3394 C C . PHE A 1 426 ? 16.169 -6.536 -17.145 1.00 90.75 426 PHE A C 1
ATOM 3396 O O . PHE A 1 426 ? 17.140 -6.313 -16.420 1.00 90.75 426 PHE A O 1
ATOM 3403 N N . TYR A 1 427 ? 16.029 -7.686 -17.808 1.00 88.56 427 TYR A N 1
ATOM 3404 C CA . TYR A 1 427 ? 16.908 -8.843 -17.625 1.00 88.56 427 TYR A CA 1
ATOM 3405 C C . TYR A 1 427 ? 18.129 -8.876 -18.534 1.00 88.56 427 TYR A C 1
ATOM 3407 O O . TYR A 1 427 ? 19.051 -9.610 -18.198 1.00 88.56 427 TYR A O 1
ATOM 3415 N N . GLY A 1 428 ? 18.169 -8.123 -19.642 1.00 80.88 428 GLY A N 1
ATOM 3416 C CA . GLY A 1 428 ? 19.302 -8.176 -20.575 1.00 80.88 428 GLY A CA 1
ATOM 3417 C C . GLY A 1 428 ? 20.668 -8.043 -19.872 1.00 80.88 428 GLY A C 1
ATOM 3418 O O . GLY A 1 428 ? 20.754 -7.410 -18.813 1.00 80.88 428 GLY A O 1
ATOM 3419 N N . LYS A 1 429 ? 21.739 -8.601 -20.460 1.00 65.75 429 LYS A N 1
ATOM 3420 C CA . LYS A 1 429 ? 23.062 -8.766 -19.817 1.00 65.75 429 LYS A CA 1
ATOM 3421 C C . LYS A 1 429 ? 23.677 -7.451 -19.351 1.00 65.75 429 LYS A C 1
ATOM 3423 O O . LYS A 1 429 ? 23.611 -6.428 -20.026 1.00 65.75 429 LYS A O 1
ATOM 3428 N N . GLU A 1 430 ? 24.313 -7.531 -18.195 1.00 56.94 430 GLU A N 1
ATOM 3429 C CA . GLU A 1 430 ? 25.229 -6.532 -17.667 1.00 56.94 430 GLU A CA 1
ATOM 3430 C C . GLU A 1 430 ? 26.638 -6.971 -18.085 1.00 56.94 430 GLU A C 1
ATOM 3432 O O . GLU A 1 430 ? 27.087 -8.034 -17.657 1.00 56.94 430 GLU A O 1
ATOM 3437 N N . ASP A 1 431 ? 27.319 -6.212 -18.945 1.00 48.50 431 ASP A N 1
ATOM 3438 C CA . ASP A 1 431 ? 28.764 -6.394 -19.098 1.00 48.50 431 ASP A CA 1
ATOM 3439 C C . ASP A 1 431 ? 29.451 -5.889 -17.818 1.00 48.50 431 ASP A C 1
ATOM 3441 O O . ASP A 1 431 ? 29.136 -4.801 -17.322 1.00 48.50 431 ASP A O 1
ATOM 3445 N N . HIS A 1 432 ? 30.322 -6.732 -17.253 1.00 44.34 432 HIS A N 1
ATOM 3446 C CA . HIS A 1 432 ? 31.169 -6.429 -16.095 1.00 44.34 432 HIS A CA 1
ATOM 3447 C C . HIS A 1 432 ? 32.331 -5.505 -16.449 1.00 44.34 432 HIS A C 1
ATOM 3449 O O . HIS A 1 432 ? 32.971 -5.744 -17.500 1.00 44.34 432 HIS A O 1
#

Radius of gyration: 29.48 Å; chains: 1; bounding box: 62×72×90 Å